Protein AF-A0A538Q267-F1 (afdb_monomer_lite)

Sequence (525 aa):
MNAHVDFVQEIGNTKRALLFQLTRPLWIQDKPGPDIAFFEIARTSDNDAKLATPLDLAERPAATDDAATIGYPAYDSRIPQPEHMRRIFSDIYDKKRFAPGVVVRVTDSQMEHDCTTLGGNSGSVVLDLKTGKAIGLHFSGTYLDRNYAVPSNVVHSLLDRVTSGKVWIETSTLPRESARGSAERSARIDGVGRGSATVTIPLTVTVSIGGGSQPAWDSRPVNRGGEEADIAEETAIEDYRDRTGYDDDFLLDDKNRAVKVELPTLAEDGDVLTFELDGKRQTNLRYEHYSVIMSKSRRMCLLSAVNIDGNLARKAKRVSWKWDPRIPKSQQIMHECYGSAPKFSRGHMTRREDPGWGSRQEAKRGNEDSMHVTNTCPQMQAFNSPIWLALEDYALQHAKEDRMRISVFTGPYFDDADPTMFDVGIPLAFWKVIAFIHDLTRTLCATGYEMNQEQNLHPTEEFVFGQFRSRQLNCATQVPIRAIEFRCGIDFGRLASVDPLARDEEALGSGERVPLTSLDEIRFF

pLDDT: mean 74.94, std 24.29, range [20.03, 98.56]

Structure (mmCIF, N/CA/C/O backbone):
data_AF-A0A538Q267-F1
#
_entry.id   AF-A0A538Q267-F1
#
loop_
_atom_site.group_PDB
_atom_site.id
_atom_site.type_symbol
_atom_site.label_atom_id
_atom_site.label_alt_id
_atom_site.label_comp_id
_atom_site.label_asym_id
_atom_site.label_entity_id
_atom_site.label_seq_id
_atom_site.pdbx_PDB_ins_code
_atom_site.Cartn_x
_atom_site.Cartn_y
_atom_site.Cartn_z
_atom_site.occupancy
_atom_site.B_iso_or_equiv
_atom_site.auth_seq_id
_atom_site.auth_comp_id
_atom_site.auth_asym_id
_atom_site.auth_atom_id
_atom_site.pdbx_PDB_model_num
ATOM 1 N N . MET A 1 1 ? 26.544 22.178 -17.142 1.00 51.91 1 MET A N 1
ATOM 2 C CA . MET A 1 1 ? 26.292 20.856 -16.533 1.00 51.91 1 MET A CA 1
ATOM 3 C C . MET A 1 1 ? 27.655 20.250 -16.223 1.00 51.91 1 MET A C 1
ATOM 5 O O . MET A 1 1 ? 28.469 20.189 -17.133 1.00 51.91 1 MET A O 1
ATOM 9 N N . ASN A 1 2 ? 27.944 19.895 -14.967 1.00 72.25 2 ASN A N 1
ATOM 10 C CA . ASN A 1 2 ? 29.218 19.269 -14.574 1.00 72.25 2 ASN A CA 1
ATOM 11 C C . ASN A 1 2 ? 29.015 17.755 -14.400 1.00 72.25 2 ASN A C 1
ATOM 13 O O . ASN A 1 2 ? 29.160 17.236 -13.299 1.00 72.25 2 ASN A O 1
ATOM 17 N N . ALA A 1 3 ? 28.609 17.063 -15.466 1.00 82.75 3 ALA A N 1
ATOM 18 C CA . ALA A 1 3 ? 28.357 15.623 -15.445 1.00 82.75 3 ALA A CA 1
ATOM 19 C C . ALA A 1 3 ? 29.350 14.897 -16.363 1.00 82.75 3 ALA A C 1
ATOM 21 O O . ALA A 1 3 ? 29.648 15.376 -17.458 1.00 82.75 3 ALA A O 1
ATOM 22 N N . HIS A 1 4 ? 29.868 13.759 -15.902 1.00 86.38 4 HIS A N 1
ATOM 23 C CA . HIS A 1 4 ? 30.841 12.941 -16.624 1.00 86.38 4 HIS A CA 1
ATOM 24 C C . HIS A 1 4 ? 30.449 11.466 -16.531 1.00 86.38 4 HIS A C 1
ATOM 26 O O . HIS A 1 4 ? 29.833 11.057 -15.549 1.00 86.38 4 HIS A O 1
ATOM 32 N N . VAL A 1 5 ? 30.843 10.677 -17.527 1.00 86.88 5 VAL A N 1
ATOM 33 C CA . VAL A 1 5 ? 30.703 9.218 -17.532 1.00 86.88 5 VAL A CA 1
ATOM 34 C C . VAL A 1 5 ? 32.088 8.589 -17.491 1.00 86.88 5 VAL A C 1
ATOM 36 O O . VAL A 1 5 ? 32.955 8.959 -18.282 1.00 86.88 5 VAL A O 1
ATOM 39 N N . ASP A 1 6 ? 32.280 7.632 -16.582 1.00 87.31 6 ASP A N 1
ATOM 40 C CA . ASP A 1 6 ? 33.468 6.780 -16.530 1.00 87.31 6 ASP A CA 1
ATOM 41 C C . ASP A 1 6 ? 33.134 5.370 -17.029 1.00 87.31 6 ASP A C 1
ATOM 43 O O . ASP A 1 6 ? 32.654 4.504 -16.289 1.00 87.31 6 ASP A O 1
ATOM 47 N N . PHE A 1 7 ? 33.426 5.116 -18.303 1.00 83.12 7 PHE A N 1
ATOM 48 C CA . PHE A 1 7 ? 33.199 3.804 -18.903 1.00 83.12 7 PHE A CA 1
ATOM 49 C C . PHE A 1 7 ? 34.189 2.734 -18.436 1.00 83.12 7 PHE A C 1
ATOM 51 O O . PHE A 1 7 ? 34.080 1.615 -18.913 1.00 83.12 7 PHE A O 1
ATOM 58 N N . VAL A 1 8 ? 35.168 3.014 -17.568 1.00 84.94 8 VAL A N 1
ATOM 59 C CA . VAL A 1 8 ? 36.199 2.035 -17.150 1.00 84.94 8 VAL A CA 1
ATOM 60 C C . VAL A 1 8 ? 36.328 1.894 -15.633 1.00 84.94 8 VAL A C 1
ATOM 62 O O . VAL A 1 8 ? 37.314 1.344 -15.135 1.00 84.94 8 VAL A O 1
ATOM 65 N N . GLN A 1 9 ? 35.315 2.345 -14.894 1.00 87.88 9 GLN A N 1
ATOM 66 C CA . GLN A 1 9 ? 35.233 2.217 -13.443 1.00 87.88 9 GLN A CA 1
ATOM 67 C C . GLN A 1 9 ? 35.010 0.746 -13.026 1.00 87.88 9 GLN A C 1
ATOM 69 O O . GLN A 1 9 ? 33.901 0.313 -12.730 1.00 87.88 9 GLN A O 1
ATOM 74 N N . GLU A 1 10 ? 36.088 -0.039 -13.024 1.00 88.19 10 GLU A N 1
ATOM 75 C CA . GLU A 1 10 ? 36.132 -1.491 -12.788 1.00 88.19 10 GLU A CA 1
ATOM 76 C C . GLU A 1 10 ? 36.849 -1.840 -11.470 1.00 88.19 10 GLU A C 1
ATOM 78 O O . GLU A 1 10 ? 37.557 -1.022 -10.872 1.00 88.19 10 GLU A O 1
ATOM 83 N N . ILE A 1 11 ? 36.665 -3.072 -10.990 1.00 87.75 11 ILE A N 1
ATOM 84 C CA . ILE A 1 11 ? 37.342 -3.578 -9.787 1.00 87.75 11 ILE A CA 1
ATOM 85 C C . ILE A 1 11 ? 38.823 -3.794 -10.096 1.00 87.75 11 ILE A C 1
ATOM 87 O O . ILE A 1 11 ? 39.171 -4.469 -11.059 1.00 87.75 11 ILE A O 1
ATOM 91 N N . GLY A 1 12 ? 39.703 -3.228 -9.268 1.00 83.00 12 GLY A N 1
ATOM 92 C CA . GLY A 1 12 ? 41.151 -3.380 -9.431 1.00 83.00 12 GLY A CA 1
ATOM 93 C C . GLY A 1 12 ? 41.762 -2.552 -10.567 1.00 83.00 12 GLY A C 1
ATOM 94 O O . GLY A 1 12 ? 42.971 -2.635 -10.777 1.00 83.00 12 GLY A O 1
ATOM 95 N N . ASN A 1 13 ? 40.981 -1.724 -11.271 1.00 83.25 13 ASN A N 1
ATOM 96 C CA . ASN A 1 13 ? 41.537 -0.783 -12.237 1.00 83.25 13 ASN A CA 1
ATOM 97 C C . ASN A 1 13 ? 42.246 0.363 -11.495 1.00 83.25 13 ASN A C 1
ATOM 99 O O . ASN A 1 13 ? 41.612 1.219 -10.884 1.00 83.25 13 ASN A O 1
ATOM 103 N N . THR A 1 14 ? 43.578 0.350 -11.528 1.00 70.94 14 THR A N 1
ATOM 104 C CA . THR A 1 14 ? 44.445 1.364 -10.905 1.00 70.94 14 THR A CA 1
ATOM 105 C C . THR A 1 14 ? 44.791 2.514 -11.849 1.00 70.94 14 THR A C 1
ATOM 107 O O . THR A 1 14 ? 45.468 3.462 -11.445 1.00 70.94 14 THR A O 1
ATOM 110 N N . LYS A 1 15 ? 44.353 2.447 -13.115 1.00 69.50 15 LYS A N 1
ATOM 111 C CA . LYS A 1 15 ? 44.532 3.544 -14.068 1.00 69.50 15 LYS A CA 1
ATOM 112 C C . LYS A 1 15 ? 43.612 4.703 -13.688 1.00 69.50 15 LYS A C 1
ATOM 114 O O . LYS A 1 15 ? 42.558 4.513 -13.090 1.00 69.50 15 LYS A O 1
ATOM 119 N N . ARG A 1 16 ? 44.019 5.920 -14.052 1.00 70.69 16 ARG A N 1
ATOM 120 C CA . ARG A 1 16 ? 43.193 7.119 -13.878 1.00 70.69 16 ARG A CA 1
ATOM 121 C C . ARG A 1 16 ? 41.850 6.934 -14.601 1.00 70.69 16 ARG A C 1
ATOM 123 O O . ARG A 1 16 ? 41.846 6.457 -15.736 1.00 70.69 16 ARG A O 1
ATOM 130 N N 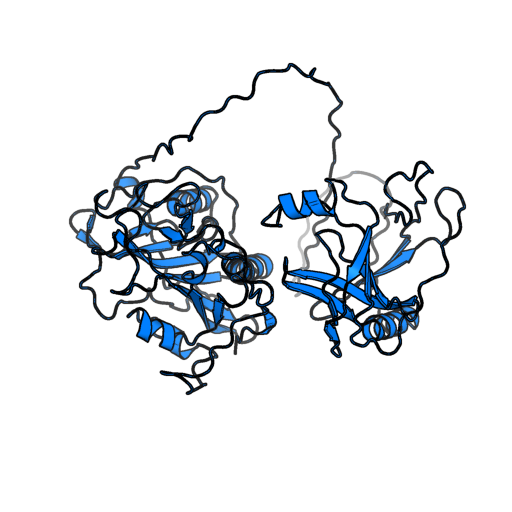. ALA A 1 17 ? 40.759 7.325 -13.937 1.00 76.69 17 ALA A N 1
ATOM 131 C CA . ALA A 1 17 ? 39.409 7.367 -14.499 1.00 76.69 17 ALA A CA 1
ATOM 132 C C . ALA A 1 17 ? 39.409 8.055 -15.873 1.00 76.69 17 ALA A C 1
ATOM 134 O O . ALA A 1 17 ? 40.087 9.071 -16.045 1.00 76.69 17 ALA A O 1
ATOM 135 N N . LEU A 1 18 ? 38.669 7.502 -16.837 1.00 84.12 18 LEU A N 1
ATOM 136 C CA . LEU A 1 18 ? 38.493 8.118 -18.155 1.00 84.12 18 LEU A CA 1
ATOM 137 C C . LEU A 1 18 ? 37.157 8.848 -18.157 1.00 84.12 18 LEU A C 1
ATOM 139 O O . LEU A 1 18 ? 36.119 8.252 -18.442 1.00 84.12 18 LEU A O 1
ATOM 143 N N . LEU A 1 19 ? 37.184 10.130 -17.796 1.00 87.06 19 LEU A N 1
ATOM 144 C CA . LEU A 1 19 ? 35.970 10.916 -17.618 1.00 87.06 19 LEU A CA 1
ATOM 145 C C . LEU A 1 19 ? 35.588 11.600 -18.927 1.00 87.06 19 LEU A C 1
ATOM 147 O O . LEU A 1 19 ? 36.271 12.512 -19.391 1.00 87.06 19 LEU A O 1
ATOM 151 N N . PHE A 1 20 ? 34.468 11.178 -19.504 1.00 88.88 20 PHE A N 1
ATOM 152 C CA . PHE A 1 20 ? 33.894 11.792 -20.697 1.00 88.88 20 PHE A CA 1
ATOM 153 C C . PHE A 1 20 ? 32.765 12.736 -20.295 1.00 88.88 20 PHE A C 1
ATOM 155 O O . PHE A 1 20 ? 31.821 12.332 -19.618 1.00 88.88 20 PHE A O 1
ATOM 162 N N . GLN A 1 21 ? 32.852 14.003 -20.695 1.00 89.69 21 GLN A N 1
ATOM 163 C CA . GLN A 1 21 ? 31.862 15.011 -20.320 1.00 89.69 21 GLN A CA 1
ATOM 164 C C . GLN A 1 21 ? 30.524 14.777 -21.037 1.00 89.69 21 GLN A C 1
ATOM 166 O O . GLN A 1 21 ? 30.490 14.679 -22.264 1.00 89.69 21 GLN A O 1
ATOM 171 N N . LEU A 1 22 ? 29.420 14.775 -20.286 1.00 89.75 22 LEU A N 1
ATOM 172 C CA . LEU A 1 22 ? 28.074 14.922 -20.844 1.00 89.75 22 LEU A CA 1
ATOM 173 C C . LEU A 1 22 ? 27.849 16.400 -21.170 1.00 89.75 22 LEU A C 1
ATOM 175 O O . LEU A 1 22 ? 27.798 17.245 -20.271 1.00 89.75 22 LEU A O 1
ATOM 179 N N . THR A 1 23 ? 27.760 16.731 -22.456 1.00 88.12 23 THR A N 1
ATOM 180 C CA . THR A 1 23 ? 27.715 18.129 -22.910 1.00 88.12 23 THR A CA 1
ATOM 181 C C . THR A 1 23 ? 26.312 18.712 -22.780 1.00 88.12 23 THR A C 1
ATOM 183 O O . THR A 1 23 ? 26.162 19.843 -22.312 1.00 88.12 23 THR A O 1
ATOM 186 N N . ARG A 1 24 ? 25.282 17.942 -23.155 1.00 85.38 24 ARG A N 1
ATOM 187 C CA . ARG A 1 24 ? 23.867 18.319 -23.016 1.00 85.38 24 ARG A CA 1
ATOM 188 C C . ARG A 1 24 ? 22.928 17.113 -23.138 1.00 85.38 24 ARG A C 1
ATOM 190 O O . ARG A 1 24 ? 23.269 16.155 -23.835 1.00 85.38 24 ARG A O 1
ATOM 197 N N . PRO A 1 25 ? 21.722 17.170 -22.547 1.00 88.12 25 PRO A N 1
ATOM 198 C CA . PRO A 1 25 ? 20.635 16.287 -22.953 1.00 88.12 25 PRO A CA 1
ATOM 199 C C . PRO A 1 25 ? 20.267 16.564 -24.418 1.00 88.12 25 PRO A C 1
ATOM 201 O O . PRO A 1 25 ? 20.126 17.718 -24.834 1.00 88.12 25 PRO A O 1
ATOM 204 N N . LEU A 1 26 ? 20.142 15.501 -25.209 1.00 87.62 26 LEU A N 1
ATOM 205 C CA . LEU A 1 26 ? 19.545 15.549 -26.543 1.00 87.62 26 LEU A CA 1
ATOM 206 C C . LEU A 1 26 ? 18.031 15.483 -26.441 1.00 87.62 26 LEU A C 1
ATOM 208 O O . LEU A 1 26 ? 17.338 16.264 -27.086 1.00 87.62 26 LEU A O 1
ATOM 212 N N . TRP A 1 27 ? 17.545 14.539 -25.638 1.00 88.25 27 TRP A N 1
ATOM 213 C CA . TRP A 1 27 ? 16.129 14.282 -25.457 1.00 88.25 27 TRP A CA 1
ATOM 214 C C . TRP A 1 27 ? 15.907 13.395 -24.234 1.00 88.25 27 TRP A C 1
ATOM 216 O O . TRP A 1 27 ? 16.711 12.508 -23.956 1.00 88.25 27 TRP A O 1
ATOM 226 N N . ILE A 1 28 ? 14.815 13.636 -23.520 1.00 88.75 28 ILE A N 1
ATOM 227 C CA . ILE A 1 28 ? 14.327 12.804 -22.423 1.00 88.75 28 ILE A CA 1
ATOM 228 C C . ILE A 1 28 ? 12.888 12.465 -22.795 1.00 88.75 28 ILE A C 1
ATOM 230 O O . ILE A 1 28 ? 12.133 13.362 -23.169 1.00 88.75 28 ILE A O 1
ATOM 234 N N . GLN A 1 29 ? 12.533 11.184 -22.777 1.00 86.56 29 GLN A N 1
ATOM 235 C CA . GLN A 1 29 ? 11.183 10.757 -23.119 1.00 86.56 29 GLN A CA 1
ATOM 236 C C . GLN A 1 29 ? 10.216 11.116 -21.982 1.00 86.56 29 GLN A C 1
ATOM 238 O O . GLN A 1 29 ? 10.406 10.709 -20.839 1.00 86.56 29 GLN A O 1
ATOM 243 N N . ASP A 1 30 ? 9.155 11.855 -22.312 1.00 77.12 30 ASP A N 1
ATOM 244 C CA . ASP A 1 30 ? 8.068 12.148 -21.376 1.00 77.12 30 ASP A CA 1
ATOM 245 C C . ASP A 1 30 ? 7.173 10.920 -21.161 1.00 77.12 30 ASP A C 1
ATOM 247 O O . ASP A 1 30 ? 7.001 10.086 -22.059 1.00 77.12 30 ASP A O 1
ATOM 251 N N . LYS A 1 31 ? 6.534 10.833 -19.992 1.00 66.06 31 LYS A N 1
ATOM 252 C CA . LYS A 1 31 ? 5.487 9.833 -19.736 1.00 66.06 31 LYS A CA 1
ATOM 253 C C . LYS A 1 31 ? 4.271 10.093 -20.649 1.00 66.06 31 LYS A C 1
ATOM 255 O O . LYS A 1 31 ? 3.943 11.257 -20.883 1.00 66.06 31 LYS A O 1
ATOM 260 N N . PRO A 1 32 ? 3.582 9.051 -21.160 1.00 68.75 32 PRO A N 1
ATOM 261 C CA . PRO A 1 32 ? 3.707 7.621 -20.836 1.00 68.75 32 PRO A CA 1
ATOM 262 C C . PRO A 1 32 ? 4.690 6.833 -21.740 1.00 68.75 32 PRO A C 1
ATOM 264 O O . PRO A 1 32 ? 4.479 5.650 -21.990 1.00 68.75 32 PRO A O 1
ATOM 267 N N . GLY A 1 33 ? 5.732 7.467 -22.293 1.00 74.69 33 GLY A N 1
ATOM 268 C CA . GLY A 1 33 ? 6.702 6.799 -23.170 1.00 74.69 33 GLY A CA 1
ATOM 269 C C . GLY A 1 33 ? 7.715 5.889 -22.449 1.00 74.69 33 GLY A C 1
ATOM 270 O O . GLY A 1 33 ? 7.743 5.848 -21.220 1.00 74.69 33 GLY A O 1
ATOM 271 N N . PRO A 1 34 ? 8.557 5.156 -23.209 1.00 85.25 34 PRO A N 1
ATOM 272 C CA . PRO A 1 34 ? 9.567 4.256 -22.645 1.00 85.25 34 PRO A CA 1
ATOM 273 C C . PRO A 1 34 ? 10.603 5.002 -21.792 1.00 85.25 34 PRO A C 1
ATOM 275 O O . PRO A 1 34 ? 10.935 6.148 -22.084 1.00 85.25 34 PRO A O 1
ATOM 278 N N . ASP A 1 35 ? 11.155 4.337 -20.775 1.00 83.06 35 ASP A N 1
ATOM 279 C CA . ASP A 1 35 ? 12.173 4.917 -19.888 1.00 83.06 35 ASP A CA 1
ATOM 280 C C . ASP A 1 35 ? 13.521 5.059 -20.618 1.00 83.06 35 ASP A C 1
ATOM 282 O O . ASP A 1 35 ? 14.332 4.130 -20.682 1.00 83.06 35 ASP A O 1
ATOM 286 N N . ILE A 1 36 ? 13.720 6.206 -21.272 1.00 91.00 36 ILE A N 1
ATOM 287 C CA . ILE A 1 36 ? 14.906 6.484 -22.078 1.00 91.00 36 ILE A CA 1
ATOM 288 C C . ILE A 1 36 ? 15.252 7.972 -22.110 1.00 91.00 36 ILE A C 1
ATOM 290 O O . ILE A 1 36 ? 14.397 8.856 -22.208 1.00 91.00 36 ILE A O 1
ATOM 294 N N . ALA A 1 37 ? 16.553 8.246 -22.111 1.00 92.25 37 ALA A N 1
ATOM 295 C CA . ALA A 1 37 ? 17.104 9.560 -22.383 1.00 92.25 37 ALA A CA 1
ATOM 296 C C . ALA A 1 37 ? 18.357 9.444 -23.257 1.00 92.25 37 ALA A C 1
ATOM 298 O O . ALA A 1 37 ? 19.165 8.527 -23.102 1.00 92.25 37 ALA A O 1
ATOM 299 N N . PHE A 1 38 ? 18.540 10.408 -24.154 1.00 93.69 38 PHE A N 1
ATOM 300 C CA . PHE A 1 38 ? 19.737 10.553 -24.970 1.00 93.69 38 PHE A CA 1
ATOM 301 C C . PHE A 1 38 ? 20.514 11.789 -24.535 1.00 93.69 38 PHE A C 1
ATOM 303 O O . PHE A 1 38 ? 19.950 12.866 -24.337 1.00 93.69 38 PHE A O 1
ATOM 310 N N . PHE A 1 39 ? 21.831 11.648 -24.451 1.00 91.56 39 PHE A N 1
ATOM 311 C CA . PHE A 1 39 ? 22.751 12.726 -24.115 1.00 91.56 39 PHE A CA 1
ATOM 312 C C . PHE A 1 39 ? 23.868 12.798 -25.150 1.00 91.56 39 PHE A C 1
ATOM 314 O O . PHE A 1 39 ? 24.314 11.778 -25.673 1.00 91.56 39 PHE A O 1
ATOM 321 N N . GLU A 1 40 ? 24.345 14.010 -25.417 1.00 90.06 40 GLU A N 1
ATOM 322 C CA . GLU A 1 40 ? 25.617 14.189 -26.104 1.00 90.06 40 GLU A CA 1
ATOM 323 C C . GLU A 1 40 ? 26.770 14.001 -25.125 1.00 90.06 40 GLU A C 1
ATOM 325 O O . GLU A 1 40 ? 26.750 14.494 -23.993 1.00 90.06 40 GLU A O 1
ATOM 330 N N . ILE A 1 41 ? 27.799 13.311 -25.604 1.00 90.19 41 ILE A N 1
ATOM 331 C CA . ILE A 1 41 ? 29.014 13.026 -24.858 1.00 90.19 41 ILE A CA 1
ATOM 332 C C . ILE A 1 41 ? 30.235 13.488 -25.650 1.00 90.19 41 ILE A C 1
ATOM 334 O O . ILE A 1 41 ? 30.304 13.336 -26.875 1.00 90.19 41 ILE A O 1
ATOM 338 N N . ALA A 1 42 ? 31.211 14.061 -24.951 1.00 89.56 42 ALA A N 1
ATOM 339 C CA . ALA A 1 42 ? 32.498 14.393 -25.537 1.00 89.56 42 ALA A CA 1
ATOM 340 C C . ALA A 1 42 ? 33.186 13.118 -26.055 1.00 89.56 42 ALA A C 1
ATOM 342 O O . ALA A 1 42 ? 33.220 12.091 -25.381 1.00 89.56 42 ALA A O 1
ATOM 343 N N . ARG A 1 43 ? 33.758 13.181 -27.263 1.00 86.69 43 ARG A N 1
ATOM 344 C CA . ARG A 1 43 ? 34.460 12.037 -27.884 1.00 86.69 43 ARG A CA 1
ATOM 345 C C . ARG A 1 43 ? 35.854 11.787 -27.303 1.00 86.69 43 ARG A C 1
ATOM 347 O O . ARG A 1 43 ? 36.455 10.750 -27.587 1.00 86.69 43 ARG A O 1
ATOM 354 N N . THR A 1 44 ? 36.360 12.741 -26.532 1.00 85.69 44 THR A N 1
ATOM 355 C CA . THR A 1 44 ? 37.643 12.695 -25.836 1.00 85.69 44 THR A CA 1
ATOM 356 C C . THR A 1 44 ? 37.409 12.896 -24.347 1.00 85.69 44 THR A C 1
ATOM 358 O O . THR A 1 44 ? 36.582 13.725 -23.958 1.00 85.69 44 THR A O 1
ATOM 361 N N . SER A 1 45 ? 38.111 12.127 -23.525 1.00 81.62 45 SER A N 1
ATOM 362 C CA . SER A 1 45 ? 38.099 12.268 -22.068 1.00 81.62 45 SER A CA 1
ATOM 363 C C . SER A 1 45 ? 38.931 13.470 -21.600 1.00 81.62 45 SER A C 1
ATOM 365 O O . SER A 1 45 ? 39.600 14.139 -22.390 1.00 81.62 45 SER A O 1
ATOM 367 N N . ASP A 1 46 ? 38.946 13.696 -20.286 1.00 78.50 46 ASP A N 1
ATOM 368 C CA . ASP A 1 46 ? 39.795 14.674 -19.590 1.00 78.50 46 ASP A CA 1
ATOM 369 C C . ASP A 1 46 ? 41.316 14.450 -19.754 1.00 78.50 46 ASP A C 1
ATOM 371 O O . ASP A 1 46 ? 42.108 15.317 -19.385 1.00 78.50 46 ASP A O 1
ATOM 375 N N . ASN A 1 47 ? 41.731 13.299 -20.290 1.00 79.44 47 ASN A N 1
ATOM 376 C CA . ASN A 1 47 ? 43.126 12.926 -20.540 1.00 79.44 47 ASN A CA 1
ATOM 377 C C . ASN A 1 47 ? 43.405 12.538 -22.006 1.00 79.44 47 ASN A C 1
ATOM 379 O O . ASN A 1 47 ? 44.299 11.732 -22.267 1.00 79.44 47 ASN A O 1
ATOM 383 N N . ASP A 1 48 ? 42.625 13.084 -22.944 1.00 82.56 48 ASP A N 1
ATOM 384 C CA . ASP A 1 48 ? 42.766 12.902 -24.399 1.00 82.56 48 ASP A CA 1
ATOM 385 C C . ASP A 1 48 ? 42.578 11.457 -24.910 1.00 82.56 48 ASP A C 1
ATOM 387 O O . ASP A 1 48 ? 42.875 11.147 -26.070 1.00 82.56 48 ASP A O 1
ATOM 391 N N . ALA A 1 49 ? 42.032 10.555 -24.088 1.00 83.19 49 ALA A N 1
ATOM 392 C CA . ALA A 1 49 ? 41.652 9.224 -24.544 1.00 83.19 49 ALA A CA 1
ATOM 393 C C . ALA A 1 49 ? 40.400 9.304 -25.430 1.00 83.19 49 ALA A C 1
ATOM 395 O O . ALA A 1 49 ? 39.438 10.013 -25.131 1.00 83.19 49 ALA A O 1
ATOM 396 N N . LYS A 1 50 ? 40.402 8.558 -26.538 1.00 86.69 50 LYS A N 1
ATOM 397 C CA . LYS A 1 50 ? 39.251 8.474 -27.445 1.00 86.69 50 LYS A CA 1
ATOM 398 C C . LYS A 1 50 ? 38.209 7.502 -26.899 1.00 86.69 50 LYS A C 1
ATOM 400 O O . LYS A 1 50 ? 38.564 6.448 -26.371 1.00 86.69 50 LYS A O 1
ATOM 405 N N . LEU A 1 51 ? 36.935 7.846 -27.080 1.00 84.81 51 LEU A N 1
ATOM 406 C CA . LEU A 1 51 ? 35.820 6.958 -26.766 1.00 84.81 51 LEU A CA 1
ATOM 407 C C . LEU A 1 51 ? 35.917 5.660 -27.588 1.00 84.81 51 LEU A C 1
ATOM 409 O O . LEU A 1 51 ? 36.376 5.672 -28.734 1.00 84.81 51 LEU A O 1
ATOM 413 N N . ALA A 1 52 ? 35.493 4.546 -26.992 1.00 84.44 52 ALA A N 1
ATOM 414 C CA . ALA A 1 52 ? 35.442 3.254 -27.666 1.00 84.44 52 ALA A CA 1
ATOM 415 C C . ALA A 1 52 ? 34.473 3.269 -28.863 1.00 84.44 52 ALA A C 1
ATOM 417 O O . ALA A 1 52 ? 33.630 4.160 -29.001 1.00 84.44 52 ALA A O 1
ATOM 418 N N . THR A 1 53 ? 34.592 2.257 -29.725 1.00 88.38 53 THR A N 1
ATOM 419 C CA . THR A 1 53 ? 33.637 2.058 -30.824 1.00 88.38 53 THR A CA 1
ATOM 420 C C . THR A 1 53 ? 32.242 1.811 -30.232 1.00 88.38 53 THR A C 1
ATOM 422 O O . THR A 1 53 ? 32.144 1.016 -29.294 1.00 88.38 53 THR A O 1
ATOM 425 N N . PRO A 1 54 ? 31.185 2.489 -30.723 1.00 89.44 54 PRO A N 1
ATOM 426 C CA . PRO A 1 54 ? 29.822 2.269 -30.249 1.00 89.44 54 PRO A CA 1
ATOM 427 C C . PRO A 1 54 ? 29.373 0.815 -30.412 1.00 89.44 54 PRO A C 1
ATOM 429 O O . PRO A 1 54 ? 29.841 0.109 -31.302 1.00 89.44 54 PRO A O 1
ATOM 432 N N . LEU A 1 55 ? 28.444 0.391 -29.559 1.00 90.75 55 LEU A N 1
ATOM 433 C CA . LEU A 1 55 ? 27.782 -0.902 -29.692 1.00 90.75 55 LEU A CA 1
ATOM 434 C C . LEU A 1 55 ? 26.715 -0.823 -30.784 1.00 90.75 55 LEU A C 1
ATOM 436 O O . LEU A 1 55 ? 25.902 0.103 -30.789 1.00 90.75 55 LEU A O 1
ATOM 440 N N . ASP A 1 56 ? 26.691 -1.819 -31.665 1.00 95.12 56 ASP A N 1
ATOM 441 C CA . ASP A 1 56 ? 25.644 -1.940 -32.674 1.00 95.12 56 ASP A CA 1
ATOM 442 C C . ASP A 1 56 ? 24.323 -2.355 -32.015 1.00 95.12 56 ASP A C 1
ATOM 444 O O . ASP A 1 56 ? 24.267 -3.336 -31.268 1.00 95.12 56 ASP A O 1
ATOM 448 N N . LEU A 1 57 ? 23.246 -1.629 -32.317 1.00 95.31 57 LEU A N 1
ATOM 449 C CA . LEU A 1 57 ? 21.893 -2.007 -31.914 1.00 95.31 57 LEU A CA 1
ATOM 450 C C . LEU A 1 57 ? 21.375 -3.127 -32.827 1.00 95.31 57 LEU A C 1
ATOM 452 O O . LEU A 1 57 ? 21.550 -3.092 -34.047 1.00 95.31 57 LEU A O 1
ATOM 456 N N . ALA A 1 58 ? 20.717 -4.128 -32.250 1.00 95.62 58 ALA A N 1
ATOM 457 C CA . ALA A 1 58 ? 19.993 -5.120 -33.030 1.00 95.62 58 ALA A CA 1
ATOM 458 C C . ALA A 1 58 ? 18.733 -4.492 -33.652 1.00 95.62 58 ALA A C 1
ATOM 460 O O . ALA A 1 58 ? 17.970 -3.804 -32.983 1.00 95.62 58 ALA A O 1
ATOM 461 N N . GLU A 1 59 ? 18.481 -4.757 -34.936 1.00 92.75 59 GLU A N 1
ATOM 462 C CA . GLU A 1 59 ? 17.264 -4.269 -35.608 1.00 92.75 59 GLU A CA 1
ATOM 463 C C . GLU A 1 59 ? 15.997 -4.962 -35.095 1.00 92.75 59 GLU A C 1
ATOM 465 O O . GLU A 1 59 ? 14.910 -4.391 -35.120 1.00 92.75 59 GLU A O 1
ATOM 470 N N . ARG A 1 60 ? 16.130 -6.225 -34.677 1.00 91.12 60 ARG A N 1
ATOM 471 C CA . ARG A 1 60 ? 15.037 -7.075 -34.202 1.00 91.12 60 ARG A CA 1
ATOM 472 C C . ARG A 1 60 ? 15.522 -7.876 -32.996 1.00 91.12 60 ARG A C 1
ATOM 474 O O . ARG A 1 60 ? 16.110 -8.940 -33.195 1.00 91.12 60 ARG A O 1
ATOM 481 N N . PRO A 1 61 ? 15.348 -7.364 -31.767 1.00 93.00 61 PRO A N 1
ATOM 482 C CA . PRO A 1 61 ? 15.659 -8.142 -30.579 1.00 93.00 61 PRO A CA 1
ATOM 483 C C . PRO A 1 61 ? 14.745 -9.367 -30.499 1.00 93.00 61 PRO A C 1
ATOM 485 O O . PRO A 1 61 ? 13.579 -9.318 -30.886 1.00 93.00 61 PRO A O 1
ATOM 488 N N . ALA A 1 62 ? 15.291 -10.470 -30.003 1.00 90.31 62 ALA A N 1
ATOM 489 C CA . ALA A 1 62 ? 14.577 -11.722 -29.807 1.00 90.31 62 ALA A CA 1
ATOM 490 C C . ALA A 1 62 ? 14.979 -12.337 -28.464 1.00 90.31 62 ALA A C 1
ATOM 492 O O . ALA A 1 62 ? 16.010 -11.975 -27.892 1.00 90.31 62 ALA A O 1
ATOM 493 N N . ALA A 1 63 ? 14.162 -13.270 -27.976 1.00 91.69 63 ALA A N 1
ATOM 494 C CA . ALA A 1 63 ? 14.536 -14.100 -26.841 1.00 91.69 63 ALA A CA 1
ATOM 495 C C . ALA A 1 63 ? 15.840 -14.855 -27.147 1.00 91.69 63 ALA A C 1
ATOM 497 O O . ALA A 1 63 ? 16.061 -15.308 -28.276 1.00 91.69 63 ALA A O 1
ATOM 498 N N . THR A 1 64 ? 16.714 -14.960 -26.151 1.00 89.25 64 THR A N 1
ATOM 499 C CA . THR A 1 64 ? 18.010 -15.633 -26.276 1.00 89.25 64 THR A CA 1
ATOM 500 C C . THR A 1 64 ? 18.452 -16.156 -24.919 1.00 89.25 64 THR A C 1
ATOM 502 O O . THR A 1 64 ? 18.338 -15.454 -23.919 1.00 89.25 64 THR A O 1
ATOM 505 N N . ASP A 1 65 ? 19.005 -17.363 -24.896 1.00 92.00 65 ASP A N 1
ATOM 506 C CA . ASP A 1 65 ? 19.568 -17.971 -23.684 1.00 92.00 65 ASP A CA 1
ATOM 507 C C . ASP A 1 65 ? 21.005 -17.499 -23.395 1.00 92.00 65 ASP A C 1
ATOM 509 O O . ASP A 1 65 ? 21.608 -17.899 -22.407 1.00 92.00 65 ASP A O 1
ATOM 513 N N . ASP A 1 66 ? 21.564 -16.661 -24.272 1.00 93.75 66 ASP A N 1
ATOM 514 C CA . ASP A 1 66 ? 22.944 -16.182 -24.199 1.00 93.75 66 ASP A CA 1
ATOM 515 C C . ASP A 1 66 ? 22.959 -14.652 -24.153 1.00 93.75 66 ASP A C 1
ATOM 517 O O . ASP A 1 66 ? 23.400 -13.984 -25.090 1.00 93.75 66 ASP A O 1
ATOM 521 N N . ALA A 1 67 ? 22.438 -14.084 -23.067 1.00 95.81 67 ALA A N 1
ATOM 522 C CA . ALA A 1 67 ? 22.426 -12.647 -22.837 1.00 95.81 67 ALA A CA 1
ATOM 523 C C . ALA A 1 67 ? 23.417 -12.232 -21.742 1.00 95.81 67 ALA A C 1
ATOM 525 O O . ALA A 1 67 ? 23.814 -13.018 -20.881 1.00 95.81 67 ALA A O 1
ATOM 526 N N . ALA A 1 68 ? 23.803 -10.958 -21.738 1.00 97.19 68 ALA A N 1
ATOM 527 C CA . ALA A 1 68 ? 24.435 -10.357 -20.571 1.00 97.19 68 ALA A CA 1
ATOM 528 C C . ALA A 1 68 ? 24.069 -8.886 -20.418 1.00 97.19 68 ALA A C 1
ATOM 530 O O . ALA A 1 68 ? 24.026 -8.136 -21.393 1.00 97.19 68 ALA A O 1
ATOM 531 N N . THR A 1 69 ? 23.884 -8.454 -19.175 1.00 97.88 69 THR A N 1
ATOM 532 C CA . THR A 1 69 ? 23.796 -7.036 -18.831 1.00 97.88 69 THR A CA 1
ATOM 533 C C . THR A 1 69 ? 25.170 -6.520 -18.421 1.00 97.88 69 THR A C 1
ATOM 535 O O . THR A 1 69 ? 25.848 -7.129 -17.589 1.00 97.88 69 THR A O 1
ATOM 538 N N . ILE A 1 70 ? 25.588 -5.390 -18.996 1.00 96.06 70 ILE A N 1
ATOM 539 C CA . ILE A 1 70 ? 26.815 -4.688 -18.599 1.00 96.06 70 ILE A CA 1
ATOM 540 C C . ILE A 1 70 ? 26.435 -3.339 -18.004 1.00 96.06 70 ILE A C 1
ATOM 542 O O . ILE A 1 70 ? 25.918 -2.468 -18.705 1.00 96.06 70 ILE A O 1
ATOM 546 N N . GLY A 1 71 ? 26.700 -3.192 -16.708 1.00 93.94 71 GLY A N 1
ATOM 547 C CA . GLY A 1 71 ? 26.149 -2.115 -15.894 1.00 93.94 71 GLY A CA 1
ATOM 548 C C . GLY A 1 71 ? 26.946 -1.806 -14.638 1.00 93.94 71 GLY A C 1
ATOM 549 O O . GLY A 1 71 ? 27.984 -2.418 -14.384 1.00 93.94 71 GLY A O 1
ATOM 550 N N . TYR A 1 72 ? 26.449 -0.853 -13.854 1.00 91.06 72 TYR A N 1
ATOM 551 C CA . TYR A 1 72 ? 27.074 -0.367 -12.623 1.00 91.06 72 TYR A CA 1
ATOM 552 C C . TYR A 1 72 ? 26.115 -0.554 -11.437 1.00 91.06 72 TYR A C 1
ATOM 554 O O . TYR A 1 72 ? 25.472 0.403 -11.012 1.00 91.06 72 TYR A O 1
ATOM 562 N N . PRO A 1 73 ? 25.983 -1.779 -10.895 1.00 90.50 73 PRO A N 1
ATOM 563 C CA . PRO A 1 73 ? 25.144 -2.033 -9.729 1.00 90.50 73 PRO A CA 1
ATOM 564 C C . PRO A 1 73 ? 25.605 -1.214 -8.530 1.00 90.50 73 PRO A C 1
ATOM 566 O O . PRO A 1 73 ? 26.731 -1.383 -8.057 1.00 90.50 73 PRO A O 1
ATOM 569 N N . ALA A 1 74 ? 24.713 -0.375 -8.021 1.00 82.19 74 ALA A N 1
ATOM 570 C CA . ALA A 1 74 ? 24.877 0.330 -6.764 1.00 82.19 74 ALA A CA 1
ATOM 571 C C . ALA A 1 74 ? 24.419 -0.550 -5.594 1.00 82.19 74 ALA A C 1
ATOM 573 O O . ALA A 1 74 ? 23.737 -1.567 -5.764 1.00 82.19 74 ALA A O 1
ATOM 574 N N . TYR A 1 75 ? 24.786 -0.143 -4.382 1.00 81.50 75 TYR A N 1
ATOM 575 C CA . TYR A 1 75 ? 24.194 -0.728 -3.189 1.00 81.50 75 TYR A CA 1
ATOM 576 C C . TYR A 1 75 ? 22.700 -0.395 -3.150 1.00 81.50 75 TYR A C 1
ATOM 578 O O . TYR A 1 75 ? 22.311 0.771 -3.208 1.00 81.50 75 TYR A O 1
ATOM 586 N N . ASP A 1 76 ? 21.868 -1.420 -3.022 1.00 74.81 76 ASP A N 1
ATOM 587 C CA . ASP A 1 76 ? 20.422 -1.289 -2.994 1.00 74.81 76 ASP A CA 1
ATOM 588 C C . ASP A 1 76 ? 19.852 -1.767 -1.655 1.00 74.81 76 ASP A C 1
ATOM 590 O O . ASP A 1 76 ? 19.661 -2.958 -1.415 1.00 74.81 76 ASP A O 1
ATOM 594 N N . SER A 1 77 ? 19.546 -0.817 -0.769 1.00 64.00 77 SER A N 1
ATOM 595 C CA . SER A 1 77 ? 18.959 -1.109 0.543 1.00 64.00 77 SER A CA 1
ATOM 596 C C . SER A 1 77 ? 17.518 -1.623 0.480 1.00 64.00 77 SER A C 1
ATOM 598 O O . SER A 1 77 ? 16.962 -1.958 1.523 1.00 64.00 77 SER A O 1
ATOM 600 N N . ARG A 1 78 ? 16.889 -1.636 -0.704 1.00 61.09 78 ARG A N 1
ATOM 601 C CA . ARG A 1 78 ? 15.524 -2.147 -0.910 1.00 61.09 78 ARG A CA 1
ATOM 602 C C . ARG A 1 78 ? 15.507 -3.665 -1.094 1.00 61.09 78 ARG A C 1
ATOM 604 O O . ARG A 1 78 ? 14.436 -4.262 -1.053 1.00 61.09 78 ARG A O 1
ATOM 611 N N . ILE A 1 79 ? 16.668 -4.290 -1.304 1.00 60.56 79 ILE A N 1
ATOM 612 C CA . ILE A 1 79 ? 16.773 -5.738 -1.479 1.00 60.56 79 ILE A CA 1
ATOM 613 C C . ILE A 1 79 ? 16.502 -6.439 -0.140 1.00 60.56 79 ILE A C 1
ATOM 615 O O . ILE A 1 79 ? 17.240 -6.207 0.819 1.00 60.56 79 ILE A O 1
ATOM 619 N N . PRO A 1 80 ? 15.491 -7.327 -0.060 1.00 46.62 80 PRO A N 1
ATOM 620 C CA . PRO A 1 80 ? 15.090 -7.958 1.202 1.00 46.62 80 PRO A CA 1
ATOM 621 C C . PRO A 1 80 ? 16.165 -8.846 1.844 1.00 46.62 80 PRO A C 1
ATOM 623 O O . PRO A 1 80 ? 16.123 -9.093 3.045 1.00 46.62 80 PRO A O 1
ATOM 626 N N . GLN A 1 81 ? 17.106 -9.344 1.036 1.00 64.56 81 GLN A N 1
ATOM 627 C CA . GLN A 1 81 ? 18.143 -10.307 1.419 1.00 64.56 81 GLN A CA 1
ATOM 628 C C . GLN A 1 81 ? 19.536 -9.733 1.106 1.00 64.56 81 GLN A C 1
ATOM 630 O O . GLN A 1 81 ? 20.138 -10.052 0.070 1.00 64.56 81 GLN A O 1
ATOM 635 N N . PRO A 1 82 ? 20.064 -8.834 1.959 1.00 66.19 82 PRO A N 1
ATOM 636 C CA . PRO A 1 82 ? 21.351 -8.175 1.733 1.00 66.19 82 PRO A CA 1
ATOM 637 C C . PRO A 1 82 ? 22.529 -9.162 1.667 1.00 66.19 82 PRO A C 1
ATOM 639 O O . PRO A 1 82 ? 23.560 -8.858 1.069 1.00 66.19 82 PRO A O 1
ATOM 642 N N . GLU A 1 83 ? 22.396 -10.364 2.228 1.00 73.88 83 GLU A N 1
ATOM 643 C CA . GLU A 1 83 ? 23.354 -11.463 2.106 1.00 73.88 83 GLU A CA 1
ATOM 644 C C . GLU A 1 83 ? 23.510 -11.969 0.667 1.00 73.88 83 GLU A C 1
ATOM 646 O O . GLU A 1 83 ? 24.613 -12.352 0.278 1.00 73.88 83 GLU A O 1
ATOM 651 N N . HIS A 1 84 ? 22.456 -11.922 -0.155 1.00 77.19 84 HIS A N 1
ATOM 652 C CA . HIS A 1 84 ? 22.550 -12.276 -1.571 1.00 77.19 84 HIS A CA 1
ATOM 653 C C . HIS A 1 84 ? 23.364 -11.250 -2.346 1.00 77.19 84 HIS A C 1
ATOM 655 O O . HIS A 1 84 ? 24.250 -11.629 -3.114 1.00 77.19 84 HIS A O 1
ATOM 661 N N . MET A 1 85 ? 23.136 -9.960 -2.083 1.00 81.38 85 MET A N 1
ATOM 662 C CA . MET A 1 85 ? 23.980 -8.903 -2.638 1.00 81.38 85 MET A CA 1
ATOM 663 C C . MET A 1 85 ? 25.429 -9.071 -2.198 1.00 81.38 85 MET A C 1
ATOM 665 O O . MET A 1 85 ? 26.333 -9.037 -3.028 1.00 81.38 85 MET A O 1
ATOM 669 N N . ARG A 1 86 ? 25.649 -9.333 -0.906 1.00 83.38 86 ARG A N 1
ATOM 670 C CA . ARG A 1 86 ? 26.980 -9.595 -0.358 1.00 83.38 86 ARG A CA 1
ATOM 671 C C . ARG A 1 86 ? 27.668 -10.762 -1.044 1.00 83.38 86 ARG A C 1
ATOM 673 O O . ARG A 1 86 ? 28.828 -10.657 -1.424 1.00 83.38 86 ARG A O 1
ATOM 680 N N . ARG A 1 87 ? 26.955 -11.870 -1.232 1.00 87.44 87 ARG A N 1
ATOM 681 C CA . ARG A 1 87 ? 27.491 -13.076 -1.866 1.00 87.44 87 ARG A CA 1
ATOM 682 C C . ARG A 1 87 ? 27.858 -12.835 -3.330 1.00 87.44 87 ARG A C 1
ATOM 684 O O . ARG A 1 87 ? 28.912 -13.287 -3.759 1.00 87.44 87 ARG A O 1
ATOM 691 N N . ILE A 1 88 ? 27.002 -12.143 -4.080 1.00 84.62 88 ILE A N 1
ATOM 692 C CA . ILE A 1 88 ? 27.153 -11.954 -5.532 1.00 84.62 88 ILE A CA 1
ATOM 693 C C . ILE A 1 88 ? 28.133 -10.819 -5.854 1.00 84.62 88 ILE A C 1
ATOM 695 O O . ILE A 1 88 ? 28.993 -10.958 -6.721 1.00 84.62 88 ILE A O 1
ATOM 699 N N . PHE A 1 89 ? 28.019 -9.692 -5.152 1.00 87.31 89 PHE A N 1
ATOM 700 C CA . PHE A 1 89 ? 28.789 -8.477 -5.427 1.00 87.31 89 PHE A CA 1
ATOM 701 C C . PHE A 1 89 ? 29.974 -8.281 -4.478 1.00 87.31 89 PHE A C 1
ATOM 703 O O . PHE A 1 89 ? 30.807 -7.410 -4.727 1.00 87.31 89 PHE A O 1
ATOM 710 N N . SER A 1 90 ? 30.105 -9.105 -3.435 1.00 90.31 90 SER A N 1
ATOM 711 C CA . SER A 1 90 ? 31.232 -9.075 -2.489 1.00 90.31 90 SER A CA 1
ATOM 712 C C . SER A 1 90 ? 31.415 -7.718 -1.805 1.00 90.31 90 SER A C 1
ATOM 714 O O . SER A 1 90 ? 32.543 -7.280 -1.609 1.00 90.31 90 SER A O 1
ATOM 716 N N . ASP A 1 91 ? 30.309 -7.035 -1.487 1.00 86.44 91 ASP A N 1
ATOM 717 C CA . ASP A 1 91 ? 30.290 -5.670 -0.932 1.00 86.44 91 ASP A CA 1
ATOM 718 C C . ASP A 1 91 ? 30.982 -4.602 -1.804 1.00 86.44 91 ASP A C 1
ATOM 720 O O . ASP A 1 91 ? 31.346 -3.529 -1.323 1.00 86.44 91 ASP A O 1
ATOM 724 N N . ILE A 1 92 ? 31.143 -4.865 -3.106 1.00 87.62 92 ILE A N 1
ATOM 725 C CA . ILE A 1 92 ? 31.738 -3.926 -4.061 1.00 87.62 92 ILE A CA 1
ATOM 726 C C . ILE A 1 92 ? 30.669 -3.455 -5.053 1.00 87.62 92 ILE A C 1
ATOM 728 O O . ILE A 1 92 ? 30.254 -4.202 -5.944 1.00 87.62 92 ILE A O 1
ATOM 732 N N . TYR A 1 93 ? 30.271 -2.193 -4.920 1.00 89.88 93 TYR A N 1
ATOM 733 C CA . TYR A 1 93 ? 29.213 -1.541 -5.699 1.00 89.88 93 TYR A CA 1
ATOM 734 C C . TYR A 1 93 ? 29.763 -0.362 -6.517 1.00 89.88 93 TYR A C 1
ATOM 736 O O . TYR A 1 93 ? 30.932 0.002 -6.373 1.00 89.88 93 TYR A O 1
ATOM 744 N N . ASP A 1 94 ? 28.938 0.203 -7.403 1.00 87.06 94 ASP A N 1
ATOM 745 C CA . ASP A 1 94 ? 29.266 1.336 -8.287 1.00 87.06 94 ASP A CA 1
ATOM 746 C C . ASP A 1 94 ? 30.473 1.060 -9.202 1.00 87.06 94 ASP A C 1
ATOM 748 O O . ASP A 1 94 ? 31.214 1.955 -9.623 1.00 87.06 94 ASP A O 1
ATOM 752 N N . LYS A 1 95 ? 30.688 -0.224 -9.502 1.00 90.75 95 LYS A N 1
ATOM 753 C CA . LYS A 1 95 ? 31.721 -0.731 -10.405 1.00 90.75 95 LYS A CA 1
ATOM 754 C C . LYS A 1 95 ? 31.071 -1.479 -11.549 1.00 90.75 95 LYS A C 1
ATOM 756 O O . LYS A 1 95 ? 30.079 -2.174 -11.341 1.00 90.75 95 LYS A O 1
ATOM 761 N N . LYS A 1 96 ? 31.677 -1.392 -12.729 1.00 92.12 96 LYS A N 1
ATOM 762 C CA . LYS A 1 96 ? 31.219 -2.113 -13.909 1.00 92.12 96 LYS A CA 1
ATOM 763 C C . LYS A 1 96 ? 31.189 -3.613 -13.624 1.00 92.12 96 LYS A C 1
ATOM 765 O O . LYS A 1 96 ? 32.178 -4.185 -13.157 1.00 92.12 96 LYS A O 1
ATOM 770 N N . ARG A 1 97 ? 30.062 -4.248 -13.931 1.00 93.31 97 ARG A N 1
ATOM 771 C CA . ARG A 1 97 ? 29.855 -5.693 -13.850 1.00 93.31 97 ARG A CA 1
ATOM 772 C C . ARG A 1 97 ? 29.417 -6.234 -15.199 1.00 93.31 97 ARG A C 1
ATOM 774 O O . ARG A 1 97 ? 28.714 -5.565 -15.949 1.00 93.31 97 ARG A O 1
ATOM 781 N N . PHE A 1 98 ? 29.829 -7.464 -15.461 1.00 94.25 98 PHE A N 1
ATOM 782 C CA . PHE A 1 98 ? 29.286 -8.310 -16.510 1.00 94.25 98 PHE A CA 1
ATOM 783 C C . PHE A 1 98 ? 28.378 -9.335 -15.832 1.00 94.25 98 PHE A C 1
ATOM 785 O O . PHE A 1 98 ? 28.854 -10.105 -14.996 1.00 94.25 98 PHE A O 1
ATOM 792 N N . ALA A 1 99 ? 27.086 -9.299 -16.144 1.00 95.62 99 ALA A N 1
ATOM 793 C CA . ALA A 1 99 ? 26.072 -10.153 -15.539 1.00 95.62 99 ALA A CA 1
ATOM 794 C C . ALA A 1 99 ? 25.411 -11.018 -16.625 1.00 95.62 99 ALA A C 1
ATOM 796 O O . ALA A 1 99 ? 24.536 -10.513 -17.331 1.00 95.62 99 ALA A O 1
ATOM 797 N N . PRO A 1 100 ? 25.833 -12.285 -16.791 1.00 94.25 100 PRO A N 1
ATOM 798 C CA . PRO A 1 100 ? 25.187 -13.226 -17.702 1.00 94.25 100 PRO A CA 1
ATOM 799 C C . PRO A 1 100 ? 23.728 -13.486 -17.317 1.00 94.25 100 PRO A C 1
ATOM 801 O O . PRO A 1 100 ? 23.370 -13.389 -16.141 1.00 94.25 100 PRO A O 1
ATOM 804 N N . GLY A 1 101 ? 22.923 -13.861 -18.304 1.00 92.31 101 GLY A N 1
ATOM 805 C CA . GLY A 1 101 ? 21.536 -14.269 -18.133 1.00 92.31 101 GLY A CA 1
ATOM 806 C C . GLY A 1 101 ? 20.894 -14.660 -19.463 1.00 92.31 101 GLY A C 1
ATOM 807 O O . GLY A 1 101 ? 21.579 -14.915 -20.453 1.00 92.31 101 GLY A O 1
ATOM 808 N N . VAL A 1 102 ? 19.570 -14.662 -19.484 1.00 86.50 102 VAL A N 1
ATOM 809 C CA . VAL A 1 102 ? 18.716 -14.953 -20.631 1.00 86.50 102 VAL A CA 1
ATOM 810 C C . VAL A 1 102 ? 17.727 -13.810 -20.849 1.00 86.50 102 VAL A C 1
ATOM 812 O O . VAL A 1 102 ? 17.315 -13.127 -19.908 1.00 86.50 102 VAL A O 1
ATOM 815 N N . VAL A 1 103 ? 17.311 -13.614 -22.097 1.00 90.94 103 VAL A N 1
ATOM 816 C CA . VAL A 1 103 ? 16.145 -12.803 -22.458 1.00 90.94 103 VAL A CA 1
ATOM 817 C C . VAL A 1 103 ? 14.961 -13.734 -22.654 1.00 90.94 103 VAL A C 1
ATOM 819 O O . VAL A 1 103 ? 14.939 -14.528 -23.593 1.00 90.94 103 VAL A O 1
ATOM 822 N N . VAL A 1 104 ? 13.973 -13.604 -21.773 1.00 82.06 104 VAL A N 1
ATOM 823 C CA . VAL A 1 104 ? 12.821 -14.510 -21.675 1.00 82.06 104 VAL A CA 1
ATOM 824 C C . VAL A 1 104 ? 11.700 -14.087 -22.623 1.00 82.06 104 VAL A C 1
ATOM 826 O O . VAL A 1 104 ? 11.033 -14.928 -23.224 1.00 82.06 104 VAL A O 1
ATOM 829 N N . ARG A 1 105 ? 11.483 -12.775 -22.771 1.00 83.38 105 ARG A N 1
ATOM 830 C CA . ARG A 1 105 ? 10.377 -12.225 -23.564 1.00 83.38 105 ARG A CA 1
ATOM 831 C C . ARG A 1 105 ? 10.782 -10.922 -24.237 1.00 83.38 105 ARG A C 1
ATOM 833 O O . ARG A 1 105 ? 11.427 -10.075 -23.627 1.00 83.38 105 ARG A O 1
ATOM 840 N N . VAL A 1 106 ? 10.360 -10.747 -25.485 1.00 89.75 106 VAL A N 1
ATOM 841 C CA . VAL A 1 106 ? 10.477 -9.487 -26.227 1.00 89.75 106 VAL A CA 1
ATOM 842 C C . VAL A 1 106 ? 9.111 -9.158 -26.815 1.00 89.75 106 VAL A C 1
ATOM 844 O O . VAL A 1 106 ? 8.498 -9.999 -27.468 1.00 89.75 106 VAL A O 1
ATOM 847 N N . THR A 1 107 ? 8.638 -7.944 -26.562 1.00 88.31 107 THR A N 1
ATOM 848 C CA . THR A 1 107 ? 7.409 -7.368 -27.120 1.00 88.31 107 THR A CA 1
ATOM 849 C C . THR A 1 107 ? 7.751 -6.102 -27.909 1.00 88.31 107 THR A C 1
ATOM 851 O O . THR A 1 107 ? 8.909 -5.679 -27.942 1.00 88.31 107 THR A O 1
ATOM 854 N N . ASP A 1 108 ? 6.750 -5.467 -28.518 1.00 82.19 108 ASP A N 1
ATOM 855 C CA . ASP A 1 108 ? 6.954 -4.248 -29.309 1.00 82.19 108 ASP A CA 1
ATOM 856 C C . ASP A 1 108 ? 7.441 -3.050 -28.476 1.00 82.19 108 ASP A C 1
ATOM 858 O O . ASP A 1 108 ? 8.093 -2.155 -29.016 1.00 82.19 108 ASP A O 1
ATOM 862 N N . SER A 1 109 ? 7.146 -3.021 -27.173 1.00 80.94 109 SER A N 1
ATOM 863 C CA . SER A 1 109 ? 7.467 -1.899 -26.279 1.00 80.94 109 SER A CA 1
ATOM 864 C C . SER A 1 109 ? 8.412 -2.258 -25.130 1.00 80.94 109 SER A C 1
ATOM 866 O O . SER A 1 109 ? 9.019 -1.357 -24.551 1.00 80.94 109 SER A O 1
ATOM 868 N N . GLN A 1 110 ? 8.572 -3.544 -24.803 1.00 88.25 110 GLN A N 1
ATOM 869 C CA . GLN A 1 110 ? 9.301 -3.992 -23.613 1.00 88.25 110 GLN A CA 1
ATOM 870 C C . GLN A 1 110 ? 10.020 -5.332 -23.825 1.00 88.25 110 GLN A C 1
ATOM 872 O O . GLN A 1 110 ? 9.536 -6.211 -24.540 1.00 88.25 110 GLN A O 1
ATOM 877 N N . MET A 1 111 ? 11.164 -5.503 -23.164 1.00 91.94 111 MET A N 1
ATOM 878 C CA . MET A 1 111 ? 11.942 -6.740 -23.100 1.00 91.94 111 MET A CA 1
ATOM 879 C C . MET A 1 111 ? 12.143 -7.185 -21.645 1.00 91.94 111 MET A C 1
ATOM 881 O O . MET A 1 111 ? 12.369 -6.346 -20.775 1.00 91.94 111 MET A O 1
ATOM 885 N N . GLU A 1 112 ? 12.115 -8.496 -21.399 1.00 92.44 112 GLU A N 1
ATOM 886 C CA . GLU A 1 112 ? 12.352 -9.122 -20.093 1.00 92.44 112 GLU A CA 1
ATOM 887 C C . GLU A 1 112 ? 13.601 -10.006 -20.097 1.00 92.44 112 GLU A C 1
ATOM 889 O O . GLU A 1 112 ? 13.797 -10.804 -21.016 1.00 92.44 112 GLU A O 1
ATOM 894 N N . HIS A 1 113 ? 14.424 -9.901 -19.051 1.00 93.81 113 HIS A N 1
ATOM 895 C CA . HIS A 1 113 ? 15.652 -10.687 -18.895 1.00 93.81 113 HIS A CA 1
ATOM 896 C C . HIS A 1 113 ? 15.942 -11.046 -17.429 1.00 93.81 113 HIS A C 1
ATOM 898 O O . HIS A 1 113 ? 15.503 -10.345 -16.519 1.00 93.81 113 HIS A O 1
ATOM 904 N N . ASP A 1 114 ? 16.715 -12.101 -17.171 1.00 89.25 114 ASP A N 1
ATOM 905 C CA . ASP A 1 114 ? 17.037 -12.555 -15.802 1.00 89.25 114 ASP A CA 1
ATOM 906 C C . ASP A 1 114 ? 18.454 -12.173 -15.324 1.00 89.25 114 ASP A C 1
ATOM 908 O O . ASP A 1 114 ? 18.837 -12.497 -14.199 1.00 89.25 114 ASP A O 1
ATOM 912 N N . CYS A 1 115 ? 19.227 -11.452 -16.152 1.00 92.81 115 CYS A N 1
ATOM 913 C CA . CYS A 1 115 ? 20.582 -11.018 -15.800 1.00 92.81 115 CYS A CA 1
ATOM 914 C C . CYS A 1 115 ? 20.621 -10.370 -14.407 1.00 92.81 115 CYS A C 1
ATOM 916 O O . CYS A 1 115 ? 19.760 -9.565 -14.052 1.00 92.81 115 CYS A O 1
ATOM 918 N N . THR A 1 116 ? 21.647 -10.670 -13.614 1.00 90.75 116 THR A N 1
ATOM 919 C CA . THR A 1 116 ? 21.708 -10.168 -12.235 1.00 90.75 116 THR A CA 1
ATOM 920 C C . THR A 1 116 ? 21.957 -8.656 -12.181 1.00 90.75 116 THR A C 1
ATOM 922 O O . THR A 1 116 ? 23.051 -8.188 -12.498 1.00 90.75 116 THR A O 1
ATOM 925 N N . THR A 1 117 ? 20.960 -7.893 -11.727 1.00 87.44 117 THR A N 1
ATOM 926 C CA . THR A 1 117 ? 21.041 -6.435 -11.539 1.00 87.44 117 THR A CA 1
ATOM 927 C C . THR A 1 117 ? 20.709 -6.026 -10.094 1.00 87.44 117 THR A C 1
ATOM 929 O O . THR A 1 117 ? 20.406 -6.859 -9.241 1.00 87.44 117 THR A O 1
ATOM 932 N N . LEU A 1 118 ? 20.828 -4.727 -9.819 1.00 82.62 118 LEU A N 1
ATOM 933 C CA . LEU A 1 118 ? 20.503 -4.011 -8.580 1.00 82.62 118 LEU A CA 1
ATOM 934 C C . LEU A 1 118 ? 20.089 -2.571 -8.922 1.00 82.62 118 LEU A C 1
ATOM 936 O O . LEU A 1 118 ? 20.271 -2.130 -10.063 1.00 82.62 118 LEU A O 1
ATOM 940 N N . GLY A 1 119 ? 19.637 -1.803 -7.925 1.00 74.81 119 GLY A N 1
ATOM 941 C CA . GLY A 1 119 ? 19.564 -0.345 -8.018 1.00 74.81 119 GLY A CA 1
ATOM 942 C C . GLY A 1 119 ? 20.834 0.270 -8.621 1.00 74.81 119 GLY A C 1
ATOM 943 O O . GLY A 1 119 ? 21.935 -0.250 -8.457 1.00 74.81 119 GLY A O 1
ATOM 944 N N . GLY A 1 120 ? 20.676 1.350 -9.387 1.00 75.31 120 GLY A N 1
ATOM 945 C CA . GLY A 1 120 ? 21.781 1.994 -10.111 1.00 75.31 120 GLY A CA 1
ATOM 946 C C . GLY A 1 120 ? 22.126 1.383 -11.476 1.00 75.31 120 GLY A C 1
ATOM 947 O O . GLY A 1 120 ? 22.863 2.010 -12.227 1.00 75.31 120 GLY A O 1
ATOM 948 N N . ASN A 1 121 ? 21.557 0.230 -11.861 1.00 87.19 121 ASN A N 1
ATOM 949 C CA . ASN A 1 121 ? 21.788 -0.347 -13.197 1.00 87.19 121 ASN A CA 1
ATOM 950 C C . ASN A 1 121 ? 20.932 0.249 -14.322 1.00 87.19 121 ASN A C 1
ATOM 952 O O . ASN A 1 121 ? 21.134 -0.141 -15.472 1.00 87.19 121 ASN A O 1
ATOM 956 N N . SER A 1 122 ? 19.987 1.153 -14.051 1.00 87.12 122 SER A N 1
ATOM 957 C CA . SER A 1 122 ? 19.197 1.764 -15.130 1.00 87.12 122 SER A CA 1
ATOM 958 C C . SER A 1 122 ? 20.113 2.456 -16.152 1.00 87.12 122 SER A C 1
ATOM 960 O O . SER A 1 122 ? 21.093 3.107 -15.787 1.00 87.12 122 SER A O 1
ATOM 962 N N . GLY A 1 123 ? 19.838 2.245 -17.438 1.00 90.25 123 GLY A N 1
ATOM 963 C CA . GLY A 1 123 ? 20.694 2.651 -18.551 1.00 90.25 123 GLY A CA 1
ATOM 964 C C . GLY A 1 123 ? 21.755 1.619 -18.962 1.00 90.25 123 GLY A C 1
ATOM 965 O O . GLY A 1 123 ? 22.528 1.879 -19.885 1.00 90.25 123 GLY A O 1
ATOM 966 N N . SER A 1 124 ? 21.815 0.451 -18.314 1.00 95.62 124 SER A N 1
ATOM 967 C CA . SER A 1 124 ? 22.760 -0.617 -18.677 1.00 95.62 124 SER A CA 1
ATOM 968 C C . SER A 1 124 ? 22.372 -1.299 -19.984 1.00 95.62 124 SER A C 1
ATOM 970 O O . SER A 1 124 ? 21.193 -1.514 -20.270 1.00 95.62 124 SER A O 1
ATOM 972 N N . VAL A 1 125 ? 23.369 -1.696 -20.771 1.00 97.31 125 VAL A N 1
ATOM 973 C CA . VAL A 1 125 ? 23.125 -2.431 -22.016 1.00 97.31 125 VAL A CA 1
ATOM 974 C C . VAL A 1 125 ? 22.802 -3.891 -21.716 1.00 97.31 125 VAL A C 1
ATOM 976 O O . VAL A 1 125 ? 23.461 -4.513 -20.883 1.00 97.31 125 VAL A O 1
ATOM 979 N N . VAL A 1 126 ? 21.819 -4.444 -22.426 1.00 98.06 126 VAL A N 1
ATOM 980 C CA . VAL A 1 126 ? 21.593 -5.888 -22.540 1.00 98.06 126 VAL A CA 1
ATOM 981 C C . VAL A 1 126 ? 22.125 -6.334 -23.901 1.00 98.06 126 VAL A C 1
ATOM 983 O O . VAL A 1 126 ? 21.682 -5.836 -24.938 1.00 98.06 126 VAL A O 1
ATOM 986 N N . LEU A 1 127 ? 23.101 -7.237 -23.894 1.00 97.62 127 LEU A N 1
ATOM 987 C CA . LEU A 1 127 ? 23.788 -7.759 -25.073 1.00 97.62 127 LEU A CA 1
ATOM 988 C C . LEU A 1 127 ? 23.325 -9.178 -25.383 1.00 97.62 127 LEU A C 1
ATOM 990 O O . LEU A 1 127 ? 23.172 -9.980 -24.466 1.00 97.62 127 LEU A O 1
ATOM 994 N N . ASP A 1 128 ? 23.197 -9.496 -26.667 1.00 96.06 128 ASP A N 1
ATOM 995 C CA . ASP A 1 128 ? 23.203 -10.879 -27.142 1.00 96.06 128 ASP A CA 1
ATOM 996 C C . ASP A 1 128 ? 24.658 -11.320 -27.341 1.00 96.06 128 ASP A C 1
ATOM 998 O O . ASP A 1 128 ? 25.382 -10.777 -28.181 1.00 96.06 128 ASP A O 1
ATOM 1002 N N . LEU A 1 129 ? 25.098 -12.305 -26.563 1.00 93.69 129 LEU A N 1
ATOM 1003 C CA . LEU A 1 129 ? 26.475 -12.792 -26.572 1.00 93.69 129 LEU A CA 1
ATOM 1004 C C . LEU A 1 129 ? 26.829 -13.539 -27.863 1.00 93.69 129 LEU A C 1
ATOM 1006 O O . LEU A 1 129 ? 28.011 -13.635 -28.193 1.00 93.69 129 LEU A O 1
ATOM 1010 N N . LYS A 1 130 ? 25.837 -14.027 -28.622 1.00 92.75 130 LYS A N 1
ATOM 1011 C CA . LYS A 1 130 ? 26.079 -14.691 -29.915 1.00 92.75 130 LYS A CA 1
ATOM 1012 C C . LYS A 1 130 ? 26.475 -13.696 -30.992 1.00 92.75 130 LYS A C 1
ATOM 1014 O O . LYS A 1 130 ? 27.367 -13.966 -31.793 1.00 92.75 130 LYS A O 1
ATOM 1019 N N . THR A 1 131 ? 25.783 -12.562 -31.036 1.00 94.00 131 THR A N 1
ATOM 1020 C CA . THR A 1 131 ? 25.956 -11.557 -32.094 1.00 94.00 131 THR A CA 1
ATOM 1021 C C . THR A 1 131 ? 26.848 -10.394 -31.676 1.00 94.00 131 THR A C 1
ATOM 1023 O O . THR A 1 131 ? 27.345 -9.675 -32.540 1.00 94.00 131 THR A O 1
ATOM 1026 N N . GLY A 1 132 ? 27.045 -10.190 -30.371 1.00 92.81 132 GLY A N 1
ATOM 1027 C CA . GLY A 1 132 ? 27.736 -9.028 -29.813 1.00 92.81 132 GLY A CA 1
ATOM 1028 C C . GLY A 1 132 ? 26.928 -7.730 -29.899 1.00 92.81 132 GLY A C 1
ATOM 1029 O O . GLY A 1 132 ? 27.468 -6.663 -29.607 1.00 92.81 132 GLY A O 1
ATOM 1030 N N . LYS A 1 133 ? 25.653 -7.797 -30.308 1.00 96.62 133 LYS A N 1
ATOM 1031 C CA . LYS A 1 133 ? 24.789 -6.624 -30.484 1.00 96.62 133 LYS A CA 1
ATOM 1032 C C . LYS A 1 133 ? 24.020 -6.291 -29.212 1.00 96.62 133 LYS A C 1
ATOM 1034 O O . LYS A 1 133 ? 23.643 -7.170 -28.437 1.00 96.62 133 LYS A O 1
ATOM 1039 N N . ALA A 1 134 ? 23.736 -5.007 -29.034 1.00 97.50 134 ALA A N 1
ATOM 1040 C CA . ALA A 1 134 ? 22.836 -4.512 -28.005 1.00 97.50 134 ALA A CA 1
ATOM 1041 C C . ALA A 1 134 ? 21.386 -4.794 -28.402 1.00 97.50 134 ALA A C 1
ATOM 1043 O O . ALA A 1 134 ? 20.890 -4.288 -29.408 1.00 97.50 134 ALA A O 1
ATOM 1044 N N . ILE A 1 135 ? 20.710 -5.606 -27.595 1.00 97.75 135 ILE A N 1
ATOM 1045 C CA . ILE A 1 135 ? 19.324 -6.027 -27.813 1.00 97.75 135 ILE A CA 1
ATOM 1046 C C . ILE A 1 135 ? 18.329 -5.239 -26.956 1.00 97.75 135 ILE A C 1
ATOM 1048 O O . ILE A 1 135 ? 17.157 -5.157 -27.325 1.00 97.75 135 ILE A O 1
ATOM 1052 N N . GLY A 1 136 ? 18.785 -4.560 -25.899 1.00 96.88 136 GLY A N 1
ATOM 1053 C CA . GLY A 1 136 ? 17.956 -3.608 -25.162 1.00 96.88 136 GLY A CA 1
ATOM 1054 C C . GLY A 1 136 ? 18.704 -2.755 -24.139 1.00 96.88 136 GLY A C 1
ATOM 1055 O O . GLY A 1 136 ? 19.908 -2.910 -23.929 1.00 96.88 136 GLY A O 1
ATOM 1056 N N . LEU A 1 137 ? 17.958 -1.843 -23.520 1.00 97.12 137 LEU A N 1
ATOM 1057 C CA . LEU A 1 137 ? 18.410 -0.897 -22.500 1.00 97.12 137 LEU A CA 1
ATOM 1058 C C . LEU A 1 137 ? 17.682 -1.184 -21.182 1.00 97.12 137 LEU A C 1
ATOM 1060 O O . LEU A 1 137 ? 16.491 -0.904 -21.073 1.00 97.12 137 LEU A O 1
ATOM 1064 N N . HIS A 1 138 ? 18.374 -1.760 -20.203 1.00 96.75 138 HIS A N 1
ATOM 1065 C CA . HIS A 1 138 ? 17.804 -2.088 -18.895 1.00 96.75 138 HIS A CA 1
ATOM 1066 C C . HIS A 1 138 ? 17.373 -0.823 -18.147 1.00 96.75 138 HIS A C 1
ATOM 1068 O O . HIS A 1 138 ? 18.142 0.137 -18.091 1.00 96.75 138 HIS A O 1
ATOM 1074 N N . PHE A 1 139 ? 16.191 -0.840 -17.526 1.00 87.44 139 PHE A N 1
ATOM 1075 C CA . PHE A 1 139 ? 15.689 0.308 -16.761 1.00 87.44 139 PHE A CA 1
ATOM 1076 C C . PHE A 1 139 ? 15.119 -0.043 -15.380 1.00 87.44 139 PHE A C 1
ATOM 1078 O O . PHE A 1 139 ? 15.138 0.800 -14.484 1.00 87.44 139 PHE A O 1
ATOM 1085 N N . SER A 1 140 ? 14.641 -1.273 -15.170 1.00 81.69 140 SER A N 1
ATOM 1086 C CA . SER A 1 140 ? 14.025 -1.683 -13.903 1.00 81.69 140 SER A CA 1
ATOM 1087 C C . SER A 1 140 ? 14.108 -3.194 -13.692 1.00 81.69 140 SER A C 1
ATOM 1089 O O . SER A 1 140 ? 14.389 -3.947 -14.623 1.00 81.69 140 SER A O 1
ATOM 1091 N N . GLY A 1 141 ? 13.830 -3.660 -12.478 1.00 71.88 141 GLY A N 1
ATOM 1092 C CA . GLY A 1 141 ? 13.714 -5.080 -12.179 1.00 71.88 141 GLY A CA 1
ATOM 1093 C C . GLY A 1 141 ? 13.013 -5.361 -10.857 1.00 71.88 141 GLY A C 1
ATOM 1094 O O . GLY A 1 141 ? 12.989 -4.530 -9.948 1.00 71.88 141 GLY A O 1
ATOM 1095 N N . THR A 1 142 ? 12.458 -6.563 -10.773 1.00 66.94 142 THR A N 1
ATOM 1096 C CA . THR A 1 142 ? 11.803 -7.134 -9.600 1.00 66.94 142 THR A CA 1
ATOM 1097 C C . THR A 1 142 ? 12.711 -8.215 -9.020 1.00 66.94 142 THR A C 1
ATOM 1099 O O . THR A 1 142 ? 13.125 -9.144 -9.716 1.00 66.94 142 THR A O 1
ATOM 1102 N N . TYR A 1 143 ? 13.048 -8.087 -7.736 1.00 68.31 143 TYR A N 1
ATOM 1103 C CA . TYR A 1 143 ? 14.001 -8.969 -7.061 1.00 68.31 143 TYR A CA 1
ATOM 1104 C C . TYR A 1 143 ? 13.618 -10.456 -7.177 1.00 68.31 143 TYR A C 1
ATOM 1106 O O . TYR A 1 143 ? 12.522 -10.838 -6.781 1.00 68.31 143 TYR A O 1
ATOM 1114 N N . LEU A 1 144 ? 14.547 -11.283 -7.678 1.00 67.69 144 LEU A N 1
ATOM 1115 C CA . LEU A 1 144 ? 14.390 -12.732 -7.917 1.00 67.69 144 LEU A CA 1
ATOM 1116 C C . LEU A 1 144 ? 13.236 -13.139 -8.854 1.00 67.69 144 LEU A C 1
ATOM 1118 O O . LEU A 1 144 ? 12.856 -14.308 -8.867 1.00 67.69 144 LEU A O 1
ATOM 1122 N N . ASP A 1 145 ? 12.700 -12.208 -9.639 1.00 68.50 145 ASP A N 1
ATOM 1123 C CA . ASP A 1 145 ? 11.659 -12.487 -10.631 1.00 68.50 145 ASP A CA 1
ATOM 1124 C C . ASP A 1 145 ? 12.171 -12.188 -12.041 1.00 68.50 145 ASP A C 1
ATOM 1126 O O . ASP A 1 145 ? 12.540 -13.104 -12.774 1.00 68.50 145 ASP A O 1
ATOM 1130 N N . ARG A 1 146 ? 12.250 -10.905 -12.412 1.00 74.25 146 ARG A N 1
ATOM 1131 C CA . ARG A 1 146 ? 12.633 -10.486 -13.764 1.00 74.25 146 ARG A CA 1
ATOM 1132 C C . ARG A 1 146 ? 13.173 -9.068 -13.806 1.00 74.25 146 ARG A C 1
ATOM 1134 O O . ARG A 1 146 ? 12.893 -8.252 -12.934 1.00 74.25 146 ARG A O 1
ATOM 1141 N N . ASN A 1 147 ? 13.892 -8.753 -14.870 1.00 84.12 147 ASN A N 1
ATOM 1142 C CA . ASN A 1 147 ? 14.307 -7.401 -15.211 1.00 84.12 147 ASN A CA 1
ATOM 1143 C C . ASN A 1 147 ? 13.624 -6.935 -16.489 1.00 84.12 147 ASN A C 1
ATOM 1145 O O . ASN A 1 147 ? 13.295 -7.749 -17.347 1.00 84.12 147 ASN A O 1
ATOM 1149 N N . TYR A 1 148 ? 13.504 -5.622 -16.637 1.00 88.75 148 TYR A N 1
ATOM 1150 C CA . TYR A 1 148 ? 12.870 -4.955 -17.759 1.00 88.75 148 TYR A CA 1
ATOM 1151 C C . TYR A 1 148 ? 13.862 -4.069 -18.506 1.00 88.75 148 TYR A C 1
ATOM 1153 O O . TYR A 1 148 ? 14.695 -3.373 -17.914 1.00 88.75 148 TYR A O 1
ATOM 1161 N N . ALA A 1 149 ? 13.732 -4.075 -19.826 1.00 94.81 149 ALA A N 1
ATOM 1162 C CA . ALA A 1 149 ? 14.542 -3.291 -20.732 1.00 94.81 149 ALA A CA 1
ATOM 1163 C C . ALA A 1 149 ? 13.699 -2.708 -21.874 1.00 94.81 149 ALA A C 1
ATOM 1165 O O . ALA A 1 149 ? 12.724 -3.316 -22.319 1.00 94.81 149 ALA A O 1
ATOM 1166 N N . VAL A 1 150 ? 14.096 -1.541 -22.379 1.00 96.62 150 VAL A N 1
ATOM 1167 C CA . VAL A 1 150 ? 13.565 -0.980 -23.626 1.00 96.62 150 VAL A CA 1
ATOM 1168 C C . VAL A 1 150 ? 14.187 -1.754 -24.799 1.00 96.62 150 VAL A C 1
ATOM 1170 O O . VAL A 1 150 ? 15.418 -1.825 -24.876 1.00 96.62 150 VAL A O 1
ATOM 1173 N N . PRO A 1 151 ? 13.393 -2.340 -25.714 1.00 97.31 151 PRO A N 1
ATOM 1174 C CA . PRO A 1 151 ? 13.909 -3.080 -26.863 1.00 97.31 151 PRO A CA 1
ATOM 1175 C C . PRO A 1 151 ? 14.774 -2.215 -27.792 1.00 97.31 151 PRO A C 1
ATOM 1177 O O . PRO A 1 151 ? 14.470 -1.051 -28.056 1.00 97.31 151 PRO A O 1
ATOM 1180 N N . SER A 1 152 ? 15.847 -2.787 -28.335 1.00 97.06 152 SER A N 1
ATOM 1181 C CA . SER A 1 152 ? 16.805 -2.088 -29.216 1.00 97.06 152 SER A CA 1
ATOM 1182 C C . SER A 1 152 ? 16.182 -1.450 -30.463 1.00 97.06 152 SER A C 1
ATOM 1184 O O . SER A 1 152 ? 16.607 -0.367 -30.859 1.00 97.06 152 SER A O 1
ATOM 1186 N N . ASN A 1 153 ? 15.136 -2.040 -31.044 1.00 94.62 153 ASN A N 1
ATOM 1187 C CA . ASN A 1 153 ? 14.380 -1.446 -32.152 1.00 94.62 153 ASN A CA 1
ATOM 1188 C C . ASN A 1 153 ? 13.636 -0.163 -31.735 1.00 94.62 153 ASN A C 1
ATOM 1190 O O . ASN A 1 153 ? 13.563 0.789 -32.516 1.00 94.62 153 ASN A O 1
ATOM 1194 N N . VAL A 1 154 ? 13.130 -0.101 -30.497 1.00 95.25 154 VAL A N 1
ATOM 1195 C CA . VAL A 1 154 ? 12.524 1.114 -29.925 1.00 95.25 154 VAL A CA 1
ATOM 1196 C C . VAL A 1 154 ? 13.600 2.173 -29.694 1.00 95.25 154 VAL A C 1
ATOM 1198 O O . VAL A 1 154 ? 13.432 3.313 -30.125 1.00 95.25 154 VAL A O 1
ATOM 1201 N N . VAL A 1 155 ? 14.737 1.788 -29.098 1.00 95.12 155 VAL A N 1
ATOM 1202 C CA . VAL A 1 155 ? 15.897 2.679 -28.907 1.00 95.12 155 VAL A CA 1
ATOM 1203 C C . VAL A 1 155 ? 16.350 3.277 -30.244 1.00 95.12 155 VAL A C 1
ATOM 1205 O O . VAL A 1 155 ? 16.497 4.493 -30.347 1.00 95.12 155 VAL A O 1
ATOM 1208 N N . HIS A 1 156 ? 16.512 2.442 -31.275 1.00 93.81 156 HIS A N 1
ATOM 1209 C CA . HIS A 1 156 ? 16.925 2.854 -32.617 1.00 93.81 156 HIS A CA 1
ATOM 1210 C C . HIS A 1 156 ? 15.931 3.841 -33.241 1.00 93.81 156 HIS A C 1
ATOM 1212 O O . HIS A 1 156 ? 16.318 4.923 -33.673 1.00 93.81 156 HIS A O 1
ATOM 1218 N N . SER A 1 157 ? 14.637 3.506 -33.233 1.00 91.81 157 SER A N 1
ATOM 1219 C CA . SER A 1 157 ? 13.576 4.359 -33.785 1.00 91.81 157 SER A CA 1
ATOM 1220 C C . SER A 1 157 ? 13.528 5.736 -33.115 1.00 91.81 157 SER A C 1
ATOM 1222 O O . SER A 1 157 ? 13.403 6.768 -33.781 1.00 91.81 157 SER A O 1
ATOM 1224 N N . LEU A 1 158 ? 13.663 5.777 -31.787 1.00 92.44 158 LEU A N 1
ATOM 1225 C CA . LEU A 1 158 ? 13.673 7.033 -31.041 1.00 92.44 158 LEU A CA 1
ATOM 1226 C C . LEU A 1 158 ? 14.944 7.841 -31.304 1.00 92.44 158 LEU A C 1
ATOM 1228 O O . LEU A 1 158 ? 14.857 9.049 -31.528 1.00 92.44 158 LEU A O 1
ATOM 1232 N N . LEU A 1 159 ? 16.105 7.187 -31.351 1.00 91.44 159 LEU A N 1
ATOM 1233 C CA . LEU A 1 159 ? 17.369 7.849 -31.656 1.00 91.44 159 LEU A CA 1
ATOM 1234 C C . LEU A 1 159 ? 17.361 8.456 -33.066 1.00 91.44 159 LEU A C 1
ATOM 1236 O O . LEU A 1 159 ? 17.765 9.608 -33.235 1.00 91.44 159 LEU A O 1
ATOM 1240 N N . ASP A 1 160 ? 16.834 7.742 -34.063 1.00 91.31 160 ASP A N 1
ATOM 1241 C CA . ASP A 1 160 ? 16.672 8.251 -35.430 1.00 91.31 160 ASP A CA 1
ATOM 1242 C C . ASP A 1 160 ? 15.767 9.484 -35.469 1.00 91.31 160 ASP A C 1
ATOM 1244 O O . ASP A 1 160 ? 16.061 10.476 -36.142 1.00 91.31 160 ASP A O 1
ATOM 1248 N N . ARG A 1 161 ? 14.653 9.466 -34.729 1.00 88.38 161 ARG A N 1
ATOM 1249 C CA . ARG A 1 161 ? 13.730 10.609 -34.651 1.00 88.38 161 ARG A CA 1
ATOM 1250 C C . ARG A 1 161 ? 14.385 11.833 -34.015 1.00 88.38 161 ARG A C 1
ATOM 1252 O O . ARG A 1 161 ? 14.198 12.944 -34.515 1.00 88.38 161 ARG A O 1
ATOM 1259 N N . VAL A 1 162 ? 15.150 11.627 -32.944 1.00 87.81 162 VAL A N 1
ATOM 1260 C CA . VAL A 1 162 ? 15.861 12.693 -32.225 1.00 87.81 162 VAL A CA 1
ATOM 1261 C C . VAL A 1 162 ? 16.983 13.274 -33.085 1.00 87.81 162 VAL A C 1
ATOM 1263 O O . VAL A 1 162 ? 17.101 14.491 -33.208 1.00 87.81 162 VAL A O 1
ATOM 1266 N N . THR A 1 163 ? 17.772 12.427 -33.745 1.00 87.06 163 THR A N 1
ATOM 1267 C CA . THR A 1 163 ? 18.915 12.861 -34.569 1.00 87.06 163 THR A CA 1
ATOM 1268 C C . THR A 1 163 ? 18.503 13.453 -35.917 1.00 87.06 163 THR A C 1
ATOM 1270 O O . THR A 1 163 ? 19.170 14.360 -36.410 1.00 87.06 163 THR A O 1
ATOM 1273 N N . SER A 1 164 ? 17.378 13.017 -36.494 1.00 85.56 164 SER A N 1
ATOM 1274 C CA . SER A 1 164 ? 16.815 13.604 -37.723 1.00 85.56 164 SER A CA 1
ATOM 1275 C C . SER A 1 164 ? 16.057 14.920 -37.501 1.00 85.56 164 SER A C 1
ATOM 1277 O O . SER A 1 164 ? 15.547 15.493 -38.464 1.00 85.56 164 SER A O 1
ATOM 1279 N N . GLY A 1 165 ? 15.954 15.403 -36.255 1.00 72.75 165 GLY A N 1
ATOM 1280 C CA . GLY A 1 165 ? 15.248 16.645 -35.919 1.00 72.75 165 GLY A CA 1
ATOM 1281 C C . GLY A 1 165 ? 13.724 16.562 -36.071 1.00 72.75 165 GLY A C 1
ATOM 1282 O O . GLY A 1 165 ? 13.051 17.589 -36.095 1.00 72.75 165 GLY A O 1
ATOM 1283 N N . LYS A 1 166 ? 13.159 15.350 -36.176 1.00 61.66 166 LYS A N 1
ATOM 1284 C CA . LYS A 1 166 ? 11.705 15.114 -36.286 1.00 61.66 166 LYS A CA 1
ATOM 1285 C C . LYS A 1 166 ? 10.972 15.210 -34.942 1.00 61.66 166 LYS A C 1
ATOM 1287 O O . LYS A 1 166 ? 9.749 15.093 -34.904 1.00 61.66 166 LYS A O 1
ATOM 1292 N N . VAL A 1 167 ? 11.705 15.415 -33.851 1.00 55.88 167 VAL A N 1
ATOM 1293 C CA . VAL A 1 167 ? 11.173 15.754 -32.528 1.00 55.88 167 VAL A CA 1
ATOM 1294 C C . VAL A 1 167 ? 11.433 17.244 -32.307 1.00 55.88 167 VAL A C 1
ATOM 1296 O O . VAL A 1 167 ? 12.586 17.667 -32.247 1.00 55.88 167 VAL A O 1
ATOM 1299 N N . TRP A 1 168 ? 10.369 18.048 -32.245 1.00 41.06 168 TRP A N 1
ATOM 1300 C CA . TRP A 1 168 ? 10.482 19.477 -31.955 1.00 41.06 168 TRP A CA 1
ATOM 1301 C C . TRP A 1 168 ? 10.898 19.669 -30.499 1.00 41.06 168 TRP A C 1
ATOM 1303 O O . TRP A 1 168 ? 10.201 19.254 -29.578 1.00 41.06 168 TRP A O 1
ATOM 1313 N N . ILE A 1 169 ? 12.052 20.301 -30.316 1.00 40.12 169 ILE A N 1
ATOM 1314 C CA . ILE A 1 169 ? 12.576 20.714 -29.021 1.00 40.12 169 ILE A CA 1
ATOM 1315 C C . ILE A 1 169 ? 11.879 22.032 -28.662 1.00 40.12 169 ILE A C 1
ATOM 1317 O O . ILE A 1 169 ? 12.199 23.068 -29.253 1.00 40.12 169 ILE A O 1
ATOM 1321 N N . GLU A 1 170 ? 10.982 22.042 -27.672 1.00 32.34 170 GLU A N 1
ATOM 1322 C CA . GLU A 1 170 ? 10.789 23.271 -26.897 1.00 32.34 170 GLU A CA 1
ATOM 1323 C C . GLU A 1 170 ? 12.092 23.507 -26.139 1.00 32.34 170 GLU A C 1
ATOM 1325 O O . GLU A 1 170 ? 12.394 22.900 -25.114 1.00 32.34 170 GLU A O 1
ATOM 1330 N N . THR A 1 171 ? 12.951 24.329 -26.736 1.00 31.47 171 THR A N 1
ATOM 1331 C CA . THR A 1 171 ? 14.235 24.668 -26.141 1.00 31.47 171 THR A CA 1
ATOM 1332 C C . THR A 1 171 ? 13.914 25.551 -24.947 1.00 31.47 171 THR A C 1
ATOM 1334 O O . THR A 1 171 ? 13.650 26.739 -25.122 1.00 31.47 171 THR A O 1
ATOM 1337 N N . SER A 1 172 ? 13.914 24.997 -23.732 1.00 31.95 172 SER A N 1
ATOM 1338 C CA . SER A 1 172 ? 13.922 25.815 -22.524 1.00 31.95 172 SER A CA 1
ATOM 1339 C C . SER A 1 172 ? 15.250 26.576 -22.503 1.00 31.95 172 SER A C 1
ATOM 1341 O O . SER A 1 172 ? 16.279 26.089 -22.025 1.00 31.95 172 SER A O 1
ATOM 1343 N N . THR A 1 173 ? 15.267 27.760 -23.105 1.00 28.48 173 THR A N 1
ATOM 1344 C CA . THR A 1 173 ? 16.384 28.692 -23.022 1.00 28.48 173 THR A CA 1
ATOM 1345 C C . THR A 1 173 ? 16.523 29.120 -21.567 1.00 28.48 173 THR A C 1
ATOM 1347 O O . THR A 1 173 ? 15.745 29.937 -21.080 1.00 28.48 173 THR A O 1
ATOM 1350 N N . LEU A 1 174 ? 17.507 28.563 -20.861 1.00 28.00 174 LEU A N 1
ATOM 1351 C CA . LEU A 1 174 ? 17.967 29.122 -19.594 1.00 28.00 174 LEU A CA 1
ATOM 1352 C C . LEU A 1 174 ? 18.472 30.554 -19.861 1.00 28.00 174 LEU A C 1
ATOM 1354 O O . LEU A 1 174 ? 19.328 30.730 -20.737 1.00 28.00 174 LEU A O 1
ATOM 1358 N N . PRO A 1 175 ? 17.979 31.587 -19.153 1.00 30.66 175 PRO A N 1
ATOM 1359 C CA . PRO A 1 175 ? 18.521 32.930 -19.288 1.00 30.66 175 PRO A CA 1
ATOM 1360 C C . PRO A 1 175 ? 19.989 32.952 -18.852 1.00 30.66 175 PRO A C 1
ATOM 1362 O O . PRO A 1 175 ? 20.343 32.461 -17.781 1.00 30.66 175 PRO A O 1
ATOM 1365 N N . ARG A 1 176 ? 20.852 33.549 -19.680 1.00 28.14 176 ARG A N 1
ATOM 1366 C CA . ARG A 1 176 ? 22.212 33.939 -19.287 1.00 28.14 176 ARG A CA 1
ATOM 1367 C C . ARG A 1 176 ? 22.114 34.926 -18.121 1.00 28.14 176 ARG A C 1
ATOM 1369 O O . ARG A 1 176 ? 21.662 36.050 -18.322 1.00 28.14 176 ARG A O 1
ATOM 1376 N N . GLU A 1 177 ? 22.584 34.542 -16.938 1.00 29.67 177 GLU A N 1
ATOM 1377 C CA . GLU A 1 177 ? 22.841 35.493 -15.855 1.00 29.67 177 GLU A CA 1
ATOM 1378 C C . GLU A 1 177 ? 23.952 36.462 -16.279 1.00 29.67 177 GLU A C 1
ATOM 1380 O O . GLU A 1 177 ? 25.138 36.127 -16.315 1.00 29.67 177 GLU A O 1
ATOM 1385 N N . SER A 1 178 ? 23.563 37.690 -16.619 1.00 28.50 178 SER A N 1
ATOM 1386 C CA . SER A 1 178 ? 24.465 38.834 -16.636 1.00 28.50 178 SER A CA 1
ATOM 1387 C C . SER A 1 178 ? 24.577 39.393 -15.220 1.00 28.50 178 SER A C 1
ATOM 1389 O O . SER A 1 178 ? 23.590 39.837 -14.636 1.00 28.50 178 SER A O 1
ATOM 1391 N N . ALA A 1 179 ? 25.792 39.399 -14.684 1.00 33.47 179 ALA A N 1
ATOM 1392 C CA . ALA A 1 179 ? 26.123 40.038 -13.422 1.00 33.47 179 ALA A CA 1
ATOM 1393 C C . ALA A 1 179 ? 25.760 41.537 -13.414 1.00 33.47 179 ALA A C 1
ATOM 1395 O O . ALA A 1 179 ? 26.184 42.258 -14.319 1.00 33.47 179 ALA A O 1
ATOM 1396 N N . ARG A 1 180 ? 25.076 41.997 -12.350 1.00 28.11 180 ARG A N 1
ATOM 1397 C CA . ARG A 1 180 ? 25.388 43.183 -11.507 1.00 28.11 180 ARG A CA 1
ATOM 1398 C C . ARG A 1 180 ? 24.136 43.791 -10.851 1.00 28.11 180 ARG A C 1
ATOM 1400 O O . ARG A 1 180 ? 23.192 44.145 -11.538 1.00 28.11 180 ARG A O 1
ATOM 1407 N N . GLY A 1 181 ? 24.263 44.088 -9.554 1.00 26.53 181 GLY A N 1
ATOM 1408 C CA . GLY A 1 181 ? 23.880 45.395 -9.001 1.00 26.53 181 GLY A CA 1
ATOM 1409 C C . GLY A 1 181 ? 22.475 45.549 -8.411 1.00 26.53 181 GLY A C 1
ATOM 1410 O O . GLY A 1 181 ? 21.493 45.695 -9.121 1.00 26.53 181 GLY A O 1
ATOM 1411 N N . SER A 1 182 ? 22.440 45.640 -7.085 1.00 30.20 182 SER A N 1
ATOM 1412 C CA . SER A 1 182 ? 21.375 46.158 -6.218 1.00 30.20 182 SER A CA 1
ATOM 1413 C C . SER A 1 182 ? 20.784 47.520 -6.628 1.00 30.20 182 SER A C 1
ATOM 1415 O O . SER A 1 182 ? 21.562 48.442 -6.869 1.00 30.20 182 SER A O 1
ATOM 1417 N N . ALA A 1 183 ? 19.453 47.684 -6.541 1.00 25.45 183 ALA A N 1
ATOM 1418 C CA . ALA A 1 183 ? 18.770 48.863 -5.964 1.00 25.45 183 ALA A CA 1
ATOM 1419 C C . ALA A 1 183 ? 17.230 48.702 -5.935 1.00 25.45 183 ALA A C 1
ATOM 1421 O O . ALA A 1 183 ? 16.622 48.176 -6.861 1.00 25.45 183 ALA A O 1
ATOM 1422 N N . GLU A 1 184 ? 16.621 49.192 -4.855 1.00 28.47 184 GLU A N 1
ATOM 1423 C CA . GLU A 1 184 ? 15.182 49.265 -4.557 1.00 28.47 184 GLU A CA 1
ATOM 1424 C C . GLU A 1 184 ? 14.410 50.257 -5.457 1.00 28.47 184 GLU A C 1
ATOM 1426 O O . GLU A 1 184 ? 14.955 51.313 -5.780 1.00 28.47 184 GLU A O 1
ATOM 1431 N N . ARG A 1 185 ? 13.109 50.004 -5.731 1.00 25.14 185 ARG A N 1
ATOM 1432 C CA . ARG A 1 185 ? 11.963 50.888 -5.363 1.00 25.14 185 ARG A CA 1
ATOM 1433 C C . ARG A 1 185 ? 10.615 50.571 -6.054 1.00 25.14 185 ARG A C 1
ATOM 1435 O O . ARG A 1 185 ? 10.531 50.468 -7.268 1.00 25.14 185 ARG A O 1
ATOM 1442 N N . SER A 1 186 ? 9.570 50.620 -5.213 1.00 24.03 186 SER A N 1
ATOM 1443 C CA . SER A 1 186 ? 8.189 51.141 -5.379 1.00 24.03 186 SER A CA 1
ATOM 1444 C C . SER A 1 186 ? 7.201 50.581 -6.421 1.00 24.03 186 SER A C 1
ATOM 1446 O O . SER A 1 186 ? 7.474 50.479 -7.609 1.00 24.03 186 SER A O 1
ATOM 1448 N N . ALA A 1 187 ? 5.982 50.354 -5.920 1.00 28.34 187 ALA A N 1
ATOM 1449 C CA . ALA A 1 187 ? 4.796 49.806 -6.572 1.00 28.34 187 ALA A CA 1
ATOM 1450 C C . ALA A 1 187 ? 4.099 50.722 -7.599 1.00 28.34 187 ALA A C 1
ATOM 1452 O O . ALA A 1 187 ? 4.020 51.936 -7.398 1.00 28.34 187 ALA A O 1
ATOM 1453 N N . ARG A 1 188 ? 3.453 50.089 -8.593 1.00 23.77 188 ARG A N 1
ATOM 1454 C CA . ARG A 1 188 ? 2.162 50.480 -9.197 1.00 23.77 188 ARG A CA 1
ATOM 1455 C C . ARG A 1 188 ? 1.401 49.224 -9.643 1.00 23.77 188 ARG A C 1
ATOM 1457 O O . ARG A 1 188 ? 2.009 48.302 -10.177 1.00 23.77 188 ARG A O 1
ATOM 1464 N N . ILE A 1 189 ? 0.092 49.209 -9.400 1.00 30.88 189 ILE A N 1
ATOM 1465 C CA . ILE A 1 189 ? -0.872 48.225 -9.909 1.00 30.88 189 ILE A CA 1
ATOM 1466 C C . ILE A 1 189 ? -1.601 48.887 -11.075 1.00 30.88 189 ILE A C 1
ATOM 1468 O O . ILE A 1 189 ? -2.115 49.981 -10.881 1.00 30.88 189 ILE A O 1
ATOM 1472 N N . ASP A 1 190 ? -1.682 48.201 -12.215 1.00 26.03 190 ASP A N 1
ATOM 1473 C CA . ASP A 1 190 ? -2.695 48.412 -13.252 1.00 26.03 190 ASP A CA 1
ATOM 1474 C C . ASP A 1 190 ? -2.924 47.096 -14.020 1.00 26.03 190 ASP A C 1
ATOM 1476 O O . ASP A 1 190 ? -1.969 46.421 -14.399 1.00 26.03 190 ASP A O 1
ATOM 1480 N N . GLY A 1 191 ? -4.193 46.777 -14.297 1.00 27.14 191 GLY A N 1
ATOM 1481 C CA . GLY A 1 191 ? -4.590 46.017 -15.490 1.00 27.14 191 GLY A CA 1
ATOM 1482 C C . GLY A 1 191 ? -4.822 44.507 -15.355 1.00 27.14 191 GLY A C 1
ATOM 1483 O O . GLY A 1 191 ? -3.900 43.713 -15.233 1.00 27.14 191 GLY A O 1
ATOM 1484 N N . VAL A 1 192 ? -6.090 44.115 -15.489 1.00 35.44 192 VAL A N 1
ATOM 1485 C CA . VAL A 1 192 ? -6.612 42.742 -15.579 1.00 35.44 192 VAL A CA 1
ATOM 1486 C C . VAL A 1 192 ? -6.191 42.053 -16.888 1.00 35.44 192 VAL A C 1
ATOM 1488 O O . VAL A 1 192 ? -6.359 42.621 -17.964 1.00 35.44 192 VAL A O 1
ATOM 1491 N N . GLY A 1 193 ? -5.759 40.788 -16.809 1.00 28.34 193 GLY A N 1
ATOM 1492 C CA . GLY A 1 193 ? -5.593 39.890 -17.957 1.00 28.34 193 GLY A CA 1
ATOM 1493 C C . GLY A 1 193 ? -5.466 38.422 -17.528 1.00 28.34 193 GLY A C 1
ATOM 1494 O O . GLY A 1 193 ? -4.678 38.100 -16.646 1.00 28.34 193 GLY A O 1
ATOM 1495 N N . ARG A 1 194 ? -6.275 37.535 -18.125 1.00 38.97 194 ARG A N 1
ATOM 1496 C CA . ARG A 1 194 ? -6.249 36.072 -17.919 1.00 38.97 194 ARG A CA 1
ATOM 1497 C C . ARG A 1 194 ? -4.891 35.485 -18.337 1.00 38.97 194 ARG A C 1
ATOM 1499 O O . ARG A 1 194 ? -4.439 35.766 -19.441 1.00 38.97 194 ARG A O 1
ATOM 1506 N N . GLY A 1 195 ? -4.307 34.607 -17.519 1.00 26.27 195 GLY A N 1
ATOM 1507 C CA . GLY A 1 195 ? -3.116 33.826 -17.871 1.00 26.27 195 GLY A CA 1
ATOM 1508 C C . GLY A 1 195 ? -2.782 32.776 -16.809 1.00 26.27 195 GLY A C 1
ATOM 1509 O O . GLY A 1 195 ? -2.878 33.051 -15.616 1.00 26.27 195 GLY A O 1
ATOM 1510 N N . SER A 1 196 ? -2.447 31.562 -17.243 1.00 25.47 196 SER A N 1
ATOM 1511 C CA . SER A 1 196 ? -1.994 30.451 -16.400 1.00 25.47 196 SER A CA 1
ATOM 1512 C C . SER A 1 196 ? -0.672 30.782 -15.702 1.00 25.47 196 SER A C 1
ATOM 1514 O O . SER A 1 196 ? 0.232 31.331 -16.330 1.00 25.47 196 SER A O 1
ATOM 1516 N N . ALA A 1 197 ? -0.533 30.398 -14.433 1.00 21.23 197 ALA A N 1
ATOM 1517 C CA . ALA A 1 197 ? 0.717 30.518 -13.691 1.00 21.23 197 ALA A CA 1
ATOM 1518 C C . ALA A 1 197 ? 1.441 29.164 -13.647 1.00 21.23 197 ALA A C 1
ATOM 1520 O O . ALA A 1 197 ? 0.929 28.205 -13.072 1.00 21.23 197 ALA A O 1
ATOM 1521 N N . THR A 1 198 ? 2.643 29.108 -14.216 1.00 24.12 198 THR A N 1
ATOM 1522 C CA . THR A 1 198 ? 3.600 28.009 -14.034 1.00 24.12 198 THR A CA 1
ATOM 1523 C C . THR A 1 198 ? 4.667 28.484 -13.052 1.00 24.12 198 THR A C 1
ATOM 1525 O O . THR A 1 198 ? 5.309 29.507 -13.286 1.00 24.12 198 THR A O 1
ATOM 1528 N N . VAL A 1 199 ? 4.843 27.772 -11.938 1.00 21.94 199 VAL A N 1
ATOM 1529 C CA . VAL A 1 199 ? 5.880 28.054 -10.934 1.00 21.94 199 VAL A CA 1
ATOM 1530 C C . VAL A 1 199 ? 7.031 27.071 -11.133 1.00 21.94 199 VAL A C 1
ATOM 1532 O O . VAL A 1 199 ? 6.848 25.869 -10.972 1.00 21.94 199 VAL A O 1
ATOM 1535 N N . THR A 1 200 ? 8.221 27.585 -11.438 1.00 23.20 200 THR A N 1
ATOM 1536 C CA . THR A 1 200 ? 9.469 26.810 -11.499 1.00 23.20 200 THR A CA 1
ATOM 1537 C C . THR A 1 200 ? 10.301 27.113 -10.254 1.00 23.20 200 THR A C 1
ATOM 1539 O O . THR A 1 200 ? 10.666 28.265 -10.024 1.00 23.20 200 THR A O 1
ATOM 1542 N N . ILE A 1 201 ? 10.603 26.095 -9.442 1.00 25.58 201 ILE A N 1
ATOM 1543 C CA . ILE A 1 201 ? 11.413 26.218 -8.219 1.00 25.58 201 ILE A CA 1
ATOM 1544 C C . ILE A 1 201 ? 12.858 25.790 -8.535 1.00 25.58 201 ILE A C 1
ATOM 1546 O O . ILE A 1 201 ? 13.070 24.620 -8.857 1.00 25.58 201 ILE A O 1
ATOM 1550 N N . PRO A 1 202 ? 13.870 26.669 -8.435 1.00 21.66 202 PRO A N 1
ATOM 1551 C CA . PRO A 1 202 ? 15.265 26.256 -8.538 1.00 21.66 202 PRO A CA 1
ATOM 1552 C C . PRO A 1 202 ? 15.740 25.655 -7.205 1.00 21.66 202 PRO A C 1
ATOM 1554 O O . PRO A 1 202 ? 15.689 26.304 -6.160 1.00 21.66 202 PRO A O 1
ATOM 1557 N N . LEU A 1 203 ? 16.211 24.407 -7.233 1.00 25.39 203 LEU A N 1
ATOM 1558 C CA . LEU A 1 203 ? 16.858 23.753 -6.094 1.00 25.39 203 LEU A CA 1
ATOM 1559 C C . LEU A 1 203 ? 18.361 24.058 -6.096 1.00 25.39 203 LEU A C 1
ATOM 1561 O O . LEU A 1 203 ? 19.072 23.710 -7.037 1.00 25.39 203 LEU A O 1
ATOM 1565 N N . THR A 1 204 ? 18.851 24.642 -5.004 1.00 21.12 204 THR A N 1
ATOM 1566 C CA . THR A 1 204 ? 20.284 24.738 -4.697 1.00 21.12 204 THR A CA 1
ATOM 1567 C C . THR A 1 204 ? 20.644 23.634 -3.707 1.00 21.12 204 THR A C 1
ATOM 1569 O O . THR A 1 204 ? 20.155 23.633 -2.579 1.00 21.12 204 THR A O 1
ATOM 1572 N N . VAL A 1 205 ? 21.508 22.697 -4.109 1.00 23.84 205 VAL A N 1
ATOM 1573 C CA . VAL A 1 205 ? 22.079 21.678 -3.213 1.00 23.84 205 VAL A CA 1
ATOM 1574 C C . VAL A 1 205 ? 23.444 22.162 -2.735 1.00 23.84 205 VAL A C 1
ATOM 1576 O O . VAL A 1 205 ? 24.408 22.182 -3.497 1.00 23.84 205 VAL A O 1
ATOM 1579 N N . THR A 1 206 ? 23.534 22.542 -1.463 1.00 20.03 206 THR A N 1
ATOM 1580 C CA . THR A 1 206 ? 24.811 22.825 -0.799 1.00 20.03 206 THR A CA 1
ATOM 1581 C C . THR A 1 206 ? 25.304 21.549 -0.125 1.00 20.03 206 THR A C 1
ATOM 1583 O O . THR A 1 206 ? 24.709 21.097 0.849 1.00 20.03 206 THR A O 1
ATOM 1586 N N . VAL A 1 207 ? 26.400 20.976 -0.626 1.00 23.42 207 VAL A N 1
ATOM 1587 C CA . VAL A 1 207 ? 27.123 19.886 0.044 1.00 23.42 207 VAL A CA 1
ATOM 1588 C C . VAL A 1 207 ? 28.304 20.491 0.795 1.00 23.42 207 VAL A C 1
ATOM 1590 O O . VAL A 1 207 ? 29.232 21.013 0.180 1.00 23.42 207 VAL A O 1
ATOM 1593 N N . SER A 1 208 ? 28.278 20.427 2.125 1.00 21.84 208 SER A N 1
ATOM 1594 C CA . SER A 1 208 ? 29.437 20.711 2.970 1.00 21.84 208 SER A CA 1
ATOM 1595 C C . SER A 1 208 ? 30.092 19.398 3.397 1.00 21.84 208 SER A C 1
ATOM 1597 O O . SER A 1 208 ? 29.477 18.543 4.030 1.00 21.84 208 SER A O 1
ATOM 1599 N N . ILE A 1 209 ? 31.365 19.233 3.037 1.00 24.64 209 ILE A N 1
ATOM 1600 C CA . ILE A 1 209 ? 32.201 18.117 3.483 1.00 24.64 209 ILE A CA 1
ATOM 1601 C C . ILE A 1 209 ? 32.777 18.503 4.847 1.00 24.64 209 ILE A C 1
ATOM 1603 O O . ILE A 1 209 ? 33.645 19.371 4.944 1.00 24.64 209 ILE A O 1
ATOM 1607 N N . GLY A 1 210 ? 32.259 17.882 5.907 1.00 24.42 210 GLY A N 1
ATOM 1608 C CA . GLY A 1 210 ? 32.832 17.962 7.248 1.00 24.42 210 GLY A CA 1
ATOM 1609 C C . GLY A 1 210 ? 34.169 17.226 7.293 1.00 24.42 210 GLY A C 1
ATOM 1610 O O . GLY A 1 210 ? 34.240 16.043 6.967 1.00 24.42 210 GLY A O 1
ATOM 1611 N N . GLY A 1 211 ? 35.225 17.957 7.653 1.00 23.34 211 GLY A N 1
ATOM 1612 C CA . GLY A 1 211 ? 36.599 17.472 7.733 1.00 23.34 211 GLY A CA 1
ATOM 1613 C C . GLY A 1 211 ? 36.777 16.315 8.714 1.00 23.34 211 GLY A C 1
ATOM 1614 O O . GLY A 1 211 ? 36.131 16.247 9.758 1.00 23.34 211 GLY A O 1
ATOM 1615 N N . GLY A 1 212 ? 37.667 15.401 8.333 1.00 26.06 212 GLY A N 1
ATOM 1616 C CA . GLY A 1 212 ? 37.927 14.164 9.044 1.00 26.06 212 GLY A CA 1
ATOM 1617 C C . GLY A 1 212 ? 38.538 14.349 10.429 1.00 26.06 212 GLY A C 1
ATOM 1618 O O . GLY A 1 212 ? 39.458 15.136 10.644 1.00 26.06 212 GLY A O 1
ATOM 1619 N N . SER A 1 213 ? 38.080 13.497 11.334 1.00 23.41 213 SER A N 1
ATOM 1620 C CA . SER A 1 213 ? 38.846 13.011 12.471 1.00 23.41 213 SER A CA 1
ATOM 1621 C C . SER A 1 213 ? 38.529 11.523 12.636 1.00 23.41 213 SER A C 1
ATOM 1623 O O . SER A 1 213 ? 37.379 11.126 12.809 1.00 23.41 213 SER A O 1
ATOM 1625 N N . GLN A 1 214 ? 39.556 10.682 12.492 1.00 29.27 214 GLN A N 1
ATOM 1626 C CA . GLN A 1 214 ? 39.481 9.252 12.790 1.00 29.27 214 GLN A CA 1
ATOM 1627 C C . GLN A 1 214 ? 39.263 9.047 14.295 1.00 29.27 214 GLN A C 1
ATOM 1629 O O . GLN A 1 214 ? 40.001 9.640 15.085 1.00 29.27 214 GLN A O 1
ATOM 1634 N N . PRO A 1 215 ? 38.382 8.122 14.708 1.00 26.05 215 PRO A N 1
ATOM 1635 C CA . PRO A 1 215 ? 38.536 7.425 15.972 1.00 26.05 215 PRO A CA 1
ATOM 1636 C C . PRO A 1 215 ? 39.173 6.056 15.730 1.00 26.05 215 PRO A C 1
ATOM 1638 O O . PRO A 1 215 ? 38.778 5.295 14.844 1.00 26.05 215 PRO A O 1
ATOM 1641 N N . ALA A 1 216 ? 40.189 5.780 16.539 1.00 22.83 216 ALA A N 1
ATOM 1642 C CA . ALA A 1 216 ? 40.913 4.528 16.618 1.00 22.83 216 ALA A CA 1
ATOM 1643 C C . ALA A 1 216 ? 39.983 3.328 16.858 1.00 22.83 216 ALA A C 1
ATOM 1645 O O . ALA A 1 216 ? 38.974 3.420 17.559 1.00 22.83 216 ALA A O 1
ATOM 1646 N N . TRP A 1 217 ? 40.358 2.192 16.273 1.00 23.56 217 TRP A N 1
ATOM 1647 C CA . TRP A 1 217 ? 39.708 0.906 16.481 1.00 23.56 217 TRP A CA 1
ATOM 1648 C C . TRP A 1 217 ? 40.051 0.402 17.880 1.00 23.56 217 TRP A C 1
ATOM 1650 O O . TRP A 1 217 ? 41.124 -0.155 18.093 1.00 23.56 217 TRP A O 1
ATOM 1660 N N . ASP A 1 218 ? 39.140 0.615 18.824 1.00 22.97 218 ASP A N 1
ATOM 1661 C CA . ASP A 1 218 ? 39.218 0.002 20.143 1.00 22.97 218 ASP A CA 1
ATOM 1662 C C . ASP A 1 218 ? 38.356 -1.267 20.130 1.00 22.97 218 ASP A C 1
ATOM 1664 O O . ASP A 1 218 ? 37.123 -1.226 20.059 1.00 22.97 218 ASP A O 1
ATOM 1668 N N . SER A 1 219 ? 39.024 -2.418 20.108 1.00 27.47 219 SER A N 1
ATOM 1669 C CA . SER A 1 219 ? 38.410 -3.741 20.131 1.00 27.47 219 SER A CA 1
ATOM 1670 C C . SER A 1 219 ? 37.699 -3.965 21.466 1.00 27.47 219 SER A C 1
ATOM 1672 O O . SER A 1 219 ? 38.325 -4.349 22.455 1.00 27.47 219 SER A O 1
ATOM 1674 N N . ARG A 1 220 ? 36.380 -3.755 21.494 1.00 24.69 220 ARG A N 1
ATOM 1675 C CA . ARG A 1 220 ? 35.509 -4.223 22.579 1.00 24.69 220 ARG A CA 1
ATOM 1676 C C . ARG A 1 220 ? 34.842 -5.543 22.180 1.00 24.69 220 ARG A C 1
ATOM 1678 O O . ARG A 1 220 ? 34.470 -5.700 21.017 1.00 24.69 220 ARG A O 1
ATOM 1685 N N . PRO A 1 221 ? 34.706 -6.502 23.111 1.00 24.19 221 PRO A N 1
ATOM 1686 C CA . PRO A 1 221 ? 34.118 -7.800 22.814 1.00 24.19 221 PRO A CA 1
ATOM 1687 C C . PRO A 1 221 ? 32.666 -7.640 22.357 1.00 24.19 221 PRO A C 1
ATOM 1689 O O . PRO A 1 221 ? 31.933 -6.785 22.856 1.00 24.19 221 PRO A O 1
ATOM 1692 N N . VAL A 1 222 ? 32.268 -8.480 21.399 1.00 25.52 222 VAL A N 1
ATOM 1693 C CA . VAL A 1 222 ? 30.893 -8.603 20.904 1.00 25.52 222 VAL A CA 1
ATOM 1694 C C . VAL A 1 222 ? 29.970 -8.872 22.087 1.00 25.52 222 VAL A C 1
ATOM 1696 O O . VAL A 1 222 ? 29.992 -9.956 22.671 1.00 25.52 222 VAL A O 1
ATOM 1699 N N . ASN A 1 223 ? 29.154 -7.881 22.434 1.00 23.58 223 ASN A N 1
ATOM 1700 C CA . ASN A 1 223 ? 28.076 -8.063 23.386 1.00 23.58 223 ASN A CA 1
ATOM 1701 C C . ASN A 1 223 ? 26.982 -8.887 22.688 1.00 23.58 223 ASN A C 1
ATOM 1703 O O . ASN A 1 223 ? 26.300 -8.395 21.790 1.00 23.58 223 ASN A O 1
ATOM 1707 N N . ARG A 1 224 ? 26.842 -10.164 23.056 1.00 38.16 224 ARG A N 1
ATOM 1708 C CA . ARG A 1 224 ? 25.593 -10.906 22.849 1.00 38.16 224 ARG A CA 1
ATOM 1709 C C . ARG A 1 224 ? 24.633 -10.490 23.969 1.00 38.16 224 ARG A C 1
ATOM 1711 O O . ARG A 1 224 ? 24.929 -10.756 25.128 1.00 38.16 224 ARG A O 1
ATOM 1718 N N . GLY A 1 225 ? 23.498 -9.887 23.613 1.00 24.09 225 GLY A N 1
ATOM 1719 C CA . GLY A 1 225 ? 22.385 -9.562 24.523 1.00 24.09 225 GLY A CA 1
ATOM 1720 C C . GLY A 1 225 ? 21.908 -8.112 24.351 1.00 24.09 225 GLY A C 1
ATOM 1721 O O . GLY A 1 225 ? 22.739 -7.213 24.325 1.00 24.09 225 GLY A O 1
ATOM 1722 N N . GLY A 1 226 ? 20.619 -7.802 24.208 1.00 23.61 226 GLY A N 1
ATOM 1723 C CA . GLY A 1 226 ? 19.406 -8.616 24.312 1.00 23.61 226 GLY A CA 1
ATOM 1724 C C . GLY A 1 226 ? 18.236 -7.927 23.599 1.00 23.61 226 GLY A C 1
ATOM 1725 O O . GLY A 1 226 ? 18.412 -6.854 23.025 1.00 23.61 226 GLY A O 1
ATOM 1726 N N . GLU A 1 227 ? 17.070 -8.572 23.604 1.00 35.47 227 GLU A N 1
ATOM 1727 C CA . GLU A 1 227 ? 15.802 -7.977 23.170 1.00 35.47 227 GLU A CA 1
ATOM 1728 C C . GLU A 1 227 ? 15.635 -6.599 23.827 1.00 35.47 227 GLU A C 1
ATOM 1730 O O . GLU A 1 227 ? 15.595 -6.497 25.056 1.00 35.47 227 GLU A O 1
ATOM 1735 N N . GLU A 1 228 ? 15.561 -5.529 23.030 1.00 34.22 228 GLU A N 1
ATOM 1736 C CA . GLU A 1 228 ? 15.003 -4.277 23.530 1.00 34.22 228 GLU A CA 1
ATOM 1737 C C . GLU A 1 228 ? 13.560 -4.588 23.921 1.00 34.22 228 GLU A C 1
ATOM 1739 O O . GLU A 1 228 ? 12.727 -4.909 23.074 1.00 34.22 228 GLU A O 1
ATOM 1744 N N . ALA A 1 229 ? 13.281 -4.576 25.223 1.00 38.66 229 ALA A N 1
ATOM 1745 C CA . ALA A 1 229 ? 11.921 -4.661 25.711 1.00 38.66 229 ALA A CA 1
ATOM 1746 C C . ALA A 1 229 ? 11.141 -3.491 25.097 1.00 38.66 229 ALA A C 1
ATOM 1748 O O . ALA A 1 229 ? 11.425 -2.335 25.412 1.00 38.66 229 ALA A O 1
ATOM 1749 N N . ASP A 1 230 ? 10.184 -3.791 24.214 1.00 50.72 230 ASP A N 1
ATOM 1750 C CA . ASP A 1 230 ? 9.164 -2.843 23.764 1.00 50.72 230 ASP A CA 1
ATOM 1751 C C . ASP A 1 230 ? 8.476 -2.300 25.034 1.00 50.72 230 ASP A C 1
ATOM 1753 O O . ASP A 1 230 ? 7.608 -2.959 25.612 1.00 50.72 230 ASP A O 1
ATOM 1757 N N . ILE A 1 231 ? 8.882 -1.121 25.517 1.00 52.09 231 ILE A N 1
ATOM 1758 C CA . ILE A 1 231 ? 8.159 -0.422 26.581 1.00 52.09 231 ILE A CA 1
ATOM 1759 C C . ILE A 1 231 ? 6.894 0.118 25.922 1.00 52.09 231 ILE A C 1
ATOM 1761 O O . ILE A 1 231 ? 6.918 1.170 25.283 1.00 52.09 231 ILE A O 1
ATOM 1765 N N . ALA A 1 232 ? 5.808 -0.647 26.019 1.00 60.31 232 ALA A N 1
ATOM 1766 C CA . ALA A 1 232 ? 4.510 -0.207 25.543 1.00 60.31 232 ALA A CA 1
ATOM 1767 C C . ALA A 1 232 ? 4.083 1.029 26.344 1.00 60.31 232 ALA A C 1
ATOM 1769 O O . ALA A 1 232 ? 3.880 0.949 27.556 1.00 60.31 232 ALA A O 1
ATOM 1770 N N . GLU A 1 233 ? 3.975 2.173 25.671 1.00 61.53 233 GLU A N 1
ATOM 1771 C CA . GLU A 1 233 ? 3.478 3.396 26.296 1.00 61.53 233 GLU A CA 1
ATOM 1772 C C . GLU A 1 233 ? 1.963 3.288 26.502 1.00 61.53 233 GLU A C 1
ATOM 1774 O O . GLU A 1 233 ? 1.229 2.874 25.600 1.00 61.53 233 GLU A O 1
ATOM 1779 N N . GLU A 1 234 ? 1.502 3.676 27.690 1.00 63.56 234 GLU A N 1
ATOM 1780 C CA . GLU A 1 234 ? 0.084 3.859 27.993 1.00 63.56 234 GLU A CA 1
ATOM 1781 C C . GLU A 1 234 ? -0.274 5.341 27.871 1.00 63.56 234 GLU A C 1
ATOM 1783 O O . GLU A 1 234 ? 0.406 6.213 28.416 1.00 63.56 234 GLU A O 1
ATOM 1788 N N . THR A 1 235 ? -1.344 5.616 27.137 1.00 74.31 235 THR A N 1
ATOM 1789 C CA . THR A 1 235 ? -1.959 6.937 26.972 1.00 74.31 235 THR A CA 1
ATOM 1790 C C . THR A 1 235 ? -3.248 7.017 27.788 1.00 74.31 235 THR A C 1
ATOM 1792 O O . THR A 1 235 ? -3.796 5.996 28.212 1.00 74.31 235 THR A O 1
ATOM 1795 N N . ALA A 1 236 ? -3.741 8.230 28.035 1.00 82.81 236 ALA A N 1
ATOM 1796 C CA . ALA A 1 236 ? -5.000 8.416 28.746 1.00 82.81 236 ALA A CA 1
ATOM 1797 C C . ALA A 1 236 ? -6.189 8.240 27.783 1.00 82.81 236 ALA A C 1
ATOM 1799 O O . ALA A 1 236 ? -6.104 8.596 26.608 1.00 82.81 236 ALA A O 1
ATOM 1800 N N . ILE A 1 237 ? -7.322 7.717 28.266 1.00 85.06 237 ILE A N 1
ATOM 1801 C CA . ILE A 1 237 ? -8.546 7.559 27.450 1.00 85.06 237 ILE A CA 1
ATOM 1802 C C . ILE A 1 237 ? -9.005 8.917 26.894 1.00 85.06 237 ILE A C 1
ATOM 1804 O O . ILE A 1 237 ? -9.501 9.013 25.768 1.00 85.06 237 ILE A O 1
ATOM 1808 N N . GLU A 1 238 ? -8.813 9.974 27.680 1.00 85.62 238 GLU A N 1
ATOM 1809 C CA . GLU A 1 238 ? -9.198 11.346 27.372 1.00 85.62 238 GLU A CA 1
ATOM 1810 C C . GLU A 1 238 ? -8.483 11.908 26.135 1.00 85.62 238 GLU A C 1
ATOM 1812 O O . GLU A 1 238 ? -9.073 12.735 25.435 1.00 85.62 238 GLU A O 1
ATOM 1817 N N . ASP A 1 239 ? -7.275 11.421 25.822 1.00 86.56 239 ASP A N 1
ATOM 1818 C CA . ASP A 1 239 ? -6.443 11.887 24.699 1.00 86.56 239 ASP A CA 1
ATOM 1819 C C . ASP A 1 239 ? -7.035 11.545 23.318 1.00 86.56 239 ASP A C 1
ATOM 1821 O O . ASP A 1 239 ? -6.544 12.025 22.291 1.00 86.56 239 ASP A O 1
ATOM 1825 N N . TYR A 1 240 ? -8.085 10.713 23.286 1.00 91.06 240 TYR A N 1
ATOM 1826 C CA . TYR A 1 240 ? -8.756 10.262 22.063 1.00 91.06 240 TYR A CA 1
ATOM 1827 C C . TYR A 1 240 ? -10.122 10.917 21.832 1.00 91.06 240 TYR A C 1
ATOM 1829 O O . TYR A 1 240 ? -10.769 10.637 20.820 1.00 91.06 240 TYR A O 1
ATOM 1837 N N . ARG A 1 241 ? -10.599 11.773 22.747 1.00 89.69 241 ARG A N 1
ATOM 1838 C CA . ARG A 1 241 ? -11.923 12.416 22.620 1.00 89.69 241 ARG A CA 1
ATOM 1839 C C . ARG A 1 241 ? -12.023 13.359 21.422 1.00 89.69 241 ARG A C 1
ATOM 1841 O O . ARG A 1 241 ? -13.113 13.547 20.890 1.00 89.69 241 ARG A O 1
ATOM 1848 N N . ASP A 1 242 ? -10.902 13.942 21.010 1.00 90.06 242 ASP A N 1
ATOM 1849 C CA . ASP A 1 242 ? -10.790 14.869 19.881 1.00 90.06 242 ASP A CA 1
ATOM 1850 C C . ASP A 1 242 ? -10.496 14.164 18.545 1.00 90.06 242 ASP A C 1
ATOM 1852 O O . ASP A 1 242 ? -10.321 14.834 17.529 1.00 90.06 242 ASP A O 1
ATOM 1856 N N . ARG A 1 243 ? -10.454 12.824 18.517 1.00 93.75 243 ARG A N 1
ATOM 1857 C CA . ARG A 1 243 ? -10.266 12.056 17.282 1.00 93.75 243 ARG A CA 1
ATOM 1858 C C . ARG A 1 243 ? -11.578 11.899 16.526 1.00 93.75 243 ARG A C 1
ATOM 1860 O O . ARG A 1 243 ? -12.532 11.279 17.009 1.00 93.75 243 ARG A O 1
ATOM 1867 N N . THR A 1 244 ? -11.597 12.442 15.315 1.00 93.81 244 THR A N 1
ATOM 1868 C CA . THR A 1 244 ? -12.734 12.378 14.389 1.00 93.81 244 THR A CA 1
ATOM 1869 C C . THR A 1 244 ? -12.837 11.033 13.683 1.00 93.81 244 THR A C 1
ATOM 1871 O O . THR A 1 244 ? -13.941 10.629 13.337 1.00 93.81 244 THR A O 1
ATOM 1874 N N . GLY A 1 245 ? -11.727 10.302 13.554 1.00 97.50 245 GLY A N 1
ATOM 1875 C CA . GLY A 1 245 ? -11.691 9.032 12.844 1.00 97.50 245 GLY A CA 1
ATOM 1876 C C . GLY A 1 245 ? -11.676 9.209 11.331 1.00 97.50 245 GLY A C 1
ATOM 1877 O O . GLY A 1 245 ? -11.222 10.233 10.818 1.00 97.50 245 GLY A O 1
ATOM 1878 N N . TYR A 1 246 ? -12.183 8.190 10.645 1.00 98.19 246 TYR A N 1
ATOM 1879 C CA . TYR A 1 246 ? -12.514 8.254 9.226 1.00 98.19 246 TYR A CA 1
ATOM 1880 C C . TYR A 1 246 ? -13.664 9.248 8.970 1.00 98.19 246 TYR A C 1
ATOM 1882 O O . TYR A 1 246 ? -14.652 9.265 9.705 1.00 98.19 246 TYR A O 1
ATOM 1890 N N . ASP A 1 247 ? -13.523 10.055 7.924 1.00 97.94 247 ASP A N 1
ATOM 1891 C CA . ASP A 1 247 ? -14.470 11.051 7.433 1.00 97.94 247 ASP A CA 1
ATOM 1892 C C . ASP A 1 247 ? -15.107 10.573 6.118 1.00 97.94 247 ASP A C 1
ATOM 1894 O O . ASP A 1 247 ? -14.440 10.421 5.087 1.00 97.94 247 ASP A O 1
ATOM 1898 N N . ASP A 1 248 ? -16.421 10.357 6.163 1.00 97.38 248 ASP A N 1
ATOM 1899 C CA . ASP A 1 248 ? -17.215 9.913 5.020 1.00 97.38 248 ASP A CA 1
ATOM 1900 C C . ASP A 1 248 ? -17.268 10.966 3.899 1.00 97.38 248 ASP A C 1
ATOM 1902 O O . ASP A 1 248 ? -17.423 10.613 2.731 1.00 97.38 248 ASP A O 1
ATOM 1906 N N . ASP A 1 249 ? -17.127 12.255 4.222 1.00 97.25 249 ASP A N 1
ATOM 1907 C CA . ASP A 1 249 ? -17.237 13.376 3.278 1.00 97.25 249 ASP A CA 1
ATOM 1908 C C . ASP A 1 249 ? -15.867 13.844 2.744 1.00 97.25 249 ASP A C 1
ATOM 1910 O O . ASP A 1 249 ? -15.756 14.878 2.077 1.00 97.25 249 ASP A O 1
ATOM 1914 N N . PHE A 1 250 ? -14.813 13.061 2.996 1.00 97.00 250 PHE A N 1
ATOM 1915 C CA . PHE A 1 250 ? -13.425 13.427 2.712 1.00 97.00 250 PHE A CA 1
ATOM 1916 C C . PHE A 1 250 ? -13.106 13.633 1.221 1.00 97.00 250 PHE A C 1
ATOM 1918 O O . PHE A 1 250 ? -12.357 14.553 0.855 1.00 97.00 250 PHE A O 1
ATOM 1925 N N . LEU A 1 251 ? -13.641 12.763 0.356 1.00 93.81 251 LEU A N 1
ATOM 1926 C CA . LEU A 1 251 ? -13.394 12.818 -1.085 1.00 93.81 251 LEU A CA 1
ATOM 1927 C C . LEU A 1 251 ? -14.151 13.986 -1.712 1.00 93.81 251 LEU A C 1
ATOM 1929 O O . LEU A 1 251 ? -15.329 14.191 -1.432 1.00 93.81 251 LEU A O 1
ATOM 1933 N N . LEU A 1 252 ? -13.488 14.723 -2.601 1.00 91.88 252 LEU A N 1
ATOM 1934 C CA . LEU A 1 252 ? -14.051 15.903 -3.250 1.00 91.88 252 LEU A CA 1
ATOM 1935 C C . LEU A 1 252 ? -14.101 15.722 -4.764 1.00 91.88 252 LEU A C 1
ATOM 1937 O O . LEU A 1 252 ? -13.120 15.285 -5.364 1.00 91.88 252 LEU A O 1
ATOM 1941 N N . ASP A 1 253 ? -15.223 16.091 -5.381 1.00 87.00 253 ASP A N 1
ATOM 1942 C CA . ASP A 1 253 ? -15.325 16.170 -6.839 1.00 87.00 253 ASP A CA 1
ATOM 1943 C C . ASP A 1 253 ? -14.585 17.394 -7.416 1.00 87.00 253 ASP A C 1
ATOM 1945 O O . ASP A 1 253 ? -14.023 18.227 -6.701 1.00 87.00 253 ASP A O 1
ATOM 1949 N N . ASP A 1 254 ? -14.620 17.531 -8.741 1.00 82.50 254 ASP A N 1
ATOM 1950 C CA . ASP A 1 254 ? -14.015 18.639 -9.492 1.00 82.50 254 ASP A CA 1
ATOM 1951 C C . ASP A 1 254 ? -14.568 20.031 -9.127 1.00 82.50 254 ASP A C 1
ATOM 1953 O O . ASP A 1 254 ? -13.948 21.054 -9.425 1.00 82.50 254 ASP A O 1
ATOM 1957 N N . LYS A 1 255 ? -15.724 20.082 -8.459 1.00 86.25 255 LYS A N 1
ATOM 1958 C CA . LYS A 1 255 ? -16.377 21.299 -7.961 1.00 86.25 255 LYS A CA 1
ATOM 1959 C C . LYS A 1 255 ? -16.181 21.482 -6.460 1.00 86.25 255 LYS A C 1
ATOM 1961 O O . LYS A 1 255 ? -16.854 22.327 -5.866 1.00 86.25 255 LYS A O 1
ATOM 1966 N N . ASN A 1 256 ? -15.262 20.726 -5.859 1.00 87.44 256 ASN A N 1
ATOM 1967 C CA . ASN A 1 256 ? -14.945 20.769 -4.438 1.00 87.44 256 ASN A CA 1
ATOM 1968 C C . ASN A 1 256 ? -16.159 20.436 -3.547 1.00 87.44 256 ASN A C 1
ATOM 1970 O O . ASN A 1 256 ? -16.306 20.979 -2.449 1.00 87.44 256 ASN A O 1
ATOM 1974 N N . ARG A 1 257 ? -17.061 19.576 -4.040 1.00 91.62 257 ARG A N 1
ATOM 1975 C CA . ARG A 1 257 ? -18.210 19.058 -3.287 1.00 91.62 257 ARG A CA 1
ATOM 1976 C C . ARG A 1 257 ? -17.873 17.679 -2.743 1.00 91.62 257 ARG A C 1
ATOM 1978 O O . ARG A 1 257 ? -17.266 16.875 -3.446 1.00 91.62 257 ARG A O 1
ATOM 1985 N N . ALA A 1 258 ? -18.308 17.407 -1.518 1.00 94.44 258 ALA A N 1
ATOM 1986 C CA . ALA A 1 258 ? -18.117 16.111 -0.885 1.00 94.44 258 ALA A CA 1
ATOM 1987 C C . ALA A 1 258 ? -18.793 14.987 -1.685 1.00 94.44 258 ALA A C 1
ATOM 1989 O O . ALA A 1 258 ? -19.954 15.086 -2.096 1.00 94.44 258 ALA A O 1
ATOM 1990 N N . VAL A 1 259 ? -18.049 13.905 -1.889 1.00 94.56 259 VAL A N 1
ATOM 1991 C CA . VAL A 1 259 ? -18.486 12.667 -2.527 1.00 94.56 259 VAL A CA 1
ATOM 1992 C C . VAL A 1 259 ? -18.478 11.589 -1.451 1.00 94.56 259 VAL A C 1
ATOM 1994 O O . VAL A 1 259 ? -17.485 10.898 -1.258 1.00 94.56 259 VAL A O 1
ATOM 1997 N N . LYS A 1 260 ? -19.617 11.434 -0.772 1.00 95.81 260 LYS A N 1
ATOM 1998 C CA . LYS A 1 260 ? -19.738 10.609 0.435 1.00 95.81 260 LYS A CA 1
ATOM 1999 C C . LYS A 1 260 ? -19.309 9.145 0.249 1.00 95.81 260 LYS A C 1
ATOM 2001 O O . LYS A 1 260 ? -19.954 8.404 -0.491 1.00 95.81 260 LYS A O 1
ATOM 2006 N N . VAL A 1 261 ? -18.256 8.692 0.910 1.00 96.44 261 VAL A N 1
ATOM 2007 C CA . VAL A 1 261 ? -17.876 7.275 0.978 1.00 96.44 261 VAL A CA 1
ATOM 2008 C C . VAL A 1 261 ? -18.061 6.823 2.413 1.00 96.44 261 VAL A C 1
ATOM 2010 O O . VAL A 1 261 ? -17.218 7.102 3.253 1.00 96.44 261 VAL A O 1
ATOM 2013 N N . GLU A 1 262 ? -19.183 6.162 2.674 1.00 95.31 262 GLU A N 1
ATOM 2014 C CA . GLU A 1 262 ? -19.574 5.738 4.018 1.00 95.31 262 GLU A CA 1
ATOM 2015 C C . GLU A 1 262 ? -18.591 4.716 4.589 1.00 95.31 262 GLU A C 1
ATOM 2017 O O . GLU A 1 262 ? -18.060 3.876 3.854 1.00 95.31 262 GLU A O 1
ATOM 2022 N N . LEU A 1 263 ? -18.365 4.776 5.903 1.00 94.62 263 LEU A N 1
ATOM 2023 C CA . LEU A 1 263 ? -17.669 3.710 6.610 1.00 94.62 263 LEU A CA 1
ATOM 2024 C C . LEU A 1 263 ? -18.387 2.365 6.356 1.00 94.62 263 LEU A C 1
ATOM 2026 O O . LEU A 1 263 ? -19.591 2.276 6.614 1.00 94.62 263 LEU A O 1
ATOM 2030 N N . PRO A 1 264 ? -17.677 1.320 5.888 1.00 93.81 264 PRO A N 1
ATOM 2031 C CA . PRO A 1 264 ? -18.285 0.028 5.598 1.00 93.81 264 PRO A CA 1
ATOM 2032 C C . PRO A 1 264 ? -18.982 -0.577 6.817 1.00 93.81 264 PRO A C 1
ATOM 2034 O O . PRO A 1 264 ? -18.523 -0.432 7.955 1.00 93.81 264 PRO A O 1
ATOM 2037 N N . THR A 1 265 ? -20.090 -1.273 6.571 1.00 90.31 265 THR A N 1
ATOM 2038 C CA . THR A 1 265 ? -20.913 -1.873 7.632 1.00 90.31 265 THR A CA 1
ATOM 2039 C C . THR A 1 265 ? -20.766 -3.385 7.633 1.00 90.31 265 THR A C 1
ATOM 2041 O O . THR A 1 265 ? -20.613 -3.990 6.581 1.00 90.31 265 THR A O 1
ATOM 2044 N N . LEU A 1 266 ? -20.778 -4.017 8.804 1.00 85.94 266 LEU A N 1
ATOM 2045 C CA . LEU A 1 266 ? -20.732 -5.477 8.886 1.00 85.94 266 LEU A CA 1
ATOM 2046 C C . LEU A 1 266 ? -22.144 -6.047 8.731 1.00 85.94 266 LEU A C 1
ATOM 2048 O O . LEU A 1 266 ? -23.082 -5.534 9.342 1.00 85.94 266 LEU A O 1
ATOM 2052 N N . ALA A 1 267 ? -22.283 -7.109 7.938 1.00 77.00 267 ALA A N 1
ATOM 2053 C CA . ALA A 1 267 ? -23.548 -7.810 7.729 1.00 77.00 267 ALA A CA 1
ATOM 2054 C C . ALA A 1 267 ? -24.071 -8.448 9.028 1.00 77.00 267 ALA A C 1
ATOM 2056 O O . ALA A 1 267 ? -25.278 -8.474 9.265 1.00 77.00 267 ALA A O 1
ATOM 2057 N N . GLU A 1 268 ? -23.157 -8.906 9.888 1.00 76.25 268 GLU A N 1
ATOM 2058 C CA . GLU A 1 268 ? -23.438 -9.383 11.241 1.00 76.25 268 GLU A CA 1
ATOM 2059 C C . GLU A 1 268 ? -22.509 -8.677 12.240 1.00 76.25 268 GLU A C 1
ATOM 2061 O O . GLU A 1 268 ? -21.297 -8.606 12.039 1.00 76.25 268 GLU A O 1
ATOM 2066 N N . ASP A 1 269 ? -23.061 -8.152 13.337 1.00 77.75 269 ASP A N 1
ATOM 2067 C CA . ASP A 1 269 ? -22.312 -7.389 14.347 1.00 77.75 269 ASP A CA 1
ATOM 2068 C C . ASP A 1 269 ? -21.928 -8.216 15.589 1.00 77.75 269 ASP A C 1
ATOM 2070 O O . ASP A 1 269 ? -21.324 -7.693 16.528 1.00 77.75 269 ASP A O 1
ATOM 2074 N N . GLY A 1 270 ? -22.232 -9.519 15.594 1.00 82.75 270 GLY A N 1
ATOM 2075 C CA . GLY A 1 270 ? -22.089 -10.395 16.763 1.00 82.75 270 GLY A CA 1
ATOM 2076 C C . GLY A 1 270 ? -20.659 -10.537 17.300 1.00 82.75 270 GLY A C 1
ATOM 2077 O O . GLY A 1 270 ? -20.475 -10.757 18.500 1.00 82.75 270 GLY A O 1
ATOM 2078 N N . ASP A 1 271 ? -19.651 -10.369 16.440 1.00 91.94 271 ASP A N 1
ATOM 2079 C CA . ASP A 1 271 ? -18.233 -10.422 16.819 1.00 91.94 271 ASP A CA 1
ATOM 2080 C C . ASP A 1 271 ? -17.583 -9.037 16.977 1.00 91.94 271 ASP A C 1
ATOM 2082 O O . ASP A 1 271 ? -16.397 -8.922 17.286 1.00 91.94 271 ASP A O 1
ATOM 2086 N N . VAL A 1 272 ? -18.338 -7.953 16.803 1.00 95.88 272 VAL A N 1
ATOM 2087 C CA . VAL A 1 272 ? -17.792 -6.602 16.945 1.00 95.88 272 VAL A CA 1
ATOM 2088 C C . VAL A 1 272 ? -17.544 -6.293 18.419 1.00 95.88 272 VAL A C 1
ATOM 2090 O O . VAL A 1 272 ? -18.437 -6.372 19.268 1.00 95.88 272 VAL A O 1
ATOM 2093 N N . LEU A 1 273 ? -16.316 -5.893 18.743 1.00 96.81 273 LEU A N 1
ATOM 2094 C CA . LEU A 1 273 ? -15.980 -5.447 20.086 1.00 96.81 273 LEU A CA 1
ATOM 2095 C C . LEU A 1 273 ? -16.658 -4.107 20.391 1.00 96.81 273 LEU A C 1
ATOM 2097 O O . LEU A 1 273 ? -16.429 -3.098 19.728 1.00 96.81 273 LEU A O 1
ATOM 2101 N N . THR A 1 274 ? -17.441 -4.084 21.465 1.00 96.38 274 THR A N 1
ATOM 2102 C CA . THR A 1 274 ? -18.019 -2.858 22.017 1.00 96.38 274 THR A CA 1
ATOM 2103 C C . THR A 1 274 ? -17.223 -2.375 23.223 1.00 96.38 274 THR A C 1
ATOM 2105 O O . THR A 1 274 ? -16.848 -3.184 24.074 1.00 96.38 274 THR A O 1
ATOM 2108 N N . PHE A 1 275 ? -17.073 -1.064 23.364 1.00 94.88 275 PHE A N 1
ATOM 2109 C CA . PHE A 1 275 ? -16.497 -0.421 24.545 1.00 94.88 275 PHE A CA 1
ATOM 2110 C C . PHE A 1 275 ? -17.319 0.802 24.953 1.00 94.88 275 PHE A C 1
ATOM 2112 O O . PHE A 1 275 ? -18.197 1.245 24.212 1.00 94.88 275 PHE A O 1
ATOM 2119 N N . GLU A 1 276 ? -17.067 1.334 26.145 1.00 93.06 276 GLU A N 1
ATOM 2120 C CA . GLU A 1 276 ? -17.721 2.551 26.623 1.00 93.06 276 GLU A CA 1
ATOM 2121 C C . GLU A 1 276 ? -16.753 3.729 26.579 1.00 93.06 276 GLU A C 1
ATOM 2123 O O . GLU A 1 276 ? -15.625 3.644 27.060 1.00 93.06 276 GLU A O 1
ATOM 2128 N N . L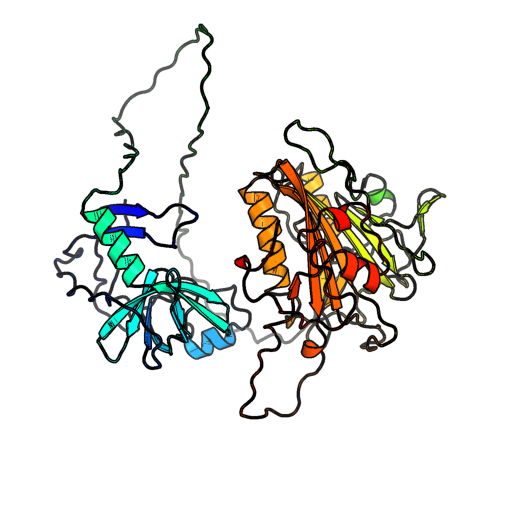EU A 1 277 ? -17.213 4.844 26.020 1.00 89.69 277 LEU A N 1
ATOM 2129 C CA . LEU A 1 277 ? -16.519 6.125 26.056 1.00 89.69 277 LEU A CA 1
ATOM 2130 C C . LEU A 1 277 ? -17.539 7.195 26.434 1.00 89.69 277 LEU A C 1
ATOM 2132 O O . LEU A 1 277 ? -18.577 7.325 25.783 1.00 89.69 277 LEU A O 1
ATOM 2136 N N . ASP A 1 278 ? -17.272 7.925 27.516 1.00 88.00 278 ASP A N 1
ATOM 2137 C CA . ASP A 1 278 ? -18.163 8.961 28.057 1.00 88.00 278 ASP A CA 1
ATOM 2138 C C . ASP A 1 278 ? -19.606 8.467 28.299 1.00 88.00 278 ASP A C 1
ATOM 2140 O O . ASP A 1 278 ? -20.588 9.142 27.983 1.00 88.00 278 ASP A O 1
ATOM 2144 N N . GLY A 1 279 ? -19.737 7.245 28.831 1.00 88.06 279 GLY A N 1
ATOM 2145 C CA . GLY A 1 279 ? -21.027 6.609 29.131 1.00 88.06 279 GLY A CA 1
ATOM 2146 C C . GLY A 1 279 ? -21.825 6.178 27.897 1.00 88.06 279 GLY A C 1
ATOM 2147 O O . GLY A 1 279 ? -22.988 5.793 28.017 1.00 88.06 279 GLY A O 1
ATOM 2148 N N . LYS A 1 280 ? -21.226 6.246 26.702 1.00 91.88 280 LYS A N 1
ATOM 2149 C CA . LYS A 1 280 ? -21.830 5.780 25.455 1.00 91.88 280 LYS A CA 1
ATOM 2150 C C . LYS A 1 280 ? -21.123 4.528 24.974 1.00 91.88 280 LYS A C 1
ATOM 2152 O O . LYS A 1 280 ? -19.898 4.489 24.884 1.00 91.88 280 LYS A O 1
ATOM 2157 N N . ARG A 1 281 ? -21.913 3.533 24.583 1.00 94.44 281 ARG A N 1
ATOM 2158 C CA . ARG A 1 281 ? -21.408 2.366 23.863 1.00 94.44 281 ARG A CA 1
ATOM 2159 C C . ARG A 1 281 ? -20.882 2.798 22.492 1.00 94.44 281 ARG A C 1
ATOM 2161 O O . ARG A 1 281 ? -21.535 3.578 21.798 1.00 94.44 281 ARG A O 1
ATOM 2168 N N . GLN A 1 282 ? -19.706 2.312 22.123 1.00 94.31 282 GLN A N 1
ATOM 2169 C CA . GLN A 1 282 ? -19.025 2.554 20.854 1.00 94.31 282 GLN A CA 1
ATOM 2170 C C . GLN A 1 282 ? -18.480 1.227 20.308 1.00 94.31 282 GLN A C 1
ATOM 2172 O O . GLN A 1 282 ? -18.210 0.300 21.070 1.00 94.31 282 GLN A O 1
ATOM 2177 N N . THR A 1 283 ? -18.308 1.156 18.991 1.00 94.50 283 THR A N 1
ATOM 2178 C CA . THR A 1 283 ? -17.675 0.032 18.270 1.00 94.50 283 THR A CA 1
ATOM 2179 C C . THR A 1 283 ? -16.488 0.479 17.415 1.00 94.50 283 THR A C 1
ATOM 2181 O O . THR A 1 283 ? -15.633 -0.326 17.066 1.00 94.50 283 THR A O 1
ATOM 2184 N N . ASN A 1 284 ? -16.417 1.773 17.098 1.00 94.44 284 ASN A N 1
ATOM 2185 C CA . ASN A 1 284 ? -15.393 2.371 16.254 1.00 94.44 284 ASN A CA 1
ATOM 2186 C C . ASN A 1 284 ? -14.349 3.098 17.116 1.00 94.44 284 ASN A C 1
ATOM 2188 O O . ASN A 1 284 ? -14.650 4.106 17.768 1.00 94.44 284 ASN A O 1
ATOM 2192 N N . LEU A 1 285 ? -13.115 2.595 17.094 1.00 97.56 285 LEU A N 1
ATOM 2193 C CA . LEU A 1 285 ? -11.941 3.269 17.632 1.00 97.56 285 LEU A CA 1
ATOM 2194 C C . LEU A 1 285 ? -11.506 4.364 16.657 1.00 97.56 285 LEU A C 1
ATOM 2196 O O . LEU A 1 285 ? -10.818 4.108 15.670 1.00 97.56 285 LEU A O 1
ATOM 2200 N N . ARG A 1 286 ? -11.910 5.601 16.948 1.00 97.94 286 ARG A N 1
ATOM 2201 C CA . ARG A 1 286 ? -11.507 6.781 16.176 1.00 97.94 286 ARG A CA 1
ATOM 2202 C C . ARG A 1 286 ? -10.082 7.200 16.532 1.00 97.94 286 ARG A C 1
ATOM 2204 O O . ARG A 1 286 ? -9.765 7.362 17.713 1.00 97.94 286 ARG A O 1
ATOM 2211 N N . TYR A 1 287 ? -9.260 7.399 15.516 1.00 98.12 287 TYR A N 1
ATOM 2212 C CA . TYR A 1 287 ? -7.915 7.959 15.580 1.00 98.12 287 TYR A CA 1
ATOM 2213 C C . TYR A 1 287 ? -7.822 9.181 14.660 1.00 98.12 287 TYR A C 1
ATOM 2215 O O . TYR A 1 287 ? -8.816 9.607 14.071 1.00 98.12 287 TYR A O 1
ATOM 2223 N N . GLU A 1 288 ? -6.646 9.792 14.559 1.00 98.00 288 GLU A N 1
ATOM 2224 C CA . GLU A 1 288 ? -6.447 10.910 13.640 1.00 98.00 288 GLU A CA 1
ATOM 2225 C C . GLU A 1 288 ? -6.544 10.416 12.189 1.00 98.00 288 GLU A C 1
ATOM 2227 O O . GLU A 1 288 ? -5.710 9.625 11.757 1.00 98.00 288 GLU A O 1
ATOM 2232 N N . HIS A 1 289 ? -7.557 10.871 11.448 1.00 98.12 289 HIS A N 1
ATOM 2233 C CA . HIS A 1 289 ? -7.812 10.556 10.029 1.00 98.12 289 HIS A CA 1
ATOM 2234 C C . HIS A 1 289 ? -8.119 9.089 9.704 1.00 98.12 289 HIS A C 1
ATOM 2236 O O . HIS A 1 289 ? -8.235 8.733 8.529 1.00 98.12 289 HIS A O 1
ATOM 2242 N N . TYR A 1 290 ? -8.242 8.221 10.710 1.00 98.56 290 TYR A N 1
ATOM 2243 C CA . TYR A 1 290 ? -8.591 6.821 10.494 1.00 98.56 290 TYR A CA 1
ATOM 2244 C C . TYR A 1 290 ? -9.378 6.206 11.650 1.00 98.56 290 TYR A C 1
ATOM 2246 O O . TYR A 1 290 ? -9.357 6.685 12.783 1.00 98.56 290 TYR A O 1
ATOM 2254 N N . SER A 1 291 ? -10.081 5.121 11.356 1.00 98.50 291 SER A N 1
ATOM 2255 C CA . SER A 1 291 ? -10.959 4.402 12.272 1.00 98.50 291 SER A CA 1
ATOM 2256 C C . SER A 1 291 ? -10.682 2.907 12.229 1.00 98.50 291 SER A C 1
ATOM 2258 O O . SER A 1 291 ? -10.411 2.372 11.158 1.00 98.50 291 SER A O 1
ATOM 2260 N N . VAL A 1 292 ? -10.801 2.233 13.376 1.00 98.38 292 VAL A N 1
ATOM 2261 C CA . VAL A 1 292 ? -10.652 0.774 13.499 1.00 98.38 292 VAL A CA 1
ATOM 2262 C C . VAL A 1 292 ? -11.882 0.164 14.163 1.00 98.38 292 VAL A C 1
ATOM 2264 O O . VAL A 1 292 ? -12.349 0.642 15.197 1.00 98.38 292 VAL A O 1
ATOM 2267 N N . ILE A 1 293 ? -12.364 -0.941 13.603 1.00 97.81 293 ILE A N 1
ATOM 2268 C CA . ILE A 1 293 ? -13.333 -1.844 14.227 1.00 97.81 293 ILE A CA 1
ATOM 2269 C C . ILE A 1 293 ? -12.599 -3.135 14.595 1.00 97.81 293 ILE A C 1
ATOM 2271 O O . ILE A 1 293 ? -11.858 -3.687 13.782 1.00 97.81 293 ILE A O 1
ATOM 2275 N N . MET A 1 294 ? -12.783 -3.604 15.828 1.00 98.00 294 MET A N 1
ATOM 2276 C CA . MET A 1 294 ? -12.100 -4.780 16.377 1.00 98.00 294 MET A CA 1
ATOM 2277 C C . MET A 1 294 ? -13.035 -5.989 16.430 1.00 98.00 294 MET A C 1
ATOM 2279 O O . MET A 1 294 ? -14.202 -5.850 16.796 1.00 98.00 294 MET A O 1
ATOM 2283 N N . SER A 1 295 ? -12.500 -7.176 16.148 1.00 96.88 295 SER A N 1
ATOM 2284 C CA . SER A 1 295 ? -13.126 -8.456 16.479 1.00 96.88 295 SER A CA 1
ATOM 2285 C C . SER A 1 295 ? -12.896 -8.776 17.953 1.00 96.88 295 SER A C 1
ATOM 2287 O O . SER A 1 295 ? -11.763 -8.738 18.449 1.00 96.88 295 SER A O 1
ATOM 2289 N N . LYS A 1 296 ? -13.975 -9.136 18.645 1.00 95.75 296 LYS A N 1
ATOM 2290 C CA . LYS A 1 296 ? -13.965 -9.563 20.043 1.00 95.75 296 LYS A CA 1
ATOM 2291 C C . LYS A 1 296 ? -13.365 -10.960 20.199 1.00 95.75 296 LYS A C 1
ATOM 2293 O O . LYS A 1 296 ? -12.569 -11.187 21.113 1.00 95.75 296 LYS A O 1
ATOM 2298 N N . SER A 1 297 ? -13.748 -11.900 19.336 1.00 94.94 297 SER A N 1
ATOM 2299 C CA . SER A 1 297 ? -13.277 -13.288 19.393 1.00 94.94 297 SER A CA 1
ATOM 2300 C C . SER A 1 297 ? -11.805 -13.414 18.995 1.00 94.94 297 SER A C 1
ATOM 2302 O O . SER A 1 297 ? -11.054 -14.145 19.643 1.00 94.94 297 SER A O 1
ATOM 2304 N N . ARG A 1 298 ? -11.365 -12.654 17.984 1.00 95.56 298 ARG A N 1
ATOM 2305 C CA . ARG A 1 298 ? -9.995 -12.695 17.449 1.00 95.56 298 ARG A CA 1
ATOM 2306 C C . ARG A 1 298 ? -9.043 -11.737 18.149 1.00 95.56 298 ARG A C 1
ATOM 2308 O O . ARG A 1 298 ? -7.833 -11.945 18.083 1.00 95.56 298 ARG A O 1
ATOM 2315 N N . ARG A 1 299 ? -9.562 -10.717 18.848 1.00 97.25 299 ARG A N 1
ATOM 2316 C CA . ARG A 1 299 ? -8.773 -9.654 19.508 1.00 97.25 299 ARG A CA 1
ATOM 2317 C C . ARG A 1 299 ? -7.907 -8.859 18.516 1.00 97.25 299 ARG A C 1
ATOM 2319 O O . ARG A 1 299 ? -6.817 -8.399 18.856 1.00 97.25 299 ARG A O 1
ATOM 2326 N N . MET A 1 300 ? -8.371 -8.748 17.275 1.00 97.19 300 MET A N 1
ATOM 2327 C CA . MET A 1 300 ? -7.658 -8.172 16.130 1.00 97.19 300 MET A CA 1
ATOM 2328 C C . MET A 1 300 ? -8.560 -7.198 15.370 1.00 97.19 300 MET A C 1
ATOM 2330 O O . MET A 1 300 ? -9.778 -7.218 15.539 1.00 97.19 300 MET A O 1
ATOM 2334 N N . CYS A 1 301 ? -7.972 -6.364 14.516 1.00 97.31 301 CYS A N 1
ATOM 2335 C CA . CYS A 1 301 ? -8.724 -5.502 13.605 1.00 97.31 301 CYS A CA 1
ATOM 2336 C C . CYS A 1 301 ? -9.591 -6.338 12.643 1.00 97.31 301 CYS A C 1
ATOM 2338 O O . CYS A 1 301 ? -9.088 -7.267 12.019 1.00 97.31 301 CYS A O 1
ATOM 2340 N N . LEU A 1 302 ? -10.877 -5.993 12.520 1.00 95.44 302 LEU A N 1
ATOM 2341 C CA . LEU A 1 302 ? -11.785 -6.465 11.462 1.00 95.44 302 LEU A CA 1
ATOM 2342 C C . LEU A 1 302 ? -11.697 -5.571 10.225 1.00 95.44 302 LEU A C 1
ATOM 2344 O O . LEU A 1 302 ? -11.621 -6.046 9.098 1.00 95.44 302 LEU A O 1
ATOM 2348 N N . LEU A 1 303 ? -11.738 -4.263 10.469 1.00 96.75 303 LEU A N 1
ATOM 2349 C CA . LEU A 1 303 ? -11.797 -3.218 9.460 1.00 96.75 303 LEU A CA 1
ATOM 2350 C C . LEU A 1 303 ? -11.012 -2.016 9.971 1.00 96.75 303 LEU A C 1
ATOM 2352 O O . LEU A 1 303 ? -11.282 -1.511 11.062 1.00 96.75 303 LEU A O 1
ATOM 2356 N N . SER A 1 304 ? -10.086 -1.533 9.156 1.00 98.06 304 SER A N 1
ATOM 2357 C CA . SER A 1 304 ? -9.493 -0.212 9.281 1.00 98.06 304 SER A CA 1
ATOM 2358 C C . SER A 1 304 ? -9.898 0.640 8.084 1.00 98.06 304 SER A C 1
ATOM 2360 O O . SER A 1 304 ? -9.885 0.149 6.956 1.00 98.06 304 SER A O 1
ATOM 2362 N N . ALA A 1 305 ? -10.247 1.900 8.322 1.00 98.06 305 ALA A N 1
ATOM 2363 C CA . ALA A 1 305 ? -10.627 2.871 7.300 1.00 98.06 305 ALA A CA 1
ATOM 2364 C C . ALA A 1 305 ? -9.817 4.153 7.496 1.00 98.06 305 ALA A C 1
ATOM 2366 O O . ALA A 1 305 ? -9.892 4.749 8.568 1.00 98.06 305 ALA A O 1
ATOM 2367 N N . VAL A 1 306 ? -9.047 4.582 6.496 1.00 97.75 306 VAL A N 1
ATOM 2368 C CA . VAL A 1 306 ? -8.189 5.777 6.566 1.00 97.75 306 VAL A CA 1
ATOM 2369 C C . VAL A 1 306 ? -8.462 6.729 5.413 1.00 97.75 306 VAL A C 1
ATOM 2371 O O . VAL A 1 306 ? -8.607 6.311 4.264 1.00 97.75 306 VAL A O 1
ATOM 2374 N N . ASN A 1 307 ? -8.490 8.022 5.721 1.00 97.25 307 ASN A N 1
ATOM 2375 C CA . ASN A 1 307 ? -8.426 9.087 4.733 1.00 97.25 307 ASN A CA 1
ATOM 2376 C C . ASN A 1 307 ? -6.985 9.560 4.573 1.00 97.25 307 ASN A C 1
ATOM 2378 O O . ASN A 1 307 ? -6.276 9.786 5.556 1.00 97.25 307 ASN A O 1
ATOM 2382 N N . ILE A 1 308 ? -6.560 9.757 3.331 1.00 92.69 308 ILE A N 1
ATOM 2383 C CA . ILE A 1 308 ? -5.201 10.172 2.992 1.00 92.69 308 ILE A CA 1
ATOM 2384 C C . ILE A 1 308 ? -5.291 11.417 2.116 1.00 92.69 308 ILE A C 1
ATOM 2386 O O . ILE A 1 308 ? -5.821 11.359 1.004 1.00 92.69 308 ILE A O 1
ATOM 2390 N N . ASP A 1 309 ? -4.759 12.541 2.603 1.00 92.44 309 ASP A N 1
ATOM 2391 C CA . ASP A 1 309 ? -4.599 13.756 1.799 1.00 92.44 309 ASP A CA 1
ATOM 2392 C C . ASP A 1 309 ? -3.144 13.894 1.338 1.00 92.44 309 ASP A C 1
ATOM 2394 O O . ASP A 1 309 ? -2.264 14.348 2.081 1.00 92.44 309 ASP A O 1
ATOM 2398 N N . GLY A 1 310 ? -2.890 13.521 0.083 1.00 85.44 310 GLY A N 1
ATOM 2399 C CA . GLY A 1 310 ? -1.568 13.644 -0.521 1.00 85.44 310 GLY A CA 1
ATOM 2400 C C . GLY A 1 310 ? -1.069 15.089 -0.628 1.00 85.44 310 GLY A C 1
ATOM 2401 O O . GLY A 1 310 ? 0.142 15.310 -0.590 1.00 85.44 310 GLY A O 1
ATOM 2402 N N . ASN A 1 311 ? -1.964 16.091 -0.659 1.00 86.75 311 ASN A N 1
ATOM 2403 C CA . ASN A 1 311 ? -1.582 17.513 -0.678 1.00 86.75 311 ASN A CA 1
ATOM 2404 C C . ASN A 1 311 ? -0.956 17.975 0.630 1.00 86.75 311 ASN A C 1
ATOM 2406 O O . ASN A 1 311 ? -0.147 18.905 0.650 1.00 86.75 311 ASN A O 1
ATOM 2410 N N . LEU A 1 312 ? -1.392 17.372 1.732 1.00 92.06 312 LEU A N 1
ATOM 2411 C CA . LEU A 1 312 ? -1.049 17.803 3.080 1.00 92.06 312 LEU A CA 1
ATOM 2412 C C . LEU A 1 312 ? -0.136 16.798 3.784 1.00 92.06 312 LEU A C 1
ATOM 2414 O O . LEU A 1 312 ? 0.104 16.941 4.985 1.00 92.06 312 LEU A O 1
ATOM 2418 N N . ALA A 1 313 ? 0.381 15.808 3.051 1.00 89.00 313 ALA A N 1
ATOM 2419 C CA . ALA A 1 313 ? 1.228 14.752 3.577 1.00 89.00 313 ALA A CA 1
ATOM 2420 C C . ALA A 1 313 ? 2.509 15.303 4.219 1.00 89.00 313 ALA A C 1
ATOM 2422 O O . ALA A 1 313 ? 3.219 16.157 3.677 1.00 89.00 313 ALA A O 1
ATOM 2423 N N . ARG A 1 314 ? 2.843 14.775 5.397 1.00 90.56 314 ARG A N 1
ATOM 2424 C CA . ARG A 1 314 ? 4.022 15.145 6.179 1.00 90.56 314 ARG A CA 1
ATOM 2425 C C . ARG A 1 314 ? 4.659 13.909 6.789 1.00 90.56 314 ARG A C 1
ATOM 2427 O O . ARG A 1 314 ? 4.000 13.015 7.302 1.00 90.56 314 ARG A O 1
ATOM 2434 N N . LYS A 1 315 ? 5.989 13.896 6.809 1.00 84.94 315 LYS A N 1
ATOM 2435 C CA . LYS A 1 315 ? 6.744 12.845 7.493 1.00 84.94 315 LYS A CA 1
ATOM 2436 C C . LYS A 1 315 ? 6.800 13.121 8.993 1.00 84.94 315 LYS A C 1
ATOM 2438 O O . LYS A 1 315 ? 7.075 14.245 9.418 1.00 84.94 315 LYS A O 1
ATOM 2443 N N . ALA A 1 316 ? 6.626 12.070 9.782 1.00 86.38 316 ALA A N 1
ATOM 2444 C CA . ALA A 1 316 ? 6.836 12.072 11.221 1.00 86.38 316 ALA A CA 1
ATOM 2445 C C . ALA A 1 316 ? 7.737 10.897 11.630 1.00 86.38 316 ALA A C 1
ATOM 2447 O O . ALA A 1 316 ? 7.867 9.900 10.910 1.00 86.38 316 ALA A O 1
ATOM 2448 N N . LYS A 1 317 ? 8.409 11.051 12.776 1.00 87.69 317 LYS A N 1
ATOM 2449 C CA . LYS A 1 317 ? 9.259 10.001 13.343 1.00 87.69 317 LYS A CA 1
ATOM 2450 C C . LYS A 1 317 ? 8.377 8.894 13.913 1.00 87.69 317 LYS A C 1
ATOM 2452 O O . LYS A 1 317 ? 7.382 9.183 14.564 1.00 87.69 317 LYS A O 1
ATOM 2457 N N . ARG A 1 318 ? 8.788 7.648 13.691 1.00 84.88 318 ARG A N 1
ATOM 2458 C CA . ARG A 1 318 ? 8.163 6.470 14.294 1.00 84.88 318 ARG A CA 1
ATOM 2459 C C . ARG A 1 318 ? 8.328 6.501 15.818 1.00 84.88 318 ARG A C 1
ATOM 2461 O O . ARG A 1 318 ? 9.396 6.872 16.303 1.00 84.88 318 ARG A O 1
ATOM 2468 N N . VAL A 1 319 ? 7.290 6.066 16.527 1.00 89.38 319 VAL A N 1
ATOM 2469 C CA . VAL A 1 319 ? 7.283 5.830 17.979 1.00 89.38 319 VAL A CA 1
ATOM 2470 C C . VAL A 1 319 ? 7.117 4.339 18.284 1.00 89.38 319 VAL A C 1
ATOM 2472 O O . VAL A 1 319 ? 6.884 3.543 17.371 1.00 89.38 319 VAL A O 1
ATOM 2475 N N . SER A 1 320 ? 7.266 3.961 19.552 1.00 89.56 320 SER A N 1
ATOM 2476 C CA . SER A 1 320 ? 7.036 2.593 20.026 1.00 89.56 320 SER A CA 1
ATOM 2477 C C . SER A 1 320 ? 5.565 2.184 19.913 1.00 89.56 320 SER A C 1
ATOM 2479 O O . SER A 1 320 ? 4.674 3.030 19.822 1.00 89.56 320 SER A O 1
ATOM 2481 N N . TRP A 1 321 ? 5.318 0.873 19.919 1.00 92.62 321 TRP A N 1
ATOM 2482 C CA . TRP A 1 321 ? 3.969 0.305 19.928 1.00 92.62 321 TRP A CA 1
ATOM 2483 C C . TRP A 1 321 ? 3.218 0.645 21.220 1.00 92.62 321 TRP A C 1
ATOM 2485 O O . TRP A 1 321 ? 3.821 0.703 22.292 1.00 92.62 321 TRP A O 1
ATOM 2495 N N . LYS A 1 322 ? 1.900 0.848 21.116 1.00 94.31 322 LYS A N 1
ATOM 2496 C CA . LYS A 1 322 ? 1.039 1.286 22.226 1.00 94.31 322 LYS A CA 1
ATOM 2497 C C . LYS A 1 322 ? -0.169 0.379 22.398 1.00 94.31 322 LYS A C 1
ATOM 2499 O O . LYS A 1 322 ? -0.699 -0.164 21.425 1.00 94.31 322 LYS A O 1
ATOM 2504 N N . TRP A 1 323 ? -0.614 0.243 23.642 1.00 95.06 323 TRP A N 1
ATOM 2505 C CA . TRP A 1 323 ? -1.952 -0.267 23.934 1.00 95.06 323 TRP A CA 1
ATOM 2506 C C . TRP A 1 323 ? -2.973 0.836 23.683 1.00 95.06 323 TRP A C 1
ATOM 2508 O O . TRP A 1 323 ? -2.700 1.997 23.975 1.00 95.06 323 TRP A O 1
ATOM 2518 N N . ASP A 1 324 ? -4.157 0.481 23.192 1.00 95.94 324 ASP A N 1
ATOM 2519 C CA . ASP A 1 324 ? -5.288 1.403 23.225 1.00 95.94 324 ASP A CA 1
ATOM 2520 C C . ASP A 1 324 ? -5.964 1.333 24.603 1.00 95.94 324 ASP A C 1
ATOM 2522 O O . ASP A 1 324 ? -6.425 0.253 24.989 1.00 95.94 324 ASP A O 1
ATOM 2526 N N . PRO A 1 325 ? -6.035 2.440 25.361 1.00 94.50 325 PRO A N 1
ATOM 2527 C CA . PRO A 1 325 ? -6.576 2.424 26.717 1.00 94.50 325 PRO A CA 1
ATOM 2528 C C . PRO A 1 325 ? -8.108 2.310 26.756 1.00 94.50 325 PRO A C 1
ATOM 2530 O O . PRO A 1 325 ? -8.671 2.068 27.823 1.00 94.50 325 PRO A O 1
ATOM 2533 N N . ARG A 1 326 ? -8.805 2.479 25.620 1.00 95.69 326 ARG A N 1
ATOM 2534 C CA . ARG A 1 326 ? -10.278 2.455 25.549 1.00 95.69 326 ARG A CA 1
ATOM 2535 C C . ARG A 1 326 ? -10.856 1.045 25.619 1.00 95.69 326 ARG A C 1
ATOM 2537 O O . ARG A 1 326 ? -12.041 0.897 25.910 1.00 95.69 326 ARG A O 1
ATOM 2544 N N . ILE A 1 327 ? -10.048 0.017 25.353 1.00 96.00 327 ILE A N 1
ATOM 2545 C CA . ILE A 1 327 ? -10.475 -1.386 25.405 1.00 96.00 327 ILE A CA 1
ATOM 2546 C C . ILE A 1 327 ? -9.560 -2.211 26.321 1.00 96.00 327 ILE A C 1
ATOM 2548 O O . ILE A 1 327 ? -8.379 -1.893 26.466 1.00 96.00 327 ILE A O 1
ATOM 2552 N N . PRO A 1 328 ? -10.054 -3.305 26.931 1.00 95.38 328 PRO A N 1
ATOM 2553 C CA . PRO A 1 328 ? -9.232 -4.145 27.797 1.00 95.38 328 PRO A CA 1
ATOM 2554 C C . PRO A 1 328 ? -7.997 -4.704 27.077 1.00 95.38 328 PRO A C 1
ATOM 2556 O O . PRO A 1 328 ? -8.074 -5.105 25.916 1.00 95.38 328 PRO A O 1
ATOM 2559 N N . LYS A 1 329 ? -6.871 -4.841 27.787 1.00 95.31 329 LYS A N 1
ATOM 2560 C CA . LYS A 1 329 ? -5.663 -5.494 27.242 1.00 95.31 329 LYS A CA 1
ATOM 2561 C C . LYS A 1 329 ? -5.913 -6.939 26.804 1.00 95.31 329 LYS A C 1
ATOM 2563 O O . LYS A 1 329 ? -5.290 -7.407 25.867 1.00 95.31 329 LYS A O 1
ATOM 2568 N N . SER A 1 330 ? -6.866 -7.632 27.431 1.00 95.38 330 SER A N 1
ATOM 2569 C CA . SER A 1 330 ? -7.298 -8.981 27.034 1.00 95.38 330 SER A CA 1
ATOM 2570 C C . SER A 1 330 ? -8.040 -9.033 25.693 1.00 95.38 330 SER A C 1
ATOM 2572 O O . SER A 1 330 ? -8.392 -10.120 25.245 1.00 95.38 330 SER A O 1
ATOM 2574 N N . GLN A 1 331 ? -8.315 -7.883 25.074 1.00 97.25 331 GLN A N 1
ATOM 2575 C CA . GLN A 1 331 ? -8.917 -7.730 23.746 1.00 97.25 331 GLN A CA 1
ATOM 2576 C C . GLN A 1 331 ? -7.916 -7.167 22.725 1.00 97.25 331 GLN A C 1
ATOM 2578 O O . GLN A 1 331 ? -8.302 -6.699 21.659 1.00 97.25 331 GLN A O 1
ATOM 2583 N N . GLN A 1 332 ? -6.628 -7.203 23.058 1.00 96.94 332 GLN A N 1
ATOM 2584 C CA . GLN A 1 332 ? -5.527 -6.716 22.240 1.00 96.94 332 GLN A CA 1
ATOM 2585 C C . GLN A 1 332 ? -4.384 -7.737 22.295 1.00 96.94 332 GLN A C 1
ATOM 2587 O O . GLN A 1 332 ? -4.269 -8.496 23.256 1.00 96.94 332 GLN A O 1
ATOM 2592 N N . ILE A 1 333 ? -3.530 -7.756 21.273 1.00 95.62 333 ILE A N 1
ATOM 2593 C CA . ILE A 1 333 ? -2.374 -8.658 21.198 1.00 95.62 333 ILE A CA 1
ATOM 2594 C C . ILE A 1 333 ? -1.122 -7.804 21.105 1.00 95.62 333 ILE A C 1
ATOM 2596 O O . ILE A 1 333 ? -0.975 -7.035 20.157 1.00 95.62 333 ILE A O 1
ATOM 2600 N N . MET A 1 334 ? -0.213 -7.935 22.068 1.00 92.69 334 MET A N 1
ATOM 2601 C CA . MET A 1 334 ? 1.017 -7.140 22.073 1.00 92.69 334 MET A CA 1
ATOM 2602 C C . MET A 1 334 ? 2.242 -8.005 21.852 1.00 92.69 334 MET A C 1
ATOM 2604 O O . MET A 1 334 ? 3.060 -7.644 21.015 1.00 92.69 334 MET A O 1
ATOM 2608 N N . HIS A 1 335 ? 2.388 -9.132 22.544 1.00 92.19 335 HIS A N 1
ATOM 2609 C CA . HIS A 1 335 ? 3.653 -9.883 22.565 1.00 92.19 335 HIS A CA 1
ATOM 2610 C C . HIS A 1 335 ? 3.502 -11.361 22.204 1.00 92.19 335 HIS A C 1
ATOM 2612 O O . HIS A 1 335 ? 4.484 -12.003 21.828 1.00 92.19 335 HIS A O 1
ATOM 2618 N N . GLU A 1 336 ? 2.294 -11.907 22.324 1.00 92.94 336 GLU A N 1
ATOM 2619 C CA . GLU A 1 336 ? 2.023 -13.344 22.292 1.00 92.94 336 GLU A CA 1
ATOM 2620 C C . GLU A 1 336 ? 2.592 -13.981 21.018 1.00 92.94 336 GLU A C 1
ATOM 2622 O O . GLU A 1 336 ? 3.527 -14.786 21.082 1.00 92.94 336 GLU A O 1
ATOM 2627 N N . CYS A 1 337 ? 2.137 -13.499 19.861 1.00 92.12 337 CYS A N 1
ATOM 2628 C CA . CYS A 1 337 ? 2.551 -13.982 18.547 1.00 92.12 337 CYS A CA 1
ATOM 2629 C C . CYS A 1 337 ? 3.570 -13.080 17.832 1.00 92.12 337 CYS A C 1
ATOM 2631 O O . CYS A 1 337 ? 3.981 -13.413 16.725 1.00 92.12 337 CYS A O 1
ATOM 2633 N N . TYR A 1 338 ? 3.978 -11.949 18.418 1.00 91.25 338 TYR A N 1
ATOM 2634 C CA . TYR A 1 338 ? 4.822 -10.953 17.747 1.00 91.25 338 TYR A CA 1
ATOM 2635 C C . TYR A 1 338 ? 6.286 -11.006 18.196 1.00 91.25 338 TYR A C 1
ATOM 2637 O O . TYR A 1 338 ? 6.573 -11.187 19.379 1.00 91.25 338 TYR A O 1
ATOM 2645 N N . GLY A 1 339 ? 7.218 -10.825 17.257 1.00 85.00 339 GLY A N 1
ATOM 2646 C CA . GLY A 1 339 ? 8.652 -10.762 17.545 1.00 85.00 339 GLY A CA 1
ATOM 2647 C C . GLY A 1 339 ? 9.535 -11.149 16.359 1.00 85.00 339 GLY A C 1
ATOM 2648 O O . GLY A 1 339 ? 9.113 -11.128 15.202 1.00 85.00 339 GLY A O 1
ATOM 2649 N N . SER A 1 340 ? 10.781 -11.508 16.661 1.00 77.00 340 SER A N 1
ATOM 2650 C CA . SER A 1 340 ? 11.711 -12.083 15.686 1.00 77.00 340 SER A CA 1
ATOM 2651 C C . SER A 1 340 ? 11.221 -13.444 15.189 1.00 77.00 340 SER A C 1
ATOM 2653 O O . SER A 1 340 ? 10.496 -14.144 15.898 1.00 77.00 340 SER A O 1
ATOM 2655 N N . ALA A 1 341 ? 11.650 -13.844 13.988 1.00 71.62 341 ALA A N 1
ATOM 2656 C CA . ALA A 1 341 ? 11.318 -15.157 13.440 1.00 71.62 341 ALA A CA 1
ATOM 2657 C C . ALA A 1 341 ? 11.640 -16.265 14.471 1.00 71.62 341 ALA A C 1
ATOM 2659 O O . ALA A 1 341 ? 12.695 -16.202 15.109 1.00 71.62 341 ALA A O 1
ATOM 2660 N N . PRO A 1 342 ? 10.749 -17.255 14.675 1.00 76.75 342 PRO A N 1
ATOM 2661 C CA . PRO A 1 342 ? 9.592 -17.611 13.843 1.00 76.75 342 PRO A CA 1
ATOM 2662 C C . PRO A 1 342 ? 8.276 -16.883 14.191 1.00 76.75 342 PRO A C 1
ATOM 2664 O O . PRO A 1 342 ? 7.231 -17.252 13.665 1.00 76.75 342 PRO A O 1
ATOM 2667 N N . LYS A 1 343 ? 8.292 -15.881 15.082 1.00 84.31 343 LYS A N 1
ATOM 2668 C CA . LYS A 1 343 ? 7.105 -15.073 15.401 1.00 84.31 343 LYS A CA 1
ATOM 2669 C C . LYS A 1 343 ? 6.762 -14.085 14.279 1.00 84.31 343 LYS A C 1
ATOM 2671 O O . LYS A 1 343 ? 7.560 -13.813 13.380 1.00 84.31 343 LYS A O 1
ATOM 2676 N N . PHE A 1 344 ? 5.557 -13.533 14.352 1.00 87.31 344 PHE A N 1
ATOM 2677 C CA . PHE A 1 344 ? 4.996 -12.637 13.350 1.00 87.31 344 PHE A CA 1
ATOM 2678 C C . PHE A 1 344 ? 5.481 -11.195 13.516 1.00 87.31 344 PHE A C 1
ATOM 2680 O O . PHE A 1 344 ? 5.813 -10.733 14.611 1.00 87.31 344 PHE A O 1
ATOM 2687 N N . SER A 1 345 ? 5.451 -10.443 12.417 1.00 87.88 345 SER A N 1
ATOM 2688 C CA . SER A 1 345 ? 5.468 -8.982 12.468 1.00 87.88 345 SER A CA 1
ATOM 2689 C C . SER A 1 345 ? 4.091 -8.438 12.819 1.00 87.88 345 SER A C 1
ATOM 2691 O O . SER A 1 345 ? 3.070 -9.028 12.470 1.00 87.88 345 SER A O 1
ATOM 2693 N N . ARG A 1 346 ? 4.076 -7.259 13.444 1.00 90.62 346 ARG A N 1
ATOM 2694 C CA . ARG A 1 346 ? 2.876 -6.426 13.575 1.00 90.62 346 ARG A CA 1
ATOM 2695 C C . ARG A 1 346 ? 2.592 -5.758 12.228 1.00 90.62 346 ARG A C 1
ATOM 2697 O O . ARG A 1 346 ? 3.139 -4.690 11.933 1.00 90.62 346 ARG A O 1
ATOM 2704 N N . GLY A 1 347 ? 1.804 -6.433 11.395 1.00 90.38 347 GLY A N 1
ATOM 2705 C CA . GLY A 1 347 ? 1.352 -5.914 10.108 1.00 90.38 347 GLY A CA 1
ATOM 2706 C C . GLY A 1 347 ? 0.339 -4.801 10.331 1.00 90.38 347 GLY A C 1
ATOM 2707 O O . GLY A 1 347 ? -0.652 -5.024 11.020 1.00 90.38 347 GLY A O 1
ATOM 2708 N N . HIS A 1 348 ? 0.601 -3.604 9.807 1.00 92.19 348 HIS A N 1
ATOM 2709 C CA . HIS A 1 348 ? -0.314 -2.469 9.959 1.00 92.19 348 HIS A CA 1
ATOM 2710 C C . HIS A 1 348 ? -1.538 -2.655 9.062 1.00 92.19 348 HIS A C 1
ATOM 2712 O O . HIS A 1 348 ? -1.379 -3.001 7.892 1.00 92.19 348 HIS A O 1
ATOM 2718 N N . MET A 1 349 ? -2.732 -2.363 9.581 1.00 93.44 349 MET A N 1
ATOM 2719 C CA . MET A 1 349 ? -3.941 -2.282 8.752 1.00 93.44 349 MET A CA 1
ATOM 2720 C C . MET A 1 349 ? -4.043 -0.903 8.086 1.00 93.44 349 MET A C 1
ATOM 2722 O O . MET A 1 349 ? -4.104 -0.812 6.866 1.00 93.44 349 MET A O 1
ATOM 2726 N N . THR A 1 350 ? -3.937 0.175 8.866 1.00 94.00 350 THR A N 1
ATOM 2727 C CA . THR A 1 350 ? -3.599 1.518 8.370 1.00 94.00 350 THR A CA 1
ATOM 2728 C C . THR A 1 350 ? -2.101 1.732 8.481 1.00 94.00 350 THR A C 1
ATOM 2730 O O . THR A 1 350 ? -1.552 1.689 9.588 1.00 94.00 350 THR A O 1
ATOM 2733 N N . ARG A 1 351 ? -1.413 1.999 7.367 1.00 89.50 351 ARG A N 1
ATOM 2734 C CA . ARG A 1 351 ? 0.029 2.259 7.420 1.00 89.50 351 ARG A CA 1
ATOM 2735 C C . ARG A 1 351 ? 0.343 3.500 8.230 1.00 89.50 351 ARG A C 1
ATOM 2737 O O . ARG A 1 351 ? -0.400 4.473 8.276 1.00 89.50 351 ARG A O 1
ATOM 2744 N N . ARG A 1 352 ? 1.561 3.507 8.760 1.00 90.31 352 ARG A N 1
ATOM 2745 C CA . ARG A 1 352 ? 2.074 4.586 9.599 1.00 90.31 352 ARG A CA 1
ATOM 2746 C C . ARG A 1 352 ? 2.046 5.975 8.953 1.00 90.31 352 ARG A C 1
ATOM 2748 O O . ARG A 1 352 ? 1.923 6.977 9.651 1.00 90.31 352 ARG A O 1
ATOM 2755 N N . GLU A 1 353 ? 2.231 6.060 7.639 1.00 88.56 353 GLU A N 1
ATOM 2756 C CA . GLU A 1 353 ? 2.284 7.348 6.933 1.00 88.56 353 GLU A CA 1
ATOM 2757 C C . GLU A 1 353 ? 0.930 7.822 6.398 1.00 88.56 353 GLU A C 1
ATOM 2759 O O . GLU A 1 353 ? 0.796 9.013 6.126 1.00 88.56 353 GLU A O 1
ATOM 2764 N N . ASP A 1 354 ? -0.056 6.932 6.289 1.00 90.25 354 ASP A N 1
ATOM 2765 C CA . ASP A 1 354 ? -1.367 7.208 5.689 1.00 90.25 354 ASP A CA 1
ATOM 2766 C C . ASP A 1 354 ? -2.128 8.333 6.418 1.00 90.25 354 ASP A C 1
ATOM 2768 O O . ASP A 1 354 ? -2.517 9.299 5.760 1.00 90.25 354 ASP A O 1
ATOM 2772 N N . PRO A 1 355 ? -2.255 8.327 7.762 1.00 95.31 355 PRO A N 1
ATOM 2773 C CA . PRO A 1 355 ? -2.889 9.422 8.503 1.00 95.31 355 PRO A CA 1
ATOM 2774 C C . PRO A 1 355 ? -1.935 10.606 8.759 1.00 95.31 355 PRO A C 1
ATOM 2776 O O . PRO A 1 355 ? -2.219 11.503 9.549 1.00 95.31 355 PRO A O 1
ATOM 2779 N N . GLY A 1 356 ? -0.747 10.615 8.153 1.00 94.06 356 GLY A N 1
ATOM 2780 C CA . GLY A 1 356 ? 0.294 11.608 8.405 1.00 94.06 356 GLY A CA 1
ATOM 2781 C C . GLY A 1 356 ? 0.116 12.901 7.609 1.00 94.06 356 GLY A C 1
ATOM 2782 O O . GLY A 1 356 ? 1.043 13.293 6.902 1.00 94.06 356 GLY A O 1
ATOM 2783 N N . TRP A 1 357 ? -1.030 13.579 7.688 1.00 94.88 357 TRP A N 1
ATOM 2784 C CA . TRP A 1 357 ? -1.291 14.805 6.918 1.00 94.88 357 TRP A CA 1
ATOM 2785 C C . TRP A 1 357 ? -1.974 15.916 7.734 1.00 94.88 357 TRP A C 1
ATOM 2787 O O . TRP A 1 357 ? -2.438 15.700 8.851 1.00 94.88 357 TRP A O 1
ATOM 2797 N N . GLY A 1 358 ? -1.966 17.140 7.194 1.00 95.44 358 GLY A N 1
ATOM 2798 C CA . GLY A 1 358 ? -2.555 18.332 7.819 1.00 95.44 358 GLY A CA 1
ATOM 2799 C C . GLY A 1 358 ? -1.507 19.266 8.427 1.00 95.44 358 GLY A C 1
ATOM 2800 O O . GLY A 1 358 ? -0.441 19.512 7.849 1.00 95.44 358 GLY A O 1
ATOM 2801 N N . SER A 1 359 ? -1.793 19.830 9.596 1.00 96.25 359 SER A N 1
ATOM 2802 C CA . SER A 1 359 ? -0.812 20.551 10.407 1.00 96.25 359 SER A CA 1
ATOM 2803 C C . SER A 1 359 ? 0.285 19.607 10.916 1.00 96.25 359 SER A C 1
ATOM 2805 O O . SER A 1 359 ? 0.180 18.382 10.882 1.00 96.25 359 SER A O 1
ATOM 2807 N N . ARG A 1 360 ? 1.387 20.172 11.425 1.00 94.44 360 ARG A N 1
ATOM 2808 C CA . ARG A 1 360 ? 2.476 19.366 12.002 1.00 94.44 360 ARG A CA 1
ATOM 2809 C C . ARG A 1 360 ? 2.004 18.524 13.193 1.00 94.44 360 ARG A C 1
ATOM 2811 O O . ARG A 1 360 ? 2.558 17.452 13.418 1.00 94.44 360 ARG A O 1
ATOM 2818 N N . GLN A 1 361 ? 1.040 19.033 13.959 1.00 94.81 361 GLN A N 1
ATOM 2819 C CA . GLN A 1 361 ? 0.499 18.339 15.120 1.00 94.81 361 GLN A CA 1
ATOM 2820 C C . GLN A 1 361 ? -0.391 17.177 14.684 1.00 94.81 361 GLN A C 1
ATOM 2822 O O . GLN A 1 361 ? -0.145 16.066 15.135 1.00 94.81 361 GLN A O 1
ATOM 2827 N N . GLU A 1 362 ? -1.328 17.413 13.764 1.00 95.69 362 GLU A N 1
ATOM 2828 C CA . GLU A 1 362 ? -2.220 16.382 13.207 1.00 95.69 362 GLU A CA 1
ATOM 2829 C C . GLU A 1 362 ? -1.408 15.257 12.554 1.00 95.69 362 GLU A C 1
ATOM 2831 O O . GLU A 1 362 ? -1.507 14.107 12.963 1.00 95.69 362 GLU A O 1
ATOM 2836 N N . ALA A 1 363 ? -0.468 15.582 11.661 1.00 94.81 363 ALA A N 1
ATOM 2837 C CA . ALA A 1 363 ? 0.344 14.561 10.998 1.00 94.81 363 ALA A CA 1
ATOM 2838 C C . ALA A 1 363 ? 1.221 13.742 11.964 1.00 94.81 363 ALA A C 1
ATOM 2840 O O . ALA A 1 363 ? 1.406 12.538 11.779 1.00 94.81 363 ALA A O 1
ATOM 2841 N N . LYS A 1 364 ? 1.786 14.381 13.002 1.00 95.31 364 LYS A N 1
ATOM 2842 C CA . LYS A 1 364 ? 2.524 13.667 14.060 1.00 95.31 364 LYS A CA 1
ATOM 2843 C C . LYS A 1 364 ? 1.587 12.728 14.815 1.00 95.31 364 LYS A C 1
ATOM 2845 O O . LYS A 1 364 ? 1.951 11.583 15.056 1.00 95.31 364 LYS A O 1
ATOM 2850 N N . ARG A 1 365 ? 0.400 13.217 15.159 1.00 95.88 365 ARG A N 1
ATOM 2851 C CA . ARG A 1 365 ? -0.614 12.500 15.922 1.00 95.88 365 ARG A CA 1
ATOM 2852 C C . ARG A 1 365 ? -1.165 11.303 15.160 1.00 95.88 365 ARG A C 1
ATOM 2854 O O . ARG A 1 365 ? -1.191 10.229 15.732 1.00 95.88 365 ARG A O 1
ATOM 2861 N N . GLY A 1 366 ? -1.450 11.430 13.864 1.00 96.38 366 GLY A N 1
ATOM 2862 C CA . GLY A 1 366 ? -1.801 10.290 13.010 1.00 96.38 366 GLY A CA 1
ATOM 2863 C C . GLY A 1 366 ? -0.700 9.243 12.923 1.00 96.38 366 GLY A C 1
ATOM 2864 O O . GLY A 1 366 ? -0.970 8.049 13.050 1.00 96.38 366 GLY A O 1
ATOM 2865 N N . ASN A 1 367 ? 0.562 9.667 12.808 1.00 94.44 367 ASN A N 1
ATOM 2866 C CA . ASN A 1 367 ? 1.688 8.732 12.839 1.00 94.44 367 ASN A CA 1
ATOM 2867 C C . ASN A 1 367 ? 1.774 7.979 14.173 1.00 94.44 367 ASN A C 1
ATOM 2869 O O . ASN A 1 367 ? 1.989 6.773 14.184 1.00 94.44 367 ASN A O 1
ATOM 2873 N N . GLU A 1 368 ? 1.601 8.678 15.293 1.00 94.88 368 GLU A N 1
ATOM 2874 C CA . GLU A 1 368 ? 1.637 8.083 16.631 1.00 94.88 368 GLU A CA 1
ATOM 2875 C C . GLU A 1 368 ? 0.423 7.183 16.886 1.00 94.88 368 GLU A C 1
ATOM 2877 O O . GLU A 1 368 ? 0.577 6.083 17.413 1.00 94.88 368 GLU A O 1
ATOM 2882 N N . ASP A 1 369 ? -0.762 7.600 16.447 1.00 97.19 369 ASP A N 1
ATOM 2883 C CA . ASP A 1 369 ? -1.994 6.832 16.568 1.00 97.19 369 ASP A CA 1
ATOM 2884 C C . ASP A 1 369 ? -1.936 5.542 15.745 1.00 97.19 369 ASP A C 1
ATOM 2886 O O . ASP A 1 369 ? -2.459 4.525 16.184 1.00 97.19 369 ASP A O 1
ATOM 2890 N N . SER A 1 370 ? -1.272 5.524 14.587 1.00 95.94 370 SER A N 1
ATOM 2891 C CA . SER A 1 370 ? -1.113 4.300 13.777 1.00 95.94 370 SER A CA 1
ATOM 2892 C C . SER A 1 370 ? -0.310 3.182 14.467 1.00 95.94 370 SER A C 1
ATOM 2894 O O . SER A 1 370 ? -0.364 2.031 14.032 1.00 95.94 370 SER A O 1
ATOM 2896 N N . MET A 1 371 ? 0.406 3.510 15.552 1.00 95.62 371 MET A N 1
ATOM 2897 C CA . MET A 1 371 ? 1.247 2.595 16.334 1.00 95.62 371 MET A CA 1
ATOM 2898 C C . MET A 1 371 ? 0.489 1.884 17.470 1.00 95.62 371 MET A C 1
ATOM 2900 O O . MET A 1 371 ? 1.119 1.295 18.352 1.00 95.62 371 MET A O 1
ATOM 2904 N N . HIS A 1 372 ? -0.846 1.915 17.482 1.00 97.19 372 HIS A N 1
ATOM 2905 C CA . HIS A 1 372 ? -1.640 1.098 18.403 1.00 97.19 372 HIS A CA 1
ATOM 2906 C C . HIS A 1 372 ? -1.754 -0.339 17.901 1.00 97.19 372 HIS A C 1
ATOM 2908 O O . HIS A 1 372 ? -1.975 -0.578 16.715 1.00 97.19 372 HIS A O 1
ATOM 2914 N N . VAL A 1 373 ? -1.656 -1.315 18.806 1.00 96.38 373 VAL A N 1
ATOM 2915 C CA . VAL A 1 373 ? -1.771 -2.739 18.434 1.00 96.38 373 VAL A CA 1
ATOM 2916 C C . VAL A 1 373 ? -3.163 -3.137 17.937 1.00 96.38 373 VAL A C 1
ATOM 2918 O O . VAL A 1 373 ? -3.296 -4.124 17.218 1.00 96.38 373 VAL A O 1
ATOM 2921 N N . THR A 1 374 ? -4.186 -2.341 18.241 1.00 97.62 374 THR A N 1
ATOM 2922 C CA . THR A 1 374 ? -5.529 -2.430 17.642 1.00 97.62 374 THR A CA 1
ATOM 2923 C C . THR A 1 374 ? -5.510 -2.259 16.122 1.00 97.62 374 THR A C 1
ATOM 2925 O O . THR A 1 374 ? -6.334 -2.844 15.435 1.00 97.62 374 THR A O 1
ATOM 2928 N N . ASN A 1 375 ? -4.539 -1.525 15.574 1.00 97.62 375 ASN A N 1
ATOM 2929 C CA . ASN A 1 375 ? -4.340 -1.322 14.138 1.00 97.62 375 ASN A CA 1
ATOM 2930 C C . ASN A 1 375 ? -3.426 -2.401 13.511 1.00 97.62 375 ASN A C 1
ATOM 2932 O O . ASN A 1 375 ? -2.750 -2.156 12.509 1.00 97.62 375 ASN A O 1
ATOM 2936 N N . THR A 1 376 ? -3.339 -3.593 14.113 1.00 95.38 376 THR A N 1
ATOM 2937 C CA . THR A 1 376 ? -2.406 -4.631 13.653 1.00 95.38 376 THR A CA 1
ATOM 2938 C C . THR A 1 376 ? -3.015 -6.020 13.566 1.00 95.38 376 THR A C 1
ATOM 2940 O O . THR A 1 376 ? -3.927 -6.365 14.317 1.00 95.38 376 THR A O 1
ATOM 2943 N N . CYS A 1 377 ? -2.466 -6.824 12.656 1.00 95.38 377 CYS A N 1
ATOM 2944 C CA . CYS A 1 377 ? -2.680 -8.266 12.586 1.00 95.38 377 CYS A CA 1
ATOM 2945 C C . CYS A 1 377 ? -1.338 -9.006 12.399 1.00 95.38 377 CYS A C 1
ATOM 2947 O O . CYS A 1 377 ? -0.384 -8.422 11.865 1.00 95.38 377 CYS A O 1
ATOM 2949 N N . PRO A 1 378 ? -1.241 -10.28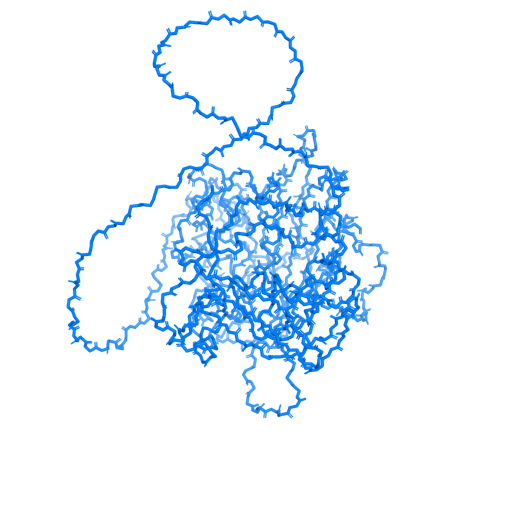9 12.797 1.00 93.62 378 PRO A N 1
ATOM 2950 C CA . PRO A 1 378 ? -0.056 -11.114 12.582 1.00 93.62 378 PRO A CA 1
ATOM 2951 C C . PRO A 1 378 ? 0.211 -11.342 11.101 1.00 93.62 378 PRO A C 1
ATOM 2953 O O . PRO A 1 378 ? -0.579 -11.968 10.398 1.00 93.62 378 PRO A O 1
ATOM 2956 N N . GLN A 1 379 ? 1.349 -10.838 10.637 1.00 87.38 379 GLN A N 1
ATOM 2957 C CA . GLN A 1 379 ? 1.806 -11.010 9.265 1.00 87.38 379 GLN A CA 1
ATOM 2958 C C . GLN A 1 379 ? 3.223 -11.569 9.261 1.00 87.38 379 GLN A C 1
ATOM 2960 O O . GLN A 1 379 ? 4.088 -11.117 10.022 1.00 87.38 379 GLN A O 1
ATOM 2965 N N . MET A 1 380 ? 3.479 -12.561 8.411 1.00 76.94 380 MET A N 1
ATOM 2966 C CA . MET A 1 380 ? 4.834 -13.062 8.205 1.00 76.94 380 MET A CA 1
ATOM 2967 C C . MET A 1 380 ? 5.738 -11.922 7.729 1.00 76.94 380 MET A C 1
ATOM 2969 O O . MET A 1 380 ? 5.341 -11.076 6.934 1.00 76.94 380 MET A O 1
ATOM 2973 N N . GLN A 1 381 ? 6.987 -11.892 8.194 1.00 65.69 381 GLN A N 1
ATOM 2974 C CA . GLN A 1 381 ? 7.943 -10.844 7.802 1.00 65.69 381 GLN A CA 1
ATOM 2975 C C . GLN A 1 381 ? 8.102 -10.768 6.273 1.00 65.69 381 GLN A C 1
ATOM 2977 O O . GLN A 1 381 ? 8.105 -9.681 5.707 1.00 65.69 381 GLN A O 1
ATOM 2982 N N . ALA A 1 382 ? 8.132 -11.929 5.607 1.00 57.28 382 ALA A N 1
ATOM 2983 C CA . ALA A 1 382 ? 8.173 -12.054 4.148 1.00 57.28 382 ALA A CA 1
ATOM 2984 C C . ALA A 1 382 ? 6.862 -11.657 3.436 1.00 57.28 382 ALA A C 1
ATOM 2986 O O . ALA A 1 382 ? 6.868 -11.485 2.224 1.00 57.28 382 ALA A O 1
ATOM 2987 N N . PHE A 1 383 ? 5.755 -11.533 4.174 1.00 55.84 383 PHE A N 1
ATOM 2988 C CA . PHE A 1 383 ? 4.445 -11.086 3.690 1.00 55.84 383 PHE A CA 1
ATOM 2989 C C . PHE A 1 383 ? 4.279 -9.557 3.813 1.00 55.84 383 PHE A C 1
ATOM 2991 O O . PHE A 1 383 ? 3.535 -8.946 3.054 1.00 55.84 383 PHE A O 1
ATOM 2998 N N . ASN A 1 384 ? 5.034 -8.918 4.717 1.00 53.69 384 ASN A N 1
ATOM 2999 C CA . ASN A 1 384 ? 4.990 -7.477 5.010 1.00 53.69 384 ASN A CA 1
ATOM 3000 C C . ASN A 1 384 ? 5.846 -6.600 4.046 1.00 53.69 384 ASN A C 1
ATOM 3002 O O . ASN A 1 384 ? 6.114 -5.435 4.332 1.00 53.69 384 ASN A O 1
ATOM 3006 N N . SER A 1 385 ? 6.335 -7.144 2.920 1.00 45.41 385 SER A N 1
ATOM 3007 C CA . SER A 1 385 ? 7.032 -6.449 1.802 1.00 45.41 385 SER A CA 1
ATOM 3008 C C . SER A 1 385 ? 7.289 -7.454 0.666 1.00 45.41 385 SER A C 1
ATOM 3010 O O . SER A 1 385 ? 7.605 -8.591 1.013 1.00 45.41 385 SER A O 1
ATOM 3012 N N . PRO A 1 386 ? 7.246 -7.137 -0.654 1.00 49.19 386 PRO A N 1
ATOM 3013 C CA . PRO A 1 386 ? 7.110 -5.846 -1.345 1.00 49.19 386 PRO A CA 1
ATOM 3014 C C . PRO A 1 386 ? 5.788 -5.613 -2.117 1.00 49.19 386 PRO A C 1
ATOM 3016 O O . PRO A 1 386 ? 5.597 -4.514 -2.613 1.00 49.19 386 PRO A O 1
ATOM 3019 N N . ILE A 1 387 ? 4.863 -6.574 -2.235 1.00 45.19 387 ILE A N 1
ATOM 3020 C CA . ILE A 1 387 ? 3.644 -6.393 -3.062 1.00 45.19 387 ILE A CA 1
ATOM 3021 C C . ILE A 1 387 ? 2.580 -5.543 -2.364 1.00 45.19 387 ILE A C 1
ATOM 3023 O O . ILE A 1 387 ? 2.011 -4.650 -2.989 1.00 45.19 387 ILE A O 1
ATOM 3027 N N . TRP A 1 388 ? 2.352 -5.770 -1.065 1.00 48.59 388 TRP A N 1
ATOM 3028 C CA . TRP A 1 388 ? 1.501 -4.888 -0.270 1.00 48.59 388 TRP A CA 1
ATOM 3029 C C . TRP A 1 388 ? 2.048 -3.480 -0.328 1.00 48.59 388 TRP A C 1
ATOM 3031 O O . TRP A 1 388 ? 1.338 -2.641 -0.850 1.00 48.59 388 TRP A O 1
ATOM 3041 N N . LEU A 1 389 ? 3.330 -3.293 0.027 1.00 47.81 389 LEU A N 1
ATOM 3042 C CA . LEU A 1 389 ? 4.054 -2.025 -0.063 1.00 47.81 389 LEU A CA 1
ATOM 3043 C C . LEU A 1 389 ? 4.007 -1.412 -1.474 1.00 47.81 389 LEU A C 1
ATOM 3045 O O . LEU A 1 389 ? 3.904 -0.206 -1.568 1.00 47.81 389 LEU A O 1
ATOM 3049 N N . ALA A 1 390 ? 4.012 -2.192 -2.560 1.00 49.41 390 ALA A N 1
ATOM 3050 C CA . ALA A 1 390 ? 3.938 -1.681 -3.933 1.00 49.41 390 ALA A CA 1
ATOM 3051 C C . ALA A 1 390 ? 2.527 -1.246 -4.364 1.00 49.41 390 ALA A C 1
ATOM 3053 O O . ALA A 1 390 ? 2.406 -0.226 -5.031 1.00 49.41 390 ALA A O 1
ATOM 3054 N N . LEU A 1 391 ? 1.457 -1.954 -3.975 1.00 50.28 391 LEU A N 1
ATOM 3055 C CA . LEU A 1 391 ? 0.066 -1.481 -4.147 1.00 50.28 391 LEU A CA 1
ATOM 3056 C C . LEU A 1 391 ? -0.185 -0.223 -3.310 1.00 50.28 391 LEU A C 1
ATOM 3058 O O . LEU A 1 391 ? -0.853 0.733 -3.703 1.00 50.28 391 LEU A O 1
ATOM 3062 N N . GLU A 1 392 ? 0.401 -0.248 -2.127 1.00 50.34 392 GLU A N 1
ATOM 3063 C CA . GLU A 1 392 ? 0.387 0.787 -1.125 1.00 50.34 392 GLU A CA 1
ATOM 3064 C C . GLU A 1 392 ? 1.154 2.042 -1.563 1.00 50.34 392 GLU A C 1
ATOM 3066 O O . GLU A 1 392 ? 0.655 3.157 -1.377 1.00 50.34 392 GLU A O 1
ATOM 3071 N N . ASP A 1 393 ? 2.330 1.872 -2.155 1.00 49.97 393 ASP A N 1
ATOM 3072 C CA . ASP A 1 393 ? 3.157 2.913 -2.754 1.00 49.97 393 ASP A CA 1
ATOM 3073 C C . ASP A 1 393 ? 2.565 3.352 -4.086 1.00 49.97 393 ASP A C 1
ATOM 3075 O O . ASP A 1 393 ? 2.628 4.527 -4.383 1.00 49.97 393 ASP A O 1
ATOM 3079 N N . TYR A 1 394 ? 1.899 2.498 -4.863 1.00 47.56 394 TYR A N 1
ATOM 3080 C CA . TYR A 1 394 ? 1.175 2.945 -6.052 1.00 47.56 394 TYR A CA 1
ATOM 3081 C C . TYR A 1 394 ? 0.054 3.919 -5.666 1.00 47.56 394 TYR A C 1
ATOM 3083 O O . TYR A 1 394 ? 0.014 5.034 -6.179 1.00 47.56 394 TYR A O 1
ATOM 3091 N N . ALA A 1 395 ? -0.788 3.566 -4.691 1.00 48.53 395 ALA A N 1
ATOM 3092 C CA . ALA A 1 395 ? -1.854 4.451 -4.226 1.00 48.53 395 ALA A CA 1
ATOM 3093 C C . ALA A 1 395 ? -1.324 5.717 -3.524 1.00 48.53 395 ALA A C 1
ATOM 3095 O O . ALA A 1 395 ? -1.843 6.805 -3.761 1.00 48.53 395 ALA A O 1
ATOM 3096 N N . LEU A 1 396 ? -0.278 5.613 -2.688 1.00 47.31 396 LEU A N 1
ATOM 3097 C CA . LEU A 1 396 ? 0.312 6.770 -1.994 1.00 47.31 396 LEU A CA 1
ATOM 3098 C C . LEU A 1 396 ? 1.181 7.649 -2.887 1.00 47.31 396 LEU A C 1
ATOM 3100 O O . LEU A 1 396 ? 1.179 8.862 -2.702 1.00 47.31 396 LEU A O 1
ATOM 3104 N N . GLN A 1 397 ? 1.978 7.065 -3.777 1.00 45.75 397 GLN A N 1
ATOM 3105 C CA . GLN A 1 397 ? 2.877 7.799 -4.657 1.00 45.75 397 GLN A CA 1
ATOM 3106 C C . GLN A 1 397 ? 2.049 8.549 -5.692 1.00 45.75 397 GLN A C 1
ATOM 3108 O O . GLN A 1 397 ? 2.296 9.733 -5.846 1.00 45.75 397 GLN A O 1
ATOM 3113 N N . HIS A 1 398 ? 0.991 7.958 -6.261 1.00 49.16 398 HIS A N 1
ATOM 3114 C CA . HIS A 1 398 ? 0.051 8.714 -7.097 1.00 49.16 398 HIS A CA 1
ATOM 3115 C C . HIS A 1 398 ? -0.742 9.728 -6.262 1.00 49.16 398 HIS A C 1
ATOM 3117 O O . HIS A 1 398 ? -0.792 10.894 -6.624 1.00 49.16 398 HIS A O 1
ATOM 3123 N N . ALA A 1 399 ? -1.239 9.390 -5.063 1.00 47.56 399 ALA A N 1
ATOM 3124 C CA . ALA A 1 399 ? -1.900 10.400 -4.228 1.00 47.56 399 ALA A CA 1
ATOM 3125 C C . ALA A 1 399 ? -0.977 11.574 -3.837 1.00 47.56 399 ALA A C 1
ATOM 3127 O O . ALA A 1 399 ? -1.430 12.714 -3.785 1.00 47.56 399 ALA A O 1
ATOM 3128 N N . LYS A 1 400 ? 0.317 11.345 -3.580 1.00 48.00 400 LYS A N 1
ATOM 3129 C CA . LYS A 1 400 ? 1.292 12.396 -3.232 1.00 48.00 400 LYS A CA 1
ATOM 3130 C C . LYS A 1 400 ? 1.818 13.150 -4.460 1.00 48.00 400 LYS A C 1
ATOM 3132 O O . LYS A 1 400 ? 1.958 14.370 -4.385 1.00 48.00 400 LYS A O 1
ATOM 3137 N N . GLU A 1 401 ? 2.123 12.461 -5.558 1.00 53.00 401 GLU A N 1
ATOM 3138 C CA . GLU A 1 401 ? 2.611 13.058 -6.813 1.00 53.00 401 GLU A CA 1
ATOM 3139 C C . GLU A 1 401 ? 1.494 13.824 -7.528 1.00 53.00 401 GLU A C 1
ATOM 3141 O O . GLU A 1 401 ? 1.683 14.994 -7.877 1.00 53.00 401 GLU A O 1
ATOM 3146 N N . ASP A 1 402 ? 0.310 13.217 -7.630 1.00 52.56 402 ASP A N 1
ATOM 3147 C CA . ASP A 1 402 ? -0.884 13.791 -8.262 1.00 52.56 402 ASP A CA 1
ATOM 3148 C C . ASP A 1 402 ? -1.740 14.595 -7.279 1.00 52.56 402 ASP A C 1
ATOM 3150 O O . ASP A 1 402 ? -2.741 15.202 -7.662 1.00 52.56 402 ASP A O 1
ATOM 3154 N N . ARG A 1 403 ? -1.313 14.692 -6.010 1.00 64.06 403 ARG A N 1
ATOM 3155 C CA . ARG A 1 403 ? -1.951 15.557 -5.008 1.00 64.06 403 ARG A CA 1
ATOM 3156 C C . ARG A 1 403 ? -3.439 15.205 -4.799 1.00 64.06 403 ARG A C 1
ATOM 3158 O O . ARG A 1 403 ? -4.301 16.075 -4.669 1.00 64.06 403 ARG A O 1
ATOM 3165 N N . MET A 1 404 ? -3.742 13.910 -4.736 1.00 75.69 404 MET A N 1
ATOM 3166 C CA . MET A 1 404 ? -5.098 13.377 -4.612 1.00 75.69 404 MET A CA 1
ATOM 3167 C C . MET A 1 404 ? -5.501 13.088 -3.164 1.00 75.69 404 MET A C 1
ATOM 3169 O O . MET A 1 404 ? -4.677 12.867 -2.270 1.00 75.69 404 MET A O 1
ATOM 3173 N N . ARG A 1 405 ? -6.818 13.042 -2.966 1.00 89.50 405 ARG A N 1
ATOM 3174 C CA . ARG A 1 405 ? -7.465 12.493 -1.776 1.00 89.50 405 ARG A CA 1
ATOM 3175 C C . ARG A 1 405 ? -7.925 11.077 -2.062 1.00 89.50 405 ARG A C 1
ATOM 3177 O O . ARG A 1 405 ? -8.612 10.856 -3.059 1.00 89.50 405 ARG A O 1
ATOM 3184 N N . ILE A 1 406 ? -7.574 10.150 -1.178 1.00 89.50 406 ILE A N 1
ATOM 3185 C CA . ILE A 1 406 ? -7.994 8.751 -1.273 1.00 89.50 406 ILE A CA 1
ATOM 3186 C C . ILE A 1 406 ? -8.525 8.257 0.075 1.00 89.50 406 ILE A C 1
ATOM 3188 O O . ILE A 1 406 ? -8.090 8.713 1.135 1.00 89.50 406 ILE A O 1
ATOM 3192 N N . SER A 1 407 ? -9.450 7.307 0.016 1.00 94.81 407 SER A N 1
ATOM 3193 C CA . SER A 1 407 ? -9.984 6.581 1.167 1.00 94.81 407 SER A CA 1
ATOM 3194 C C . SER A 1 407 ? -9.617 5.109 1.016 1.00 94.81 407 SER A C 1
ATOM 3196 O O . SER A 1 407 ? -9.855 4.522 -0.040 1.00 94.81 407 SER A O 1
ATOM 3198 N N . VAL A 1 408 ? -9.011 4.517 2.044 1.00 93.69 408 VAL A N 1
ATOM 3199 C CA . VAL A 1 408 ? -8.517 3.133 2.007 1.00 93.69 408 VAL A CA 1
ATOM 3200 C C . VAL A 1 408 ? -9.146 2.332 3.135 1.00 93.69 408 VAL A C 1
ATOM 3202 O O . VAL A 1 408 ? -9.115 2.750 4.290 1.00 93.69 408 VAL A O 1
ATOM 3205 N N . PHE A 1 409 ? -9.666 1.157 2.794 1.00 95.88 409 PHE A N 1
ATOM 3206 C CA . PHE A 1 409 ? -10.234 0.186 3.722 1.00 95.88 409 PHE A CA 1
ATOM 3207 C C . PHE A 1 409 ? -9.386 -1.075 3.710 1.00 95.88 409 PHE A C 1
ATOM 3209 O O . PHE A 1 409 ? -8.932 -1.496 2.648 1.00 95.88 409 PHE A O 1
ATOM 3216 N N . THR A 1 410 ? -9.122 -1.667 4.867 1.00 94.75 410 THR A N 1
ATOM 3217 C CA . THR A 1 410 ? -8.240 -2.837 4.996 1.00 94.75 410 THR A CA 1
ATOM 3218 C C . THR A 1 410 ? -8.705 -3.742 6.124 1.00 94.75 410 THR A C 1
ATOM 3220 O O . THR A 1 410 ? -9.102 -3.247 7.178 1.00 94.75 410 THR A O 1
ATOM 3223 N N . GLY A 1 411 ? -8.580 -5.054 5.939 1.00 94.94 411 GLY A N 1
ATOM 3224 C CA . GLY A 1 411 ? -8.825 -6.025 7.000 1.00 94.94 411 GLY A CA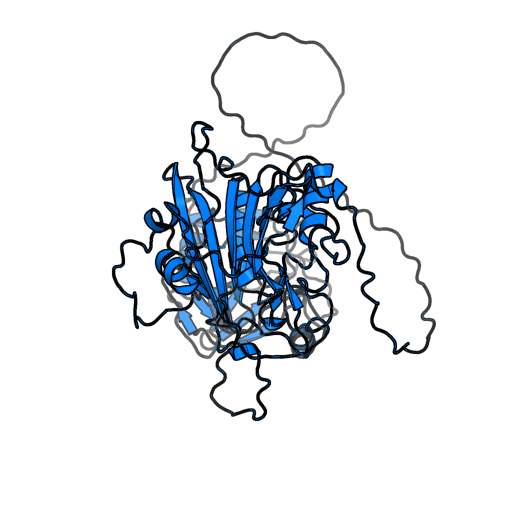 1
ATOM 3225 C C . GLY A 1 411 ? -8.330 -7.431 6.655 1.00 94.94 411 GLY A C 1
ATOM 3226 O O . GLY A 1 411 ? -7.934 -7.693 5.516 1.00 94.94 411 GLY A O 1
ATOM 3227 N N . PRO A 1 412 ? -8.305 -8.345 7.634 1.00 94.81 412 PRO A N 1
ATOM 3228 C CA . PRO A 1 412 ? -8.114 -9.769 7.398 1.00 94.81 412 PRO A CA 1
ATOM 3229 C C . PRO A 1 412 ? -9.404 -10.435 6.893 1.00 94.81 412 PRO A C 1
ATOM 3231 O O . PRO A 1 412 ? -10.510 -9.923 7.071 1.00 94.81 412 PRO A O 1
ATOM 3234 N N . TYR A 1 413 ? -9.259 -11.624 6.317 1.00 92.19 413 TYR A N 1
ATOM 3235 C CA . TYR A 1 413 ? -10.319 -12.625 6.313 1.00 92.19 413 TYR A CA 1
ATOM 3236 C C . TYR A 1 413 ? -10.114 -13.519 7.530 1.00 92.19 413 TYR A C 1
ATOM 3238 O O . TYR A 1 413 ? -9.056 -14.136 7.659 1.00 92.19 413 TYR A O 1
ATOM 3246 N N . PHE A 1 414 ? -11.105 -13.565 8.416 1.00 91.62 414 PHE A N 1
ATOM 3247 C CA . PHE A 1 414 ? -11.130 -14.545 9.494 1.00 91.62 414 PHE A CA 1
ATOM 3248 C C . PHE A 1 414 ? -11.855 -15.795 9.031 1.00 91.62 414 PHE A C 1
ATOM 3250 O O . PHE A 1 414 ? -12.925 -15.709 8.430 1.00 91.62 414 PHE A O 1
ATOM 3257 N N . ASP A 1 415 ? -11.255 -16.936 9.332 1.00 87.19 415 ASP A N 1
ATOM 3258 C CA . ASP A 1 415 ? -11.806 -18.245 9.024 1.00 87.19 415 ASP A CA 1
ATOM 3259 C C . ASP A 1 415 ? -11.730 -19.126 10.277 1.00 87.19 415 ASP A C 1
ATOM 3261 O O . ASP A 1 415 ? -10.776 -19.047 11.061 1.00 87.19 415 ASP A O 1
ATOM 3265 N N . ASP A 1 416 ? -12.731 -19.981 10.476 1.00 88.19 416 ASP A N 1
ATOM 3266 C CA . ASP A 1 416 ? -12.738 -20.952 11.575 1.00 88.19 416 ASP A CA 1
ATOM 3267 C C . ASP A 1 416 ? -11.597 -21.976 11.437 1.00 88.19 416 ASP A C 1
ATOM 3269 O O . ASP A 1 416 ? -11.177 -22.578 12.428 1.00 88.19 416 ASP A O 1
ATOM 3273 N N . ALA A 1 417 ? -11.071 -22.158 10.219 1.00 87.88 417 ALA A N 1
ATOM 3274 C CA . ALA A 1 417 ? -9.914 -22.995 9.922 1.00 87.88 417 ALA A CA 1
ATOM 3275 C C . ALA A 1 417 ? -8.559 -22.279 10.097 1.00 87.88 417 ALA A C 1
ATOM 3277 O O . ALA A 1 417 ? -7.519 -22.901 9.859 1.00 87.88 417 ALA A O 1
ATOM 3278 N N . ASP A 1 418 ? -8.537 -21.004 10.509 1.00 92.12 418 ASP A N 1
ATOM 3279 C CA . ASP A 1 418 ? -7.288 -20.276 10.750 1.00 92.12 418 ASP A CA 1
ATOM 3280 C C . ASP A 1 418 ? -6.393 -21.028 11.757 1.00 92.12 418 ASP A C 1
ATOM 3282 O O . ASP A 1 418 ? -6.846 -21.394 12.849 1.00 92.12 418 ASP A O 1
ATOM 3286 N N . PRO A 1 419 ? -5.098 -21.233 11.454 1.00 92.50 419 PRO A N 1
ATOM 3287 C CA . PRO A 1 419 ? -4.211 -21.971 12.336 1.00 92.50 419 PRO A CA 1
ATOM 3288 C C . PRO A 1 419 ? -3.939 -21.200 13.628 1.00 92.50 419 PRO A C 1
ATOM 3290 O O . PRO A 1 419 ? -3.577 -20.020 13.622 1.00 92.50 419 PRO A O 1
ATOM 3293 N N . THR A 1 420 ? -4.016 -21.905 14.754 1.00 94.44 420 THR A N 1
ATOM 3294 C CA . THR A 1 420 ? -3.584 -21.374 16.048 1.00 94.44 420 THR A CA 1
ATOM 3295 C C . THR A 1 420 ? -2.070 -21.492 16.182 1.00 94.44 420 THR A C 1
ATOM 3297 O O . THR A 1 420 ? -1.520 -22.594 16.211 1.00 94.44 420 THR A O 1
ATOM 3300 N N . MET A 1 421 ? -1.388 -20.356 16.319 1.00 90.81 421 MET A N 1
ATOM 3301 C CA . MET A 1 421 ? 0.045 -20.281 16.604 1.00 90.81 421 MET A CA 1
ATOM 3302 C C . MET A 1 421 ? 0.297 -19.285 17.729 1.00 90.81 421 MET A C 1
ATOM 3304 O O . MET A 1 421 ? -0.250 -18.186 17.728 1.00 90.81 421 MET A O 1
ATOM 3308 N N . PHE A 1 422 ? 1.147 -19.660 18.688 1.00 93.50 422 PHE A N 1
ATOM 3309 C CA . PHE A 1 422 ? 1.418 -18.848 19.883 1.00 93.50 422 PHE A CA 1
ATOM 3310 C C . PHE A 1 422 ? 0.130 -18.436 20.626 1.00 93.50 422 PHE A C 1
ATOM 3312 O O . PHE A 1 422 ? 0.004 -17.293 21.058 1.00 93.50 422 PHE A O 1
ATOM 3319 N N . ASP A 1 423 ? -0.835 -19.361 20.719 1.00 90.75 423 ASP A N 1
ATOM 3320 C CA . ASP A 1 423 ? -2.168 -19.173 21.319 1.00 90.75 423 ASP A CA 1
ATOM 3321 C C . ASP A 1 423 ? -3.035 -18.088 20.655 1.00 90.75 423 ASP A C 1
ATOM 3323 O O . ASP A 1 423 ? -3.978 -17.563 21.250 1.00 90.75 423 ASP A O 1
ATOM 3327 N N . VAL A 1 424 ? -2.735 -17.760 19.397 1.00 94.06 424 VAL A N 1
ATOM 3328 C CA . VAL A 1 424 ? -3.461 -16.778 18.593 1.00 94.06 424 VAL A CA 1
ATOM 3329 C C . VAL A 1 424 ? -3.901 -17.424 17.280 1.00 94.06 424 VAL A C 1
ATOM 3331 O O . VAL A 1 424 ? -3.090 -18.042 16.595 1.00 94.06 424 VAL A O 1
ATOM 3334 N N . GLY A 1 425 ? -5.175 -17.273 16.910 1.00 94.88 425 GLY A N 1
ATOM 3335 C CA . GLY A 1 425 ? -5.661 -17.663 15.584 1.00 94.88 425 GLY A CA 1
ATOM 3336 C C . GLY A 1 425 ? -5.113 -16.707 14.525 1.00 94.88 425 GLY A C 1
ATOM 3337 O O . GLY A 1 425 ? -5.424 -15.511 14.550 1.00 94.88 425 GLY A O 1
ATOM 3338 N N . ILE A 1 426 ? -4.282 -17.210 13.618 1.00 94.12 426 ILE A N 1
ATOM 3339 C CA . ILE A 1 426 ? -3.569 -16.393 12.634 1.00 94.12 426 ILE A CA 1
ATOM 3340 C C . ILE A 1 426 ? -4.382 -16.317 11.337 1.00 94.12 426 ILE A C 1
ATOM 3342 O O . ILE A 1 426 ? -4.537 -17.351 10.692 1.00 94.12 426 ILE A O 1
ATOM 3346 N N . PRO A 1 427 ? -4.863 -15.128 10.919 1.00 93.50 427 PRO A N 1
ATOM 3347 C CA . PRO A 1 427 ? -5.580 -14.991 9.655 1.00 93.50 427 PRO A CA 1
ATOM 3348 C C . PRO A 1 427 ? -4.670 -15.333 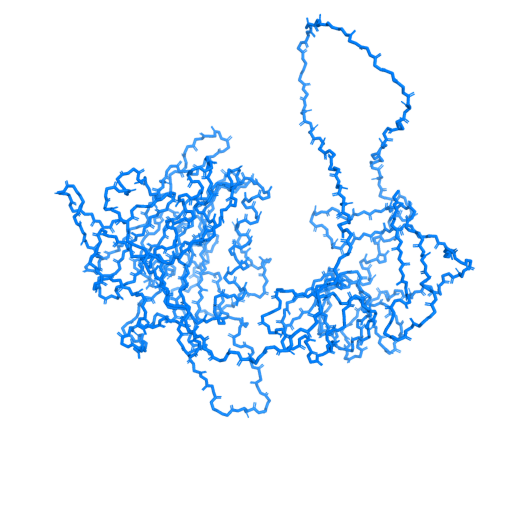8.476 1.00 93.50 427 PRO A C 1
ATOM 3350 O O . PRO A 1 427 ? -3.543 -14.839 8.392 1.00 93.50 427 PRO A O 1
ATOM 3353 N N . LEU A 1 428 ? -5.149 -16.153 7.544 1.00 89.19 428 LEU A N 1
ATOM 3354 C CA . LEU A 1 428 ? -4.352 -16.567 6.382 1.00 89.19 428 LEU A CA 1
ATOM 3355 C C . LEU A 1 428 ? -4.362 -15.562 5.231 1.00 89.19 428 LEU A C 1
ATOM 3357 O O . LEU A 1 428 ? -3.447 -15.565 4.410 1.00 89.19 428 LEU A O 1
ATOM 3361 N N . ALA A 1 429 ? -5.373 -14.701 5.151 1.00 87.81 429 ALA A N 1
ATOM 3362 C CA . ALA A 1 429 ? -5.528 -13.776 4.040 1.00 87.81 429 ALA A CA 1
ATOM 3363 C C . ALA A 1 429 ? -6.045 -12.407 4.492 1.00 87.81 429 ALA A C 1
ATOM 3365 O O . ALA A 1 429 ? -6.625 -12.261 5.564 1.00 87.81 429 ALA A O 1
ATOM 3366 N N . PHE A 1 430 ? -5.817 -11.404 3.653 1.00 90.50 430 PHE A N 1
ATOM 3367 C CA . PHE A 1 430 ? -6.148 -10.004 3.887 1.00 90.50 430 PHE A CA 1
ATOM 3368 C C . PHE A 1 430 ? -6.729 -9.391 2.624 1.00 90.50 430 PHE A C 1
ATOM 3370 O O . PHE A 1 430 ? -6.489 -9.881 1.521 1.00 90.50 430 PHE A O 1
ATOM 3377 N N . TRP A 1 431 ? -7.449 -8.293 2.783 1.00 90.69 431 TRP A N 1
ATOM 3378 C CA . TRP A 1 431 ? -8.042 -7.545 1.690 1.00 90.69 431 TRP A CA 1
ATOM 3379 C C . TRP A 1 431 ? -7.808 -6.043 1.851 1.00 90.69 431 TRP A C 1
ATOM 3381 O O . TRP A 1 431 ? -7.527 -5.538 2.944 1.00 90.69 431 TRP A O 1
ATOM 3391 N N . LYS A 1 432 ? -7.923 -5.321 0.735 1.00 89.50 432 LYS A N 1
ATOM 3392 C CA . LYS A 1 432 ? -7.891 -3.860 0.679 1.00 89.50 432 LYS A CA 1
ATOM 3393 C C . LYS A 1 432 ? -8.857 -3.338 -0.366 1.00 89.50 432 LYS A C 1
ATOM 3395 O O . LYS A 1 432 ? -8.922 -3.879 -1.462 1.00 89.50 432 LYS A O 1
ATOM 3400 N N . VAL A 1 433 ? -9.538 -2.247 -0.046 1.00 88.88 433 VAL A N 1
ATOM 3401 C CA . VAL A 1 433 ? -10.351 -1.480 -0.991 1.00 88.88 433 VAL A CA 1
ATOM 3402 C C . VAL A 1 433 ? -9.838 -0.047 -1.020 1.00 88.88 433 VAL A C 1
ATOM 3404 O O . VAL A 1 433 ? -9.633 0.560 0.030 1.00 88.88 433 VAL A O 1
ATOM 3407 N N . ILE A 1 434 ? -9.615 0.495 -2.213 1.00 87.31 434 ILE A N 1
ATOM 3408 C CA . ILE A 1 434 ? -9.121 1.862 -2.418 1.00 87.31 434 ILE A CA 1
ATOM 3409 C C . ILE A 1 434 ? -10.174 2.633 -3.199 1.00 87.31 434 ILE A C 1
ATOM 3411 O O . ILE A 1 434 ? -10.538 2.208 -4.292 1.00 87.31 434 ILE A O 1
ATOM 3415 N N . ALA A 1 435 ? -10.635 3.757 -2.654 1.00 89.31 435 ALA A N 1
ATOM 3416 C CA . ALA A 1 435 ? -11.623 4.640 -3.260 1.00 89.31 435 ALA A CA 1
ATOM 3417 C C . ALA A 1 435 ? -11.049 6.047 -3.481 1.00 89.31 435 ALA A C 1
ATOM 3419 O O . ALA A 1 435 ? -10.413 6.619 -2.593 1.00 89.31 435 ALA A O 1
ATOM 3420 N N . PHE A 1 436 ? -11.284 6.617 -4.662 1.00 87.06 436 PHE A N 1
ATOM 3421 C CA . PHE A 1 436 ? -10.772 7.935 -5.050 1.00 87.06 436 PHE A CA 1
ATOM 3422 C C . PHE A 1 436 ? -11.618 8.566 -6.163 1.00 87.06 436 PHE A C 1
ATOM 3424 O O . PHE A 1 436 ? -12.418 7.891 -6.811 1.00 87.06 436 PHE A O 1
ATOM 3431 N N . ILE A 1 437 ? -11.452 9.870 -6.400 1.00 83.12 437 ILE A N 1
ATOM 3432 C CA . ILE A 1 437 ? -12.036 10.539 -7.571 1.00 83.12 437 ILE A CA 1
ATOM 3433 C C . ILE A 1 437 ? -11.023 10.493 -8.706 1.00 83.12 437 ILE A C 1
ATOM 3435 O O . ILE A 1 437 ? -9.933 11.042 -8.587 1.00 83.12 437 ILE A O 1
ATOM 3439 N N . HIS A 1 438 ? -11.375 9.832 -9.803 1.00 72.44 438 HIS A N 1
ATOM 3440 C CA . HIS A 1 438 ? -10.476 9.663 -10.937 1.00 72.44 438 HIS A CA 1
ATOM 3441 C C . HIS A 1 438 ? -10.291 10.989 -11.692 1.00 72.44 438 HIS A C 1
ATOM 3443 O O . HIS A 1 438 ? -11.262 11.657 -12.048 1.00 72.44 438 HIS A O 1
ATOM 3449 N N . ASP A 1 439 ? -9.050 11.356 -12.019 1.00 66.75 439 ASP A N 1
ATOM 3450 C CA . ASP A 1 439 ? -8.748 12.680 -12.577 1.00 66.75 439 ASP A CA 1
ATOM 3451 C C . ASP A 1 439 ? -9.279 12.924 -13.992 1.00 66.75 439 ASP A C 1
ATOM 3453 O O . ASP A 1 439 ? -9.697 14.034 -14.313 1.00 66.75 439 ASP A O 1
ATOM 3457 N N . LEU A 1 440 ? -9.301 11.906 -14.854 1.00 64.19 440 LEU A N 1
ATOM 3458 C CA . LEU A 1 440 ? -9.865 12.054 -16.202 1.00 64.19 440 LEU A CA 1
ATOM 3459 C C . LEU A 1 440 ? -11.398 12.017 -16.209 1.00 64.19 440 LEU A C 1
ATOM 3461 O O . LEU A 1 440 ? -12.029 12.913 -16.763 1.0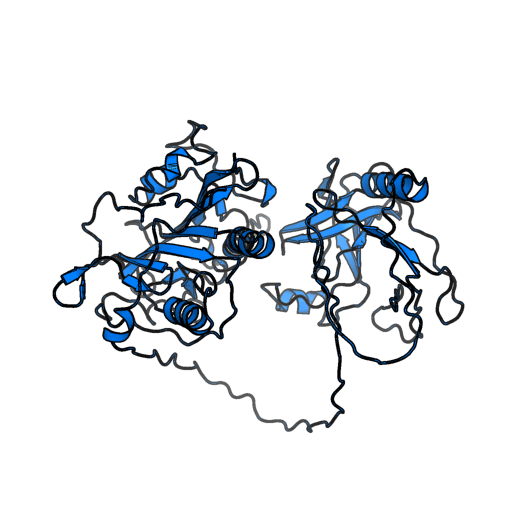0 64.19 440 LEU A O 1
ATOM 3465 N N . THR A 1 441 ? -12.008 10.992 -15.604 1.00 70.75 441 THR A N 1
ATOM 3466 C CA . THR A 1 441 ? -13.469 10.811 -15.642 1.00 70.75 441 THR A CA 1
ATOM 3467 C C . THR A 1 441 ? -14.212 11.714 -14.660 1.00 70.75 441 THR A C 1
ATOM 3469 O O . THR A 1 441 ? -15.404 11.948 -14.845 1.00 70.75 441 THR A O 1
ATOM 3472 N N . ARG A 1 442 ? -13.527 12.230 -13.627 1.00 75.38 442 ARG A N 1
ATOM 3473 C CA . ARG A 1 442 ? -14.095 13.017 -12.516 1.00 75.38 442 ARG A CA 1
ATOM 3474 C C . ARG A 1 442 ? -15.171 12.277 -11.718 1.00 75.38 442 ARG A C 1
ATOM 3476 O O . ARG A 1 442 ? -15.984 12.897 -11.037 1.00 75.38 442 ARG A O 1
ATOM 3483 N N . THR A 1 443 ? -15.175 10.950 -11.784 1.00 82.56 443 THR A N 1
ATOM 3484 C CA . THR A 1 443 ? -16.120 10.092 -11.065 1.00 82.56 443 THR A CA 1
ATOM 3485 C C . THR A 1 443 ? -15.431 9.351 -9.930 1.00 82.56 443 THR A C 1
ATOM 3487 O O . THR A 1 443 ? -14.220 9.134 -9.958 1.00 82.56 443 THR A O 1
ATOM 3490 N N . LEU A 1 444 ? -16.219 8.931 -8.940 1.00 87.50 444 LEU A N 1
ATOM 3491 C CA . LEU A 1 444 ? -15.762 7.982 -7.930 1.00 87.50 444 LEU A CA 1
ATOM 3492 C C . LEU A 1 444 ? -15.348 6.669 -8.606 1.00 87.50 444 LEU A C 1
ATOM 3494 O O . LEU A 1 444 ? -16.110 6.125 -9.405 1.00 87.50 444 LEU A O 1
ATOM 3498 N N . CYS A 1 445 ? -14.161 6.187 -8.264 1.00 83.00 445 CYS A N 1
ATOM 3499 C CA . CYS A 1 445 ? -13.610 4.895 -8.644 1.00 83.00 445 CYS A CA 1
ATOM 3500 C C . CYS A 1 445 ? -13.264 4.129 -7.364 1.00 83.00 445 CYS A C 1
ATOM 3502 O O . CYS A 1 445 ? -12.859 4.738 -6.365 1.00 83.00 445 CYS A O 1
ATOM 3504 N N . ALA A 1 446 ? -13.434 2.809 -7.390 1.00 85.50 446 ALA A N 1
ATOM 3505 C CA . ALA A 1 446 ? -13.016 1.932 -6.309 1.00 85.50 446 ALA A CA 1
ATOM 3506 C C . ALA A 1 446 ? -12.380 0.657 -6.865 1.00 85.50 446 ALA A C 1
ATOM 3508 O O . ALA A 1 446 ? -12.824 0.152 -7.887 1.00 85.50 446 ALA A O 1
ATOM 3509 N N . THR A 1 447 ? -11.357 0.129 -6.197 1.00 78.38 447 THR A N 1
ATOM 3510 C CA . THR A 1 447 ? -10.696 -1.130 -6.589 1.00 78.38 447 THR A CA 1
ATOM 3511 C C . THR A 1 447 ? -10.447 -2.006 -5.366 1.00 78.38 447 THR A C 1
ATOM 3513 O O . THR A 1 447 ? -10.117 -1.484 -4.298 1.00 78.38 447 THR A O 1
ATOM 3516 N N . GLY A 1 448 ? -10.630 -3.321 -5.516 1.00 77.38 448 GLY A N 1
ATOM 3517 C CA . GLY A 1 448 ? -10.441 -4.323 -4.467 1.00 77.38 448 GLY A CA 1
ATOM 3518 C C . GLY A 1 448 ? -9.221 -5.214 -4.708 1.00 77.38 448 GLY A C 1
ATOM 3519 O O . GLY A 1 448 ? -8.927 -5.588 -5.841 1.00 77.38 448 GLY A O 1
ATOM 3520 N N . TYR A 1 449 ? -8.525 -5.579 -3.634 1.00 79.19 449 TYR A N 1
ATOM 3521 C CA . TYR A 1 449 ? -7.334 -6.427 -3.655 1.00 79.19 449 TYR A CA 1
ATOM 3522 C C . TYR A 1 449 ? -7.390 -7.451 -2.524 1.00 79.19 449 TYR A C 1
ATOM 3524 O O . TYR A 1 449 ? -7.861 -7.143 -1.432 1.00 79.19 449 TYR A O 1
ATOM 3532 N N . GLU A 1 450 ? -6.855 -8.642 -2.761 1.00 78.62 450 GLU A N 1
ATOM 3533 C CA . GLU A 1 450 ? -6.700 -9.708 -1.766 1.00 78.62 450 GLU A CA 1
ATOM 3534 C C . GLU A 1 450 ? -5.253 -10.200 -1.738 1.00 78.62 450 GLU A C 1
ATOM 3536 O O . GLU A 1 450 ? -4.626 -10.247 -2.792 1.00 78.62 450 GLU A O 1
ATOM 3541 N N . MET A 1 451 ? -4.746 -10.597 -0.562 1.00 76.19 451 MET A N 1
ATOM 3542 C CA . MET A 1 451 ? -3.431 -11.220 -0.393 1.00 76.19 451 MET A CA 1
ATOM 3543 C C . MET A 1 451 ? -3.449 -12.407 0.586 1.00 76.19 451 MET A C 1
ATOM 3545 O O . MET A 1 451 ? -4.101 -12.313 1.621 1.00 76.19 451 MET A O 1
ATOM 3549 N N . ASN A 1 452 ? -2.721 -13.501 0.311 1.00 79.38 452 ASN A N 1
ATOM 3550 C CA . ASN A 1 452 ? -2.684 -14.712 1.161 1.00 79.38 452 ASN A CA 1
ATOM 3551 C C . ASN A 1 452 ? -1.254 -15.065 1.643 1.00 79.38 452 ASN A C 1
ATOM 3553 O O . ASN A 1 452 ? -0.325 -15.105 0.835 1.00 79.38 452 ASN A O 1
ATOM 3557 N N . GLN A 1 453 ? -1.084 -15.291 2.956 1.00 75.44 453 GLN A N 1
ATOM 3558 C CA . GLN A 1 453 ? 0.193 -15.580 3.631 1.00 75.44 453 GLN A CA 1
ATOM 3559 C C . GLN A 1 453 ? 0.433 -17.060 3.970 1.00 75.44 453 GLN A C 1
ATOM 3561 O O . GLN A 1 453 ? 1.483 -17.395 4.517 1.00 75.44 453 GLN A O 1
ATOM 3566 N N . GLU A 1 454 ? -0.507 -17.958 3.676 1.00 78.81 454 GLU A N 1
ATOM 3567 C CA . GLU A 1 454 ? -0.475 -19.381 4.045 1.00 78.81 454 GLU A CA 1
ATOM 3568 C C . GLU A 1 454 ? 0.818 -20.076 3.597 1.00 78.81 454 GLU A C 1
ATOM 3570 O O . GLU A 1 454 ? 1.481 -20.758 4.379 1.00 78.81 454 GLU A O 1
ATOM 3575 N N . GLN A 1 455 ? 1.257 -19.819 2.361 1.00 67.00 455 GLN A N 1
ATOM 3576 C CA . GLN A 1 455 ? 2.496 -20.390 1.820 1.00 67.00 455 GLN A CA 1
ATOM 3577 C C . GLN A 1 455 ? 3.746 -19.939 2.596 1.00 67.00 455 GLN A C 1
ATOM 3579 O O . GLN A 1 455 ? 4.787 -20.604 2.556 1.00 67.00 455 GLN A O 1
ATOM 3584 N N . ASN A 1 456 ? 3.663 -18.819 3.317 1.00 65.94 456 ASN A N 1
ATOM 3585 C CA . ASN A 1 456 ? 4.747 -18.297 4.137 1.00 65.94 456 ASN A CA 1
ATOM 3586 C C . ASN A 1 456 ? 4.767 -18.883 5.558 1.00 65.94 456 ASN A C 1
ATOM 3588 O O . ASN A 1 456 ? 5.771 -18.686 6.237 1.00 65.94 456 ASN A O 1
ATOM 3592 N N . LEU A 1 457 ? 3.728 -19.604 6.003 1.00 62.09 457 LEU A N 1
ATOM 3593 C CA . LEU A 1 457 ? 3.631 -20.122 7.376 1.00 62.09 457 LEU A CA 1
ATOM 3594 C C . LEU A 1 457 ? 4.483 -21.371 7.642 1.00 62.09 457 LEU A C 1
ATOM 3596 O O . LEU A 1 457 ? 4.954 -21.558 8.762 1.00 62.09 457 LEU A O 1
ATOM 3600 N N . HIS A 1 458 ? 4.715 -22.218 6.636 1.00 54.75 458 HIS A N 1
ATOM 3601 C CA . HIS A 1 458 ? 5.465 -23.466 6.808 1.00 54.75 458 HIS A CA 1
ATOM 3602 C C . HIS A 1 458 ? 6.933 -23.333 6.352 1.00 54.75 458 HIS A C 1
ATOM 3604 O O . HIS A 1 458 ? 7.190 -23.117 5.158 1.00 54.75 458 HIS A O 1
ATOM 3610 N N . PRO A 1 459 ? 7.929 -23.521 7.242 1.00 43.53 459 PRO A N 1
ATOM 3611 C CA . PRO A 1 459 ? 9.293 -23.803 6.812 1.00 43.53 459 PRO A CA 1
ATOM 3612 C C . PRO A 1 459 ? 9.303 -25.205 6.190 1.00 43.53 459 PRO A C 1
ATOM 3614 O O . PRO A 1 459 ? 9.031 -26.187 6.871 1.00 43.53 459 PRO A O 1
ATOM 3617 N N . THR A 1 460 ? 9.565 -25.327 4.889 1.00 37.28 460 THR A N 1
ATOM 3618 C CA . THR A 1 460 ? 9.770 -26.654 4.288 1.00 37.28 460 THR A CA 1
ATOM 3619 C C . THR A 1 460 ? 11.076 -27.234 4.808 1.00 37.28 460 THR A C 1
ATOM 3621 O O . THR A 1 460 ? 12.153 -26.769 4.430 1.00 37.28 460 THR A O 1
ATOM 3624 N N . GLU A 1 461 ? 10.976 -28.265 5.641 1.00 34.41 461 GLU A N 1
ATOM 3625 C CA . GLU A 1 461 ? 11.900 -29.391 5.548 1.00 34.41 461 GLU A CA 1
ATOM 3626 C C . GLU A 1 461 ? 11.734 -30.000 4.139 1.00 34.41 461 GLU A C 1
ATOM 3628 O O . GLU A 1 461 ? 10.620 -30.094 3.637 1.00 34.41 461 GLU A O 1
ATOM 3633 N N . GLU A 1 462 ? 12.846 -30.340 3.487 1.00 28.05 462 GLU A N 1
ATOM 3634 C CA . GLU A 1 462 ? 12.991 -30.775 2.083 1.00 28.05 462 GLU A CA 1
ATOM 3635 C C . GLU A 1 462 ? 13.052 -29.682 0.997 1.00 28.05 462 GLU A C 1
ATOM 3637 O O . GLU A 1 462 ? 12.077 -29.199 0.422 1.00 28.05 462 GLU A O 1
ATOM 3642 N N . PHE A 1 463 ? 14.297 -29.373 0.636 1.00 27.41 463 PHE A N 1
ATOM 3643 C CA . PHE A 1 463 ? 14.689 -28.791 -0.639 1.00 27.41 463 PHE A CA 1
ATOM 3644 C C . PHE A 1 463 ? 14.477 -29.833 -1.755 1.00 27.41 463 PHE A C 1
ATOM 3646 O O . PHE A 1 463 ? 15.301 -30.731 -1.929 1.00 27.41 463 PHE A O 1
ATOM 3653 N N . VAL A 1 464 ? 13.384 -29.730 -2.516 1.00 24.19 464 VAL A N 1
ATOM 3654 C CA . VAL A 1 464 ? 13.160 -30.550 -3.721 1.00 24.19 464 VAL A CA 1
ATOM 3655 C C . VAL A 1 464 ? 13.756 -29.831 -4.934 1.00 24.19 464 VAL A C 1
ATOM 3657 O O . VAL A 1 464 ? 13.296 -28.764 -5.342 1.00 24.19 464 VAL A O 1
ATOM 3660 N N . PHE A 1 465 ? 14.805 -30.412 -5.519 1.00 23.02 465 PHE A N 1
ATOM 3661 C CA . PHE A 1 465 ? 15.448 -29.912 -6.737 1.00 23.02 465 PHE A CA 1
ATOM 3662 C C . PHE A 1 465 ? 14.453 -29.990 -7.914 1.00 23.02 465 PHE A C 1
ATOM 3664 O O . PHE A 1 465 ? 14.000 -31.079 -8.255 1.00 23.02 465 PHE A O 1
ATOM 3671 N N . GLY A 1 466 ? 14.113 -28.858 -8.545 1.00 25.20 466 GLY A N 1
ATOM 3672 C CA . GLY A 1 466 ? 13.377 -28.835 -9.824 1.00 25.20 466 GLY A CA 1
ATOM 3673 C C . GLY A 1 466 ? 11.971 -28.214 -9.839 1.00 25.20 466 GLY A C 1
ATOM 3674 O O . GLY A 1 466 ? 11.403 -28.079 -10.918 1.00 25.20 466 GLY A O 1
ATOM 3675 N N . GLN A 1 467 ? 11.415 -27.767 -8.708 1.00 24.45 467 GLN A N 1
ATOM 3676 C CA . GLN A 1 467 ? 10.219 -26.903 -8.686 1.00 24.45 467 GLN A CA 1
ATOM 3677 C C . GLN A 1 467 ? 10.398 -25.763 -7.678 1.00 24.45 467 GLN A C 1
ATOM 3679 O O . GLN A 1 467 ? 9.837 -25.773 -6.586 1.00 24.45 467 GLN A O 1
ATOM 3684 N N . PHE A 1 468 ? 11.185 -24.749 -8.040 1.00 26.31 468 PHE A N 1
ATOM 3685 C CA . PHE A 1 468 ? 11.229 -23.507 -7.270 1.00 26.31 468 PHE A CA 1
ATOM 3686 C C . PHE A 1 468 ? 10.095 -22.588 -7.748 1.00 26.31 468 PHE A C 1
ATOM 3688 O O . PHE A 1 468 ? 10.277 -21.771 -8.646 1.00 26.31 468 PHE A O 1
ATOM 3695 N N . ARG A 1 469 ? 8.890 -22.751 -7.185 1.00 27.75 469 ARG A N 1
ATOM 3696 C CA . ARG A 1 469 ? 7.857 -21.705 -7.248 1.00 27.75 469 ARG A CA 1
ATOM 3697 C C . ARG A 1 469 ? 8.204 -20.675 -6.176 1.00 27.75 469 ARG A C 1
ATOM 3699 O O . ARG A 1 469 ? 8.176 -20.997 -4.989 1.00 27.75 469 ARG A O 1
ATOM 3706 N N . SER A 1 470 ? 8.577 -19.464 -6.581 1.00 31.20 470 SER A N 1
ATOM 3707 C CA . SER A 1 470 ? 8.743 -18.344 -5.650 1.00 31.20 470 SER A CA 1
ATOM 3708 C C . SER A 1 470 ? 7.439 -18.151 -4.870 1.00 31.20 470 SER A C 1
ATOM 3710 O O . SER A 1 470 ? 6.411 -17.855 -5.467 1.00 31.20 470 SER A O 1
ATOM 3712 N N . ARG A 1 471 ? 7.468 -18.320 -3.542 1.00 36.78 471 ARG A N 1
ATOM 3713 C CA . ARG A 1 471 ? 6.298 -18.142 -2.653 1.00 36.78 471 ARG A CA 1
ATOM 3714 C C . ARG A 1 471 ? 5.844 -16.680 -2.526 1.00 36.78 471 ARG A C 1
ATOM 3716 O O . ARG A 1 471 ? 4.898 -16.398 -1.803 1.00 36.78 471 ARG A O 1
ATOM 3723 N N . GLN A 1 472 ? 6.568 -15.748 -3.148 1.00 38.22 472 GLN A N 1
ATOM 3724 C CA . GLN A 1 472 ? 6.295 -14.308 -3.117 1.00 38.22 472 GLN A CA 1
ATOM 3725 C C . GLN A 1 472 ? 5.709 -13.784 -4.433 1.00 38.22 472 GLN A C 1
ATOM 3727 O O . GLN A 1 472 ? 5.205 -12.667 -4.462 1.00 38.22 472 GLN A O 1
ATOM 3732 N N . LEU A 1 473 ? 5.755 -14.574 -5.507 1.00 36.88 473 LEU A N 1
ATOM 3733 C CA . LEU A 1 473 ? 5.016 -14.297 -6.734 1.00 36.88 473 LEU A CA 1
ATOM 3734 C C . LEU A 1 473 ? 3.674 -15.011 -6.601 1.00 36.88 473 LEU A C 1
ATOM 3736 O O . LEU A 1 473 ? 3.653 -16.183 -6.236 1.00 36.88 473 LEU A O 1
ATOM 3740 N N . ASN A 1 474 ? 2.581 -14.305 -6.888 1.00 44.09 474 ASN A N 1
ATOM 3741 C CA . ASN A 1 474 ? 1.189 -14.762 -6.794 1.00 44.09 474 ASN A CA 1
ATOM 3742 C C . ASN A 1 474 ? 0.429 -14.514 -5.482 1.00 44.09 474 ASN A C 1
ATOM 3744 O O . ASN A 1 474 ? -0.604 -15.145 -5.264 1.00 44.09 474 ASN A O 1
ATOM 3748 N N . CYS A 1 475 ? 0.888 -13.621 -4.600 1.00 48.56 475 CYS A N 1
ATOM 3749 C CA . CYS A 1 475 ? 0.154 -13.396 -3.354 1.00 48.56 475 CYS A CA 1
ATOM 3750 C C . CYS A 1 475 ? -0.994 -12.397 -3.500 1.00 48.56 475 CYS A C 1
ATOM 3752 O O . CYS A 1 475 ? -2.009 -12.642 -2.863 1.00 48.56 475 CYS A O 1
ATOM 3754 N N . ALA A 1 476 ? -0.874 -11.328 -4.307 1.00 52.94 476 ALA A N 1
ATOM 3755 C CA . ALA A 1 476 ? -1.923 -10.316 -4.450 1.00 52.94 476 ALA A CA 1
ATOM 3756 C C . ALA A 1 476 ? -2.717 -10.440 -5.754 1.00 52.94 476 ALA A C 1
ATOM 3758 O O . ALA A 1 476 ? -2.149 -10.608 -6.830 1.00 52.94 476 ALA A O 1
ATOM 3759 N N . THR A 1 477 ? -4.037 -10.324 -5.657 1.00 64.94 477 THR A N 1
ATOM 3760 C CA . THR A 1 477 ? -4.964 -10.403 -6.796 1.00 64.94 477 THR A CA 1
ATOM 3761 C C . THR A 1 477 ? -5.918 -9.217 -6.732 1.00 64.94 477 THR A C 1
ATOM 3763 O O . THR A 1 477 ? -6.475 -8.960 -5.662 1.00 64.94 477 THR A O 1
ATOM 3766 N N . GLN A 1 478 ? -6.118 -8.496 -7.843 1.00 68.81 478 GLN A N 1
ATOM 3767 C CA . GLN A 1 478 ? -7.257 -7.580 -7.938 1.00 68.81 478 GLN A CA 1
ATOM 3768 C C . GLN A 1 478 ? -8.520 -8.436 -8.008 1.00 68.81 478 GLN A C 1
ATOM 3770 O O . GLN A 1 478 ? -8.645 -9.297 -8.877 1.00 68.81 478 GLN A O 1
ATOM 3775 N N . VAL A 1 479 ? -9.436 -8.232 -7.072 1.00 69.06 479 VAL A N 1
ATOM 3776 C CA . VAL A 1 479 ? -10.676 -9.005 -6.975 1.00 69.06 479 VAL A CA 1
ATOM 3777 C C . VAL A 1 479 ? -11.865 -8.054 -6.967 1.00 69.06 479 VAL A C 1
ATOM 3779 O O . VAL A 1 479 ? -11.726 -6.928 -6.477 1.00 69.06 479 VAL A O 1
ATOM 3782 N N . PRO A 1 480 ? -13.039 -8.485 -7.463 1.00 75.69 480 PRO A N 1
ATOM 3783 C CA . PRO A 1 480 ? -14.244 -7.687 -7.330 1.00 75.69 480 PRO A CA 1
ATOM 3784 C C . PRO A 1 480 ? -14.503 -7.355 -5.857 1.00 75.69 480 PRO A C 1
ATOM 3786 O O . PRO A 1 480 ? -14.449 -8.243 -5.003 1.00 75.69 480 PRO A O 1
ATOM 3789 N N . ILE A 1 481 ? -14.854 -6.108 -5.548 1.00 80.19 481 ILE A N 1
ATOM 3790 C CA . ILE A 1 481 ? -15.233 -5.674 -4.198 1.00 80.19 481 ILE A CA 1
ATOM 3791 C C . ILE A 1 481 ? -16.374 -6.553 -3.680 1.00 80.19 481 ILE A C 1
ATOM 3793 O O . ILE A 1 481 ? -16.340 -6.960 -2.529 1.00 80.19 481 ILE A O 1
ATOM 3797 N N . ARG A 1 482 ? -17.307 -6.976 -4.543 1.00 82.62 482 ARG A N 1
ATOM 3798 C CA . ARG A 1 482 ? -18.373 -7.931 -4.180 1.00 82.62 482 ARG A CA 1
ATOM 3799 C C . ARG A 1 482 ? -17.860 -9.288 -3.695 1.00 82.62 482 ARG A C 1
ATOM 3801 O O . ARG A 1 482 ? -18.492 -9.913 -2.849 1.00 82.62 482 ARG A O 1
ATOM 3808 N N . ALA A 1 483 ? -16.727 -9.758 -4.217 1.00 74.44 483 ALA A N 1
ATOM 3809 C CA . ALA A 1 483 ? -16.098 -10.984 -3.734 1.00 74.44 483 ALA A CA 1
ATOM 3810 C C . ALA A 1 483 ? -15.488 -10.777 -2.338 1.00 74.44 483 ALA A C 1
ATOM 3812 O O . ALA A 1 483 ? -15.578 -11.674 -1.499 1.00 74.44 483 ALA A O 1
ATOM 3813 N N . ILE A 1 484 ? -14.932 -9.587 -2.076 1.00 83.12 484 ILE A N 1
ATOM 3814 C CA . ILE A 1 484 ? -14.485 -9.186 -0.736 1.00 83.12 484 ILE A CA 1
ATOM 3815 C C . ILE A 1 484 ? -15.694 -9.129 0.205 1.00 83.12 484 ILE A C 1
ATOM 3817 O O . ILE A 1 484 ? -15.656 -9.790 1.238 1.00 83.12 484 ILE A O 1
ATOM 3821 N N . GLU A 1 485 ? -16.780 -8.438 -0.171 1.00 84.94 485 GLU A N 1
ATOM 3822 C CA . GLU A 1 485 ? -18.025 -8.331 0.616 1.00 84.94 485 GLU A CA 1
ATOM 3823 C C . GLU A 1 485 ? -18.538 -9.704 1.040 1.00 84.94 485 GLU A C 1
ATOM 3825 O O . GLU A 1 485 ? -18.761 -9.956 2.223 1.00 84.94 485 GLU A O 1
ATOM 3830 N N . PHE A 1 486 ? -18.652 -10.618 0.072 1.00 80.75 486 PHE A N 1
ATOM 3831 C CA . PHE A 1 486 ? -19.123 -11.975 0.313 1.00 80.75 486 PHE A CA 1
ATOM 3832 C C . PHE A 1 486 ? -18.234 -12.740 1.300 1.00 80.75 486 PHE A C 1
ATOM 3834 O O . PHE A 1 486 ? -18.745 -13.454 2.158 1.00 80.75 486 PHE A O 1
ATOM 3841 N N . ARG A 1 487 ? -16.907 -12.604 1.187 1.00 84.19 487 ARG A N 1
ATOM 3842 C CA . ARG A 1 487 ? -15.959 -13.391 1.986 1.00 84.19 487 ARG A CA 1
ATOM 3843 C C . ARG A 1 487 ? -15.706 -12.814 3.379 1.00 84.19 487 ARG A C 1
ATOM 3845 O O . ARG A 1 487 ? -15.501 -13.586 4.307 1.00 84.19 487 ARG A O 1
ATOM 3852 N N . CYS A 1 488 ? -15.677 -11.490 3.536 1.00 87.00 488 CYS A N 1
ATOM 3853 C CA . CYS A 1 488 ? -15.431 -10.853 4.838 1.00 87.00 488 CYS A CA 1
ATOM 3854 C C . CYS A 1 488 ? -16.709 -10.439 5.581 1.00 87.00 488 CYS A C 1
ATOM 3856 O O . CYS A 1 488 ? -16.626 -10.082 6.753 1.00 87.00 488 CYS A O 1
ATOM 3858 N N . GLY A 1 489 ? -17.874 -10.469 4.925 1.00 87.69 489 GLY A N 1
ATOM 3859 C CA . GLY A 1 489 ? -19.142 -10.054 5.527 1.00 87.69 489 GLY A CA 1
ATOM 3860 C C . GLY A 1 489 ? -19.236 -8.548 5.792 1.00 87.69 489 GLY A C 1
ATOM 3861 O O . GLY A 1 489 ? -19.980 -8.135 6.678 1.00 87.69 489 GLY A O 1
ATOM 3862 N N . ILE A 1 490 ? -18.476 -7.725 5.064 1.00 91.25 490 ILE A N 1
ATOM 3863 C CA . ILE A 1 490 ? -18.492 -6.258 5.161 1.00 91.25 490 ILE A CA 1
ATOM 3864 C C . ILE A 1 490 ? -19.118 -5.698 3.887 1.00 91.25 490 ILE A C 1
ATOM 3866 O O . ILE A 1 490 ? -18.661 -6.027 2.803 1.00 91.25 490 ILE A O 1
ATOM 3870 N N . ASP A 1 491 ? -20.124 -4.842 4.015 1.00 92.25 491 ASP A N 1
ATOM 3871 C CA . ASP A 1 491 ? -20.782 -4.112 2.931 1.00 92.25 491 ASP A CA 1
ATOM 3872 C C . ASP A 1 491 ? -20.064 -2.774 2.685 1.00 92.25 491 ASP A C 1
ATOM 3874 O O . ASP A 1 491 ? -20.021 -1.906 3.569 1.00 92.25 491 ASP A O 1
ATOM 3878 N N . PHE A 1 492 ? -19.501 -2.602 1.481 1.00 92.06 492 PHE A N 1
ATOM 3879 C CA . PHE A 1 492 ? -18.836 -1.363 1.048 1.00 92.06 492 PHE A CA 1
ATOM 3880 C C . PHE A 1 492 ? -19.799 -0.410 0.312 1.00 92.06 492 PHE A C 1
ATOM 3882 O O . PHE A 1 492 ? -19.384 0.599 -0.280 1.00 92.06 492 PHE A O 1
ATOM 3889 N N . GLY A 1 493 ? -21.095 -0.724 0.319 1.00 90.75 493 GLY A N 1
ATOM 3890 C CA . GLY A 1 493 ? -22.175 0.070 -0.236 1.00 90.75 493 GLY A CA 1
ATOM 3891 C C . GLY A 1 493 ? -21.973 0.350 -1.721 1.00 90.75 493 GLY A C 1
ATOM 3892 O O . GLY A 1 493 ? -21.843 -0.537 -2.568 1.00 90.75 493 GLY A O 1
ATOM 3893 N N . ARG A 1 494 ? -21.940 1.637 -2.078 1.00 90.69 494 ARG A N 1
ATOM 3894 C CA . ARG A 1 494 ? -21.827 2.042 -3.486 1.00 90.69 494 ARG A CA 1
ATOM 3895 C C . ARG A 1 494 ? -20.466 1.737 -4.115 1.00 90.69 494 ARG A C 1
ATOM 3897 O O . ARG A 1 494 ? -20.389 1.751 -5.342 1.00 90.69 494 ARG A O 1
ATOM 3904 N N . LEU A 1 495 ? -19.418 1.468 -3.324 1.00 89.81 495 LEU A N 1
ATOM 3905 C CA . LEU A 1 495 ? -18.081 1.179 -3.859 1.00 89.81 495 LEU A CA 1
ATOM 3906 C C . LEU A 1 495 ? -18.092 -0.074 -4.737 1.00 89.81 495 LEU A C 1
ATOM 3908 O O . LEU A 1 495 ? -17.542 -0.050 -5.833 1.00 89.81 495 LEU A O 1
ATOM 3912 N N . ALA A 1 496 ? -18.832 -1.108 -4.334 1.00 86.62 496 ALA A N 1
ATOM 3913 C CA . ALA A 1 496 ? -19.004 -2.325 -5.122 1.00 86.62 496 ALA A CA 1
ATOM 3914 C C . ALA A 1 496 ? -19.686 -2.102 -6.484 1.00 86.62 496 ALA A C 1
ATOM 3916 O O . ALA A 1 496 ? -19.590 -2.941 -7.375 1.00 86.62 496 ALA A O 1
ATOM 3917 N N . SER A 1 497 ? -20.399 -0.985 -6.657 1.00 83.44 497 SER A N 1
ATOM 3918 C CA . SER A 1 497 ? -21.090 -0.649 -7.910 1.00 83.44 497 SER A CA 1
ATOM 3919 C C . SER A 1 497 ? -20.239 0.191 -8.866 1.00 83.44 497 SER A C 1
ATOM 3921 O O . SER A 1 497 ? -20.589 0.309 -10.038 1.00 83.44 497 SER A O 1
ATOM 3923 N N . VAL A 1 498 ? -19.154 0.795 -8.371 1.00 82.06 498 VAL A N 1
ATOM 3924 C CA . VAL A 1 498 ? -18.204 1.605 -9.159 1.00 82.06 498 VAL A CA 1
ATOM 3925 C C . VAL A 1 498 ? -16.860 0.898 -9.353 1.00 82.06 498 VAL A C 1
ATOM 3927 O O . VAL A 1 498 ? -15.910 1.504 -9.842 1.00 82.06 498 VAL A O 1
ATOM 3930 N N . ASP A 1 499 ? -16.790 -0.372 -8.958 1.00 78.56 499 ASP A N 1
ATOM 3931 C CA . ASP A 1 499 ? -15.669 -1.258 -9.225 1.00 78.56 499 ASP A CA 1
ATOM 3932 C C . ASP A 1 499 ? -15.617 -1.599 -10.724 1.00 78.56 499 ASP A C 1
ATOM 3934 O O . ASP A 1 499 ? -16.625 -2.056 -11.275 1.00 78.56 499 ASP A O 1
ATOM 3938 N N . PRO A 1 500 ? -14.478 -1.406 -11.407 1.00 70.50 500 PRO A N 1
ATOM 3939 C CA . PRO A 1 500 ? -14.333 -1.775 -12.813 1.00 70.50 500 PRO A CA 1
ATOM 3940 C C . PRO A 1 500 ? -14.542 -3.271 -13.077 1.00 70.50 500 PRO A C 1
ATOM 3942 O O . PRO A 1 500 ? -14.994 -3.642 -14.159 1.00 70.50 500 PRO A O 1
ATOM 3945 N N . LEU A 1 501 ? -14.305 -4.137 -12.085 1.00 71.94 501 LEU A N 1
ATOM 3946 C CA . LEU A 1 501 ? -14.577 -5.573 -12.196 1.00 71.94 501 LEU A CA 1
ATOM 3947 C C . LEU A 1 501 ? -16.053 -5.937 -11.950 1.00 71.94 501 LEU A C 1
ATOM 3949 O O . LEU A 1 501 ? -16.425 -7.097 -12.090 1.00 71.94 501 LEU A O 1
ATOM 3953 N N . ALA A 1 502 ? -16.934 -4.977 -11.633 1.00 64.62 502 ALA A N 1
ATOM 3954 C CA . ALA A 1 502 ? -18.344 -5.255 -11.332 1.00 64.62 502 ALA A CA 1
ATOM 3955 C C . ALA A 1 502 ? -19.167 -5.771 -12.531 1.00 64.62 502 ALA A C 1
ATOM 3957 O O . ALA A 1 502 ? -20.276 -6.265 -12.331 1.00 64.62 502 ALA A O 1
ATOM 3958 N N . ARG A 1 503 ? -18.672 -5.609 -13.768 1.00 49.25 503 ARG A N 1
ATOM 3959 C CA . ARG A 1 503 ? -19.356 -6.039 -15.007 1.00 49.25 503 ARG A CA 1
ATOM 3960 C C . ARG A 1 503 ? -18.940 -7.422 -15.497 1.00 49.25 503 ARG A C 1
ATOM 3962 O O . ARG A 1 503 ? -19.618 -7.973 -16.362 1.00 49.25 503 ARG A O 1
ATOM 3969 N N . ASP A 1 504 ? -17.861 -7.966 -14.949 1.00 47.47 504 ASP A N 1
ATOM 3970 C CA . ASP A 1 504 ? -17.437 -9.327 -15.229 1.00 47.47 504 ASP A CA 1
ATOM 3971 C C . ASP A 1 504 ? -18.277 -10.246 -14.319 1.00 47.47 504 ASP A C 1
ATOM 3973 O O . ASP A 1 504 ? -17.953 -10.468 -13.157 1.00 47.47 504 ASP A O 1
ATOM 3977 N N . GLU A 1 505 ? -19.415 -10.750 -14.821 1.00 36.19 505 GLU A N 1
ATOM 3978 C CA . GLU A 1 505 ? -20.299 -11.703 -14.109 1.00 36.19 505 GLU A CA 1
ATOM 3979 C C . GLU A 1 505 ? -19.615 -13.051 -13.775 1.00 36.19 505 GLU A C 1
ATOM 3981 O O . GLU A 1 505 ? -20.220 -13.935 -13.160 1.00 36.19 505 GLU A O 1
ATOM 3986 N N . GLU A 1 506 ? -18.342 -13.234 -14.132 1.00 34.84 506 GLU A N 1
ATOM 3987 C CA . GLU A 1 506 ? -17.584 -14.429 -13.794 1.00 34.84 506 GLU A CA 1
ATOM 3988 C C . GLU A 1 506 ? -16.974 -14.354 -12.386 1.00 34.84 506 GLU A C 1
ATOM 3990 O O . GLU A 1 506 ? -15.948 -13.731 -12.131 1.00 34.84 506 GLU A O 1
ATOM 3995 N N . ALA A 1 507 ? -17.606 -15.146 -11.516 1.00 34.72 507 ALA A N 1
ATOM 3996 C CA . ALA A 1 507 ? -17.030 -15.880 -10.392 1.00 34.72 507 ALA A CA 1
ATOM 3997 C C . ALA A 1 507 ? -17.360 -15.382 -8.972 1.00 34.72 507 ALA A C 1
ATOM 3999 O O . ALA A 1 507 ? -16.485 -15.148 -8.140 1.00 34.72 507 ALA A O 1
ATOM 4000 N N . LEU A 1 508 ? -18.638 -15.542 -8.611 1.00 39.19 508 LEU A N 1
ATOM 4001 C CA . LEU A 1 508 ? -19.010 -16.114 -7.302 1.00 39.19 508 LEU A CA 1
ATOM 4002 C C . LEU A 1 508 ? -18.519 -17.581 -7.121 1.00 39.19 508 LEU A C 1
ATOM 4004 O O . LEU A 1 508 ? -18.847 -18.230 -6.133 1.00 39.19 508 LEU A O 1
ATOM 4008 N N . GLY A 1 509 ? -17.705 -18.120 -8.039 1.00 35.19 509 GLY A N 1
ATOM 4009 C CA . GLY A 1 509 ? -17.057 -19.425 -7.930 1.00 35.19 509 GLY A CA 1
ATOM 4010 C C . GLY A 1 509 ? -16.100 -19.738 -9.091 1.00 35.19 509 GLY A C 1
ATOM 4011 O O . GLY A 1 509 ? -16.422 -19.517 -10.253 1.00 35.19 509 GLY A O 1
ATOM 4012 N N . SER A 1 510 ? -14.927 -20.282 -8.749 1.00 33.38 510 SER A N 1
ATOM 4013 C CA . SER A 1 510 ? -14.046 -21.140 -9.573 1.00 33.38 510 SER A CA 1
ATOM 4014 C C . SER A 1 510 ? -13.439 -20.646 -10.904 1.00 33.38 510 SER A C 1
ATOM 4016 O O . SER A 1 510 ? -12.870 -21.471 -11.616 1.00 33.38 510 SER A O 1
ATOM 4018 N N . GLY A 1 511 ? -13.470 -19.356 -11.245 1.00 35.22 511 GLY A N 1
ATOM 4019 C CA . GLY A 1 511 ? -12.588 -18.818 -12.298 1.00 35.22 511 GLY A CA 1
ATOM 4020 C C . GLY A 1 511 ? -11.114 -18.849 -11.863 1.00 35.22 511 GLY A C 1
ATOM 4021 O O . GLY A 1 511 ? -10.823 -18.655 -10.680 1.00 35.22 511 GLY A O 1
ATOM 4022 N N . GLU A 1 512 ? -10.178 -19.117 -12.780 1.00 36.69 512 GLU A N 1
ATOM 4023 C CA . GLU A 1 512 ? -8.737 -19.105 -12.483 1.00 36.69 512 GLU A CA 1
ATOM 4024 C C . GLU A 1 512 ? -8.323 -17.675 -12.091 1.00 36.69 512 GLU A C 1
ATOM 4026 O O . GLU A 1 512 ? -8.232 -16.780 -12.928 1.00 36.69 512 GLU A O 1
ATOM 4031 N N . ARG A 1 513 ? -8.155 -17.433 -10.785 1.00 51.31 513 ARG A N 1
ATOM 4032 C CA . ARG A 1 513 ? -7.742 -16.133 -10.242 1.00 51.31 513 ARG A CA 1
ATOM 4033 C C . ARG A 1 513 ? -6.304 -15.877 -10.670 1.00 51.31 513 ARG A C 1
ATOM 4035 O O . ARG A 1 513 ? -5.394 -16.508 -10.136 1.00 51.31 513 ARG A O 1
ATOM 4042 N N . VAL A 1 514 ? -6.115 -14.986 -11.640 1.00 51.44 514 VAL A N 1
ATOM 4043 C CA . VAL A 1 514 ? -4.788 -14.624 -12.143 1.00 51.44 514 VAL A CA 1
ATOM 4044 C C . VAL A 1 514 ? -4.166 -13.615 -11.177 1.00 51.44 514 VAL A C 1
ATOM 4046 O O . VAL A 1 514 ? -4.700 -12.517 -11.022 1.00 51.44 514 VAL A O 1
ATOM 4049 N N . PRO A 1 515 ? -3.071 -13.967 -10.495 1.00 50.62 515 PRO A N 1
ATOM 4050 C CA . PRO A 1 515 ? -2.397 -13.045 -9.597 1.00 50.62 515 PRO A CA 1
ATOM 4051 C C . PRO A 1 515 ? -1.790 -11.875 -10.370 1.00 50.62 515 PRO A C 1
ATOM 4053 O O . PRO A 1 515 ? -1.314 -12.065 -11.489 1.00 50.62 515 PRO A O 1
ATOM 4056 N N . LEU A 1 516 ? -1.764 -10.687 -9.761 1.00 43.19 516 LEU A N 1
ATOM 4057 C CA . LEU A 1 516 ? -1.133 -9.522 -10.379 1.00 43.19 516 LEU A CA 1
ATOM 4058 C C . LEU A 1 516 ? 0.378 -9.751 -10.465 1.00 43.19 516 LEU A C 1
ATOM 4060 O O . LEU A 1 516 ? 1.044 -9.962 -9.446 1.00 43.19 516 LEU A O 1
ATOM 4064 N N . THR A 1 517 ? 0.918 -9.683 -11.678 1.00 43.97 517 THR A N 1
ATOM 4065 C CA . THR A 1 517 ? 2.362 -9.774 -11.935 1.00 43.97 517 THR A CA 1
ATOM 4066 C C . THR A 1 517 ? 2.991 -8.407 -12.212 1.00 43.97 517 THR A C 1
ATOM 4068 O O . THR A 1 517 ? 4.201 -8.241 -12.056 1.00 43.97 517 THR A O 1
ATOM 4071 N N . SER A 1 518 ? 2.172 -7.399 -12.538 1.00 41.81 518 SER A N 1
ATOM 4072 C CA . SER A 1 518 ? 2.582 -5.999 -12.693 1.00 41.81 518 SER A CA 1
ATOM 4073 C C . SER A 1 518 ? 1.447 -5.020 -12.353 1.00 41.81 518 SER A C 1
ATOM 4075 O O . SER A 1 518 ? 0.283 -5.404 -12.274 1.00 41.81 518 SER A O 1
ATOM 4077 N N . LEU A 1 519 ? 1.779 -3.742 -12.135 1.00 43.22 519 LEU A N 1
ATOM 4078 C CA . LEU A 1 519 ? 0.792 -2.698 -11.818 1.00 43.22 519 LEU A CA 1
ATOM 4079 C C . LEU A 1 519 ? -0.077 -2.310 -13.027 1.00 43.22 519 LEU A C 1
ATOM 4081 O O . LEU A 1 519 ? -1.203 -1.863 -12.838 1.00 43.22 519 LEU A O 1
ATOM 4085 N N . ASP A 1 520 ? 0.412 -2.522 -14.252 1.00 45.47 520 ASP A N 1
ATOM 4086 C CA . ASP A 1 520 ? -0.321 -2.223 -15.492 1.00 45.47 520 ASP A CA 1
ATOM 4087 C C . ASP A 1 520 ? -1.490 -3.198 -15.738 1.00 45.47 520 ASP A C 1
ATOM 4089 O O . ASP A 1 520 ? -2.353 -2.945 -16.577 1.00 45.47 520 ASP A O 1
ATOM 4093 N N . GLU A 1 521 ? -1.540 -4.309 -14.995 1.00 46.69 521 GLU A N 1
ATOM 4094 C CA . GLU A 1 521 ? -2.652 -5.267 -15.011 1.00 46.69 521 GLU A CA 1
ATOM 4095 C C . GLU A 1 521 ? -3.854 -4.798 -14.179 1.00 46.69 521 GLU A C 1
ATOM 4097 O O . GLU A 1 521 ? -4.935 -5.382 -14.292 1.00 46.69 521 GLU A O 1
ATOM 4102 N N . ILE A 1 522 ? -3.693 -3.747 -13.362 1.00 51.84 522 ILE A N 1
ATOM 4103 C CA . ILE A 1 522 ? -4.784 -3.201 -12.553 1.00 51.84 522 ILE A CA 1
ATOM 4104 C C . ILE A 1 522 ? -5.780 -2.491 -13.470 1.00 51.84 522 ILE A C 1
ATOM 4106 O O . ILE A 1 522 ? -5.462 -1.508 -14.145 1.00 51.84 522 ILE A O 1
ATOM 4110 N N . ARG A 1 523 ? -7.027 -2.960 -13.455 1.00 54.25 523 ARG A N 1
ATOM 4111 C CA . ARG A 1 523 ? -8.130 -2.284 -14.138 1.00 54.25 523 ARG A CA 1
ATOM 4112 C C . ARG A 1 523 ? -8.679 -1.185 -13.244 1.00 54.25 523 ARG A C 1
ATOM 4114 O O . ARG A 1 523 ? -9.081 -1.450 -12.114 1.00 54.25 523 ARG A O 1
ATOM 4121 N N . PHE A 1 524 ? -8.732 0.033 -13.773 1.00 50.06 524 PHE A N 1
ATOM 4122 C CA . PHE A 1 524 ? -9.360 1.189 -13.119 1.00 50.06 524 PHE A CA 1
ATOM 4123 C C . PHE A 1 524 ? -10.712 1.569 -13.748 1.00 50.06 524 PHE A C 1
ATOM 4125 O O . PHE A 1 524 ? -11.412 2.423 -13.202 1.00 50.06 524 PHE A O 1
ATOM 4132 N N . PHE A 1 525 ? -11.070 0.955 -14.885 1.00 50.28 525 PHE A N 1
ATOM 4133 C CA . PHE A 1 525 ? -12.274 1.231 -15.677 1.00 50.28 525 PHE A CA 1
ATOM 4134 C C . PHE A 1 525 ? -12.785 -0.002 -16.426 1.00 50.28 525 PHE A C 1
ATOM 4136 O O . PHE A 1 525 ? -11.949 -0.873 -16.767 1.00 50.28 525 PHE A O 1
#

Radius of gyration: 27.68 Å; chains: 1; bounding box: 68×82×67 Å

Secondary structure (DSSP, 8-state):
---EEETT--TT--SPP-EEEEEEEEEEPPTTS-S-EEEEE-SB-TTSPBPPPPPPBPSS---EEEEEEEE-PPP-TT-S-HHHHHHHHTT--SS-EEEEEEEEEE-SS-EEE-----TT-TTEEEEETTT--EEEEEEEEETTTEEEEEEHHHHHHHHHHHHTT-S----------------------------PPPP-PPPP-----PPP-PPP----------------B---GGGGTT---S-TT--B-TTS-B---PPPEES--TTBPPEEETTEEE-EEE-SSEEEEEBTTT-SEEEEEEEEEGGGB--------B--TTS-GGGS-SSSSBSSTTSBEEEESS-TTTT-BSSHHHHHHHHHHTTBGGGEEEE-TTTSSSHHHHHHHHHHHHHHHTT-EEEEEEEEEP-TTPPEETTEE---EEEEEEEEE-TTT-SEEEEEEEEE-HHHH---S---TT----TTTT-EEEE-HHHHHHHH-EE-GGGGGS-GGGG----SS-------SSGGG----

Foldseek 3Di:
DADWDFPAQAPPPPDDTFTKDFPAWLDADDPPADHDTDTDIHQAGPVRDGDDDDFAFDQDFDKDFWKKWWFFAADAPQAPCVVVVCVPVVPDGRHIDIFTWIWDDDDPFKTKIDTDHHPRGFQIFMARPVVSHGQFTWHADDPPPITMTGGSNNVVVVVCCSVVCVDPDPPPPDDDDDDDDDDDDDDDDDDDDDDDDDDDDDDDDDDDDDDDDDDDDDDDDDDDDDDPPLPADEDDLVVQPPFPAADQQQAAFPVRGGDGQDDWDFLDCPQWDWFDDPNDIDQWRGFQQKIFIAGQVQLETLKIKGKAFLQFFDDDDADTAHENPRDDCVSFDDPQQDDPPPGFHFQFQDDLRRSLGDDNVSNNRSNHRSRYRNRGAGDHPLRNDDPVVVVVCVLNVCCNVVRFMKMKMKRAQDDPPQDQDSNGRHGFKMKMKMWGQDPPVSDIFIWMKMFGCVLVNDDDPDDDPDDPDPPNPQGMATDQVVCVCVRSSIGSDCNSVRYPCNPVPPDVHDDDGDGDPDPVPDDRD